Protein AF-0000000084579142 (afdb_homodimer)

Solvent-accessible surface area (backbone atoms only — not comparable to full-atom values): 25169 Å² total; per-residue (Å²): 128,58,73,59,59,35,29,62,72,46,64,69,45,50,33,43,34,26,38,42,83,54,46,38,22,38,50,63,64,39,47,33,52,51,47,51,62,76,40,64,94,58,92,70,66,41,65,60,52,45,50,50,53,51,49,47,51,51,52,50,36,46,52,18,15,73,68,58,39,57,91,35,52,44,64,62,49,49,45,53,46,51,51,54,46,32,68,31,89,87,39,32,83,52,42,82,76,45,50,74,66,52,49,50,50,57,47,51,47,71,30,58,21,46,39,40,90,44,34,41,65,8,46,59,56,31,48,78,80,34,47,38,31,39,46,34,66,38,19,46,42,48,48,40,41,25,26,64,65,30,52,50,86,40,59,33,60,46,28,15,61,80,59,41,26,20,60,61,28,64,64,46,57,52,48,52,33,58,48,56,69,46,62,38,69,30,27,28,38,35,30,29,39,65,69,55,35,53,42,38,39,76,65,46,25,39,24,33,39,34,70,35,96,87,36,51,70,74,55,50,82,66,67,37,28,41,92,73,73,39,84,24,55,29,72,38,87,38,40,46,54,48,31,70,48,100,126,59,72,60,58,36,29,62,72,45,64,69,45,50,32,43,34,25,37,41,85,54,47,39,22,38,48,63,65,40,48,33,53,51,47,51,62,76,41,64,94,58,93,70,67,40,64,59,53,45,50,51,54,51,49,47,53,51,53,49,36,46,52,18,14,74,67,58,39,56,91,36,52,44,64,62,48,48,44,52,44,50,51,53,46,32,68,31,90,88,37,32,82,52,42,82,76,44,50,72,67,52,49,50,50,57,46,52,47,70,30,56,21,46,40,41,91,43,34,41,65,9,47,58,58,30,49,78,79,34,46,36,30,40,45,34,65,38,18,44,42,49,48,40,42,24,26,63,64,31,52,50,85,40,59,34,60,46,28,17,61,80,60,40,26,19,61,61,28,63,64,48,56,52,46,52,33,58,49,55,70,46,63,36,69,29,27,28,39,37,29,30,39,66,69,55,36,52,43,39,39,76,65,46,26,40,24,32,39,34,72,36,97,88,37,50,68,77,56,49,83,65,68,36,28,41,94,75,73,39,83,24,57,27,73,37,87,37,40,44,55,48,31,70,49,99

InterPro domains:
  IPR006328 L-2-Haloacid dehalogenase [TIGR01428] (14-215)
  IPR006439 HAD hydrolase, subfamily IA [PR00413] (13-24)
  IPR006439 HAD hydrolase, subfamily IA [PR00413] (154-170)
  IPR006439 HAD hydrolase, subfamily IA [PR00413] (172-192)
  IPR006439 HAD hydrolase, subfamily IA [PR00413] (199-212)
  IPR006439 HAD hydrolase, subfamily IA [TIGR01493] (16-202)
  IPR006439 HAD hydrolase, subfamily IA [TIGR01509] (104-210)
  IPR023198 Phosphoglycolate phosphatase-like, domain 2 [G3DSA:1.10.150.240] (41-106)
  IPR023214 HAD superfamily [G3DSA:3.40.50.1000] (107-246)
  IPR036412 HAD-like superfamily [SSF56784] (13-246)
  IPR051540 S-2-haloalkanoic acid dehalogenase [PTHR43316] (12-245)

Structure (mmCIF, N/CA/C/O backbone):
data_AF-0000000084579142-model_v1
#
loop_
_entity.id
_entity.type
_entity.pdbx_description
1 polymer 'Haloacid dehalogenase, type II'
#
loop_
_atom_site.group_PDB
_atom_site.id
_atom_site.type_symbol
_atom_site.label_atom_id
_atom_site.label_alt_id
_atom_site.label_comp_id
_atom_site.label_asym_id
_atom_site.label_entity_id
_atom_site.label_seq_id
_atom_site.pdbx_PDB_ins_code
_atom_site.Cartn_x
_atom_site.Cartn_y
_atom_site.Cartn_z
_atom_site.occupancy
_atom_site.B_iso_or_equiv
_atom_site.auth_seq_id
_atom_site.auth_comp_id
_atom_site.auth_asym_id
_atom_site.auth_atom_id
_atom_site.pdbx_PDB_model_num
ATOM 1 N N . MET A 1 1 ? -27.094 5.785 19.359 1 48.31 1 MET A N 1
ATOM 2 C CA . MET A 1 1 ? -27.453 4.691 18.453 1 48.31 1 MET A CA 1
ATOM 3 C C . MET A 1 1 ? -26.906 3.365 18.969 1 48.31 1 MET A C 1
ATOM 5 O O . MET A 1 1 ? -25.781 3.311 19.5 1 48.31 1 MET A O 1
ATOM 9 N N . SER A 1 2 ? -27.734 2.391 18.953 1 61.28 2 SER A N 1
ATOM 10 C CA . SER A 1 2 ? -27.344 1.146 19.609 1 61.28 2 SER A CA 1
ATOM 11 C C . SER A 1 2 ? -26.203 0.457 18.875 1 61.28 2 SER A C 1
ATOM 13 O O . SER A 1 2 ? -26.078 0.605 17.656 1 61.28 2 SER A O 1
ATOM 15 N N . THR A 1 3 ? -25.125 0.224 19.5 1 73.81 3 THR A N 1
ATOM 16 C CA . THR A 1 3 ? -24.062 -0.664 19.062 1 73.81 3 THR A CA 1
ATOM 17 C C . THR A 1 3 ? -24.594 -1.729 18.109 1 73.81 3 THR A C 1
ATOM 19 O O . THR A 1 3 ? -23.922 -2.105 17.156 1 73.81 3 THR A O 1
ATOM 22 N N . SER A 1 4 ? -25.859 -1.879 18.188 1 76.69 4 SER A N 1
ATOM 23 C CA . SER A 1 4 ? -26.469 -2.932 17.391 1 76.69 4 SER A CA 1
ATOM 24 C C . SER A 1 4 ? -26.734 -2.449 15.961 1 76.69 4 SER A C 1
ATOM 26 O O . SER A 1 4 ? -26.484 -3.172 15 1 76.69 4 SER A O 1
ATOM 28 N N . ALA A 1 5 ? -27.25 -1.263 15.742 1 79.94 5 ALA A N 1
ATOM 29 C CA . ALA A 1 5 ? -27.578 -0.727 14.422 1 79.94 5 ALA A CA 1
ATOM 30 C C . ALA A 1 5 ? -26.297 -0.503 13.602 1 79.94 5 ALA A C 1
ATOM 32 O O . ALA A 1 5 ? -26.266 -0.79 12.406 1 79.94 5 ALA A O 1
ATOM 33 N N . ALA A 1 6 ? -25.344 0.004 14.227 1 82.75 6 ALA A N 1
ATOM 34 C CA . ALA A 1 6 ? -24.062 0.206 13.562 1 82.75 6 ALA A CA 1
ATOM 35 C C . ALA A 1 6 ? -23.469 -1.123 13.102 1 82.75 6 ALA A C 1
ATOM 37 O O . ALA A 1 6 ? -22.953 -1.233 11.984 1 82.75 6 ALA A O 1
ATOM 38 N N . SER A 1 7 ? -23.547 -2.09 13.977 1 87.19 7 SER A N 1
ATOM 39 C CA . SER A 1 7 ? -23.031 -3.416 13.641 1 87.19 7 SER A CA 1
ATOM 40 C C . SER A 1 7 ? -23.766 -3.996 12.43 1 87.19 7 SER A C 1
ATOM 42 O O . SER A 1 7 ? -23.141 -4.594 11.555 1 87.19 7 SER A O 1
ATOM 44 N N . GLU A 1 8 ? -25 -3.807 12.344 1 88.81 8 GLU A N 1
ATOM 45 C CA . GLU A 1 8 ? -25.797 -4.305 11.227 1 88.81 8 GLU A CA 1
ATOM 46 C C . GLU A 1 8 ? -25.438 -3.592 9.922 1 88.81 8 GLU A C 1
ATOM 48 O O . GLU A 1 8 ? -25.344 -4.223 8.867 1 88.81 8 GLU A O 1
ATOM 53 N N . ALA A 1 9 ? -25.25 -2.299 10.047 1 90.25 9 ALA A N 1
ATOM 54 C CA . ALA A 1 9 ? -24.938 -1.488 8.875 1 90.25 9 ALA A CA 1
ATOM 55 C C . ALA A 1 9 ? -23.578 -1.889 8.281 1 90.25 9 ALA A C 1
ATOM 57 O O . ALA A 1 9 ? -23.375 -1.775 7.066 1 90.25 9 ALA A O 1
ATOM 58 N N . LEU A 1 10 ? -22.703 -2.396 9.133 1 95.5 10 LEU A N 1
ATOM 59 C CA . LEU A 1 10 ? -21.328 -2.666 8.703 1 95.5 10 LEU A CA 1
ATOM 60 C C . LEU A 1 10 ? -21.094 -4.164 8.531 1 95.5 10 LEU A C 1
ATOM 62 O O . LEU A 1 10 ? -19.969 -4.598 8.281 1 95.5 10 LEU A O 1
ATOM 66 N N . HIS A 1 11 ? -22.094 -4.945 8.625 1 93.25 11 HIS A N 1
ATOM 67 C CA . HIS A 1 11 ? -22 -6.402 8.688 1 93.25 11 HIS A CA 1
ATOM 68 C C . HIS A 1 11 ? -21.312 -6.969 7.457 1 93.25 11 HIS A C 1
ATOM 70 O O . HIS A 1 11 ? -20.547 -7.926 7.555 1 93.25 11 HIS A O 1
ATOM 76 N N . ASP A 1 12 ? -21.5 -6.348 6.336 1 96.25 12 ASP A N 1
ATOM 77 C CA . ASP A 1 12 ? -21 -6.926 5.09 1 96.25 12 ASP A CA 1
ATOM 78 C C . ASP A 1 12 ? -19.734 -6.219 4.617 1 96.25 12 ASP A C 1
ATOM 80 O O . ASP A 1 12 ? -19.203 -6.539 3.557 1 96.25 12 ASP A O 1
ATOM 84 N N . VAL A 1 13 ? -19.312 -5.238 5.383 1 98.5 13 VAL A N 1
ATOM 85 C CA . VAL A 1 13 ? -18.141 -4.473 4.988 1 98.5 13 VAL A CA 1
ATOM 86 C C . VAL A 1 13 ? -16.906 -5.367 5.031 1 98.5 13 VAL A C 1
ATOM 88 O O . VAL A 1 13 ? -16.672 -6.074 6.016 1 98.5 13 VAL A O 1
ATOM 91 N N . GLN A 1 14 ? -16.109 -5.301 3.963 1 98.69 14 GLN A N 1
ATOM 92 C CA . GLN A 1 14 ? -14.906 -6.117 3.846 1 98.69 14 GLN A CA 1
ATOM 93 C C . GLN A 1 14 ? -13.641 -5.266 3.967 1 98.69 14 GLN A C 1
ATOM 95 O O . GLN A 1 14 ? -12.602 -5.754 4.41 1 98.69 14 GLN A O 1
ATOM 100 N N . ALA A 1 15 ? -13.75 -4 3.572 1 98.88 15 ALA A N 1
ATOM 101 C CA . ALA A 1 15 ? -12.602 -3.098 3.621 1 98.88 15 ALA A CA 1
ATOM 102 C C . ALA A 1 15 ? -12.953 -1.798 4.336 1 98.88 15 ALA A C 1
ATOM 104 O O . ALA A 1 15 ? -13.953 -1.154 4.008 1 98.88 15 ALA A O 1
ATOM 105 N N . PHE A 1 16 ? -12.227 -1.493 5.324 1 98.94 16 PHE A N 1
ATOM 106 C CA . PHE A 1 16 ? -12.281 -0.184 5.965 1 98.94 16 PHE A CA 1
ATOM 107 C C . PHE A 1 16 ? -11.195 0.733 5.426 1 98.94 16 PHE A C 1
ATOM 109 O O . PHE A 1 16 ? -10.008 0.421 5.527 1 98.94 16 PHE A O 1
ATOM 116 N N . ILE A 1 17 ? -11.57 1.804 4.816 1 98.94 17 ILE A N 1
ATOM 117 C CA . ILE A 1 17 ? -10.703 2.777 4.156 1 98.94 17 ILE A CA 1
ATOM 118 C C . ILE A 1 17 ? -10.594 4.035 5.016 1 98.94 17 ILE A C 1
ATOM 120 O O . ILE A 1 17 ? -11.609 4.656 5.352 1 98.94 17 ILE A O 1
ATOM 124 N N . PHE A 1 18 ? -9.391 4.453 5.344 1 98.94 18 PHE A N 1
ATOM 125 C CA . PHE A 1 18 ? -9.18 5.453 6.387 1 98.94 18 PHE A CA 1
ATOM 126 C C . PHE A 1 18 ? -8.547 6.711 5.809 1 98.94 18 PHE A C 1
ATOM 128 O O . PHE A 1 18 ? -7.547 6.633 5.09 1 98.94 18 PHE A O 1
ATOM 135 N N . ASP A 1 19 ? -9.125 7.777 6.207 1 98.88 19 ASP A N 1
ATOM 136 C CA . ASP A 1 19 ? -8.367 9.023 6.164 1 98.88 19 ASP A CA 1
ATOM 137 C C . ASP A 1 19 ? -7.203 9 7.148 1 98.88 19 ASP A C 1
ATOM 139 O O . ASP A 1 19 ? -7.281 8.352 8.195 1 98.88 19 ASP A O 1
ATOM 143 N N . VAL A 1 20 ? -6.102 9.742 6.816 1 98.75 20 VAL A N 1
ATOM 144 C CA . VAL A 1 20 ? -4.922 9.648 7.668 1 98.75 20 VAL A CA 1
ATOM 145 C C . VAL A 1 20 ? -4.773 10.922 8.5 1 98.75 20 VAL A C 1
ATOM 147 O O . VAL A 1 20 ? -4.871 10.883 9.727 1 98.75 20 VAL A O 1
ATOM 150 N N . PHE A 1 21 ? -4.695 12.078 7.895 1 97.25 21 PHE A N 1
ATOM 151 C CA . PHE A 1 21 ? -4.367 13.305 8.609 1 97.25 21 PHE A CA 1
ATOM 152 C C . PHE A 1 21 ? -5.578 13.82 9.375 1 97.25 21 PHE A C 1
ATOM 154 O O . PHE A 1 21 ? -6.637 14.07 8.781 1 97.25 21 PHE A O 1
ATOM 161 N N . GLY A 1 22 ? -5.383 13.961 10.57 1 97.75 22 GLY A N 1
ATOM 162 C CA . GLY A 1 22 ? -6.445 14.414 11.453 1 97.75 22 GLY A CA 1
ATOM 163 C C . GLY A 1 22 ? -7.301 13.281 11.992 1 97.75 22 GLY A C 1
ATOM 164 O O . GLY A 1 22 ? -7.855 13.383 13.086 1 97.75 22 GLY A O 1
ATOM 165 N N . THR A 1 23 ? -7.383 12.188 11.242 1 98.75 23 THR A N 1
ATOM 166 C CA . THR A 1 23 ? -8.195 11.039 11.617 1 98.75 23 THR A CA 1
ATOM 167 C C . THR A 1 23 ? -7.355 10.016 12.383 1 98.75 23 THR A C 1
ATOM 169 O O . THR A 1 23 ? -7.73 9.586 13.477 1 98.75 23 THR A O 1
ATOM 172 N N . THR A 1 24 ? -6.195 9.625 11.859 1 98.81 24 THR A N 1
ATOM 173 C CA . THR A 1 24 ? -5.352 8.602 12.461 1 98.81 24 THR A CA 1
ATOM 174 C C . THR A 1 24 ? -4.223 9.227 13.273 1 98.81 24 THR A C 1
ATOM 176 O O . THR A 1 24 ? -3.725 8.625 14.227 1 98.81 24 THR A O 1
ATOM 179 N N . VAL A 1 25 ? -3.855 10.484 12.906 1 98.75 25 VAL A N 1
ATOM 180 C CA . VAL A 1 25 ? -2.684 11.07 13.547 1 98.75 25 VAL A CA 1
ATOM 181 C C . VAL A 1 25 ? -3.031 12.453 14.094 1 98.75 25 VAL A C 1
ATOM 183 O O . VAL A 1 25 ? -3.912 13.133 13.562 1 98.75 25 VAL A O 1
ATOM 186 N N . ASP A 1 26 ? -2.336 12.859 15.148 1 98.56 26 ASP A N 1
ATOM 187 C CA . ASP A 1 26 ? -2.428 14.188 15.75 1 98.56 26 ASP A CA 1
ATOM 188 C C . ASP A 1 26 ? -1.457 15.164 15.086 1 98.56 26 ASP A C 1
ATOM 190 O O . ASP A 1 26 ? -0.422 15.508 15.656 1 98.56 26 ASP A O 1
ATOM 194 N N . TRP A 1 27 ? -1.888 15.633 13.891 1 97.81 27 TRP A N 1
ATOM 195 C CA . TRP A 1 27 ? -1.038 16.547 13.125 1 97.81 27 TRP A CA 1
ATOM 196 C C . TRP A 1 27 ? -0.779 17.828 13.898 1 97.81 27 TRP A C 1
ATOM 198 O O . TRP A 1 27 ? 0.347 18.328 13.922 1 97.81 27 TRP A O 1
ATOM 208 N N . TYR A 1 28 ? -1.774 18.359 14.594 1 98.25 28 TYR A N 1
ATOM 209 C CA . TYR A 1 28 ? -1.732 19.641 15.281 1 98.25 28 TYR A CA 1
ATOM 210 C C . TYR A 1 28 ? -0.723 19.625 16.422 1 98.25 28 TYR A C 1
ATOM 212 O O . TYR A 1 28 ? 0.133 20.5 16.516 1 98.25 28 TYR A O 1
ATOM 220 N N . GLY A 1 29 ? -0.879 18.625 17.312 1 98.12 29 GLY A N 1
ATOM 221 C CA . GLY A 1 29 ? 0.07 18.5 18.406 1 98.12 29 GLY A CA 1
ATOM 222 C C . GLY A 1 29 ? 1.51 18.406 17.938 1 98.12 29 GLY A C 1
ATOM 223 O O . GLY A 1 29 ? 2.398 19.047 18.5 1 98.12 29 GLY A O 1
ATOM 224 N N . ASN A 1 30 ? 1.742 17.594 16.938 1 97.88 30 ASN A N 1
ATOM 225 C CA . ASN A 1 30 ? 3.078 17.406 16.391 1 97.88 30 ASN A CA 1
ATOM 226 C C . ASN A 1 30 ? 3.643 18.703 15.82 1 97.88 30 ASN A C 1
ATOM 228 O O . ASN A 1 30 ? 4.762 19.094 16.156 1 97.88 30 ASN A O 1
ATOM 232 N N . ILE A 1 31 ? 2.881 19.422 14.977 1 98.19 31 ILE A N 1
ATOM 233 C CA . ILE A 1 31 ? 3.371 20.594 14.273 1 98.19 31 ILE A CA 1
ATOM 234 C C . ILE A 1 31 ? 3.586 21.734 15.273 1 98.19 31 ILE A C 1
ATOM 236 O O . ILE A 1 31 ? 4.602 22.438 15.219 1 98.19 31 ILE A O 1
ATOM 240 N N . THR A 1 32 ? 2.676 21.922 16.25 1 98.06 32 THR A N 1
ATOM 241 C CA . THR A 1 32 ? 2.82 23 17.219 1 98.06 32 THR A CA 1
ATOM 242 C C . THR A 1 32 ? 4.047 22.781 18.109 1 98.06 32 THR A C 1
ATOM 244 O O . THR A 1 32 ? 4.785 23.719 18.406 1 98.06 32 THR A O 1
ATOM 247 N N . ARG A 1 33 ? 4.281 21.531 18.5 1 97.5 33 ARG A N 1
ATOM 248 C CA . ARG A 1 33 ? 5.469 21.203 19.281 1 97.5 33 ARG A CA 1
ATOM 249 C C . ARG A 1 33 ? 6.742 21.484 18.5 1 97.5 33 ARG A C 1
ATOM 251 O O . ARG A 1 33 ? 7.703 22.047 19.031 1 97.5 33 ARG A O 1
ATOM 258 N N . THR A 1 34 ? 6.758 21.078 17.219 1 97.75 34 THR A N 1
ATOM 259 C CA . THR A 1 34 ? 7.926 21.281 16.375 1 97.75 34 THR A CA 1
ATOM 260 C C . THR A 1 34 ? 8.195 22.766 16.172 1 97.75 34 THR A C 1
ATOM 262 O O . THR A 1 34 ? 9.336 23.219 16.266 1 97.75 34 THR A O 1
ATOM 265 N N . LEU A 1 35 ? 7.109 23.531 15.93 1 97.81 35 LEU A N 1
ATOM 266 C CA . LEU A 1 35 ? 7.234 24.969 15.742 1 97.81 35 LEU A CA 1
ATOM 267 C C . LEU A 1 35 ? 7.781 25.641 17 1 97.81 35 LEU A C 1
ATOM 269 O O . LEU A 1 35 ? 8.625 26.531 16.922 1 97.81 35 LEU A O 1
ATOM 273 N N . ALA A 1 36 ? 7.332 25.234 18.094 1 96.69 36 ALA A N 1
ATOM 274 C CA . ALA A 1 36 ? 7.809 25.781 19.375 1 96.69 36 ALA A CA 1
ATOM 275 C C . ALA A 1 36 ? 9.297 25.516 19.547 1 96.69 36 ALA A C 1
ATOM 277 O O . ALA A 1 36 ? 10.039 26.375 20.047 1 96.69 36 ALA A O 1
ATOM 278 N N . GLU A 1 37 ? 9.711 24.328 19.188 1 95.75 37 GLU A N 1
ATOM 279 C CA . GLU A 1 37 ? 11.117 23.969 19.281 1 95.75 37 GLU A CA 1
ATOM 280 C C . GLU A 1 37 ? 11.977 24.812 18.344 1 95.75 37 GLU A C 1
ATOM 282 O O . GLU A 1 37 ? 13.031 25.312 18.734 1 95.75 37 GLU A O 1
ATOM 287 N N . TYR A 1 38 ? 11.539 25 17.125 1 93.62 38 TYR A N 1
ATOM 288 C CA . TYR A 1 38 ? 12.305 25.703 16.109 1 93.62 38 TYR A CA 1
ATOM 289 C C . TYR A 1 38 ? 12.227 27.219 16.312 1 93.62 38 TYR A C 1
ATOM 291 O O . TYR A 1 38 ? 13.047 27.969 15.758 1 93.62 38 TYR A O 1
ATOM 299 N N . GLY A 1 39 ? 11.188 27.688 16.984 1 92.19 39 GLY A N 1
ATOM 300 C CA . GLY A 1 39 ? 11.016 29.109 17.25 1 92.19 39 GLY A CA 1
ATOM 301 C C . GLY A 1 39 ? 11.469 29.516 18.625 1 92.19 39 GLY A C 1
ATOM 302 O O . GLY A 1 39 ? 11.023 30.531 19.156 1 92.19 39 GLY A O 1
ATOM 303 N N . THR A 1 40 ? 12.328 28.688 19.203 1 89 40 THR A N 1
ATOM 304 C CA . THR A 1 40 ? 12.805 29 20.531 1 89 40 THR A CA 1
ATOM 305 C C . THR A 1 40 ? 13.375 30.422 20.578 1 89 40 THR A C 1
ATOM 307 O O . THR A 1 40 ? 14.133 30.828 19.703 1 89 40 THR A O 1
ATOM 310 N N . GLY A 1 41 ? 12.945 31.141 21.609 1 88.75 41 GLY A N 1
ATOM 311 C CA . GLY A 1 41 ? 13.406 32.5 21.766 1 88.75 41 GLY A CA 1
ATOM 312 C C . GLY A 1 41 ? 12.445 33.531 21.203 1 88.75 41 GLY A C 1
ATOM 313 O O . GLY A 1 41 ? 12.664 34.75 21.344 1 88.75 41 GLY A O 1
ATOM 314 N N . THR A 1 42 ? 11.508 32.969 20.484 1 90.38 42 THR A N 1
ATOM 315 C CA . THR A 1 42 ? 10.469 33.875 19.984 1 90.38 42 THR A CA 1
ATOM 316 C C . THR A 1 42 ? 9.164 33.656 20.734 1 90.38 42 THR A C 1
ATOM 318 O O . THR A 1 42 ? 8.984 32.625 21.406 1 90.38 42 THR A O 1
ATOM 321 N N . ASP A 1 43 ? 8.383 34.719 20.859 1 91.25 43 ASP A N 1
ATOM 322 C CA . ASP A 1 43 ? 7.043 34.625 21.438 1 91.25 43 ASP A CA 1
ATOM 323 C C . ASP A 1 43 ? 5.98 34.656 20.344 1 91.25 43 ASP A C 1
ATOM 325 O O . ASP A 1 43 ? 5.492 35.719 19.969 1 91.25 43 ASP A O 1
ATOM 329 N N . GLU A 1 44 ? 5.684 33.438 19.797 1 94.38 44 GLU A N 1
ATOM 330 C CA . GLU A 1 44 ? 4.754 33.375 18.672 1 94.38 44 GLU A CA 1
ATOM 331 C C . GLU A 1 44 ? 3.523 32.531 19.031 1 94.38 44 GLU A C 1
ATOM 333 O O . GLU A 1 44 ? 3.582 31.672 19.906 1 94.38 44 GLU A O 1
ATOM 338 N N . ASP A 1 45 ? 2.426 32.875 18.422 1 97 45 ASP A N 1
ATOM 339 C CA . ASP A 1 45 ? 1.234 32.031 18.484 1 97 45 ASP A CA 1
ATOM 340 C C . ASP A 1 45 ? 1.352 30.844 17.531 1 97 45 ASP A C 1
ATOM 342 O O . ASP A 1 45 ? 0.796 30.859 16.422 1 97 45 ASP A O 1
ATOM 346 N N . TRP A 1 46 ? 1.958 29.812 18 1 97.75 46 TRP A N 1
ATOM 347 C CA . TRP A 1 46 ? 2.244 28.656 17.156 1 97.75 46 TRP A CA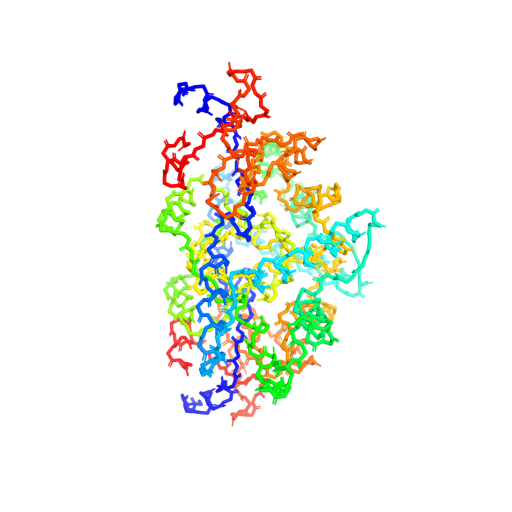 1
ATOM 348 C C . TRP A 1 46 ? 0.96 27.906 16.781 1 97.75 46 TRP A C 1
ATOM 350 O O . TRP A 1 46 ? 0.908 27.203 15.773 1 97.75 46 TRP A O 1
ATOM 360 N N . ASP A 1 47 ? -0.04 28.031 17.609 1 97.38 47 ASP A N 1
ATOM 361 C CA . ASP A 1 47 ? -1.351 27.5 17.266 1 97.38 47 ASP A CA 1
ATOM 362 C C . ASP A 1 47 ? -1.884 28.125 15.977 1 97.38 47 ASP A C 1
ATOM 364 O O . ASP A 1 47 ? -2.287 27.406 15.055 1 97.38 47 ASP A O 1
ATOM 368 N N . GLU A 1 48 ? -1.882 29.406 15.961 1 97.81 48 GLU A N 1
ATOM 369 C CA . GLU A 1 48 ? -2.381 30.109 14.781 1 97.81 48 GLU A CA 1
ATOM 370 C C . GLU A 1 48 ? -1.51 29.828 13.562 1 97.81 48 GLU A C 1
ATOM 372 O O . GLU A 1 48 ? -2.014 29.734 12.438 1 97.81 48 GLU A O 1
ATOM 377 N N . PHE A 1 49 ? -0.162 29.766 13.742 1 98.56 49 PHE A N 1
ATOM 378 C CA . PHE A 1 49 ? 0.736 29.438 12.641 1 98.56 49 PHE A CA 1
ATOM 379 C C . PHE A 1 49 ? 0.384 28.094 12.039 1 98.56 49 PHE A C 1
ATOM 381 O O . PHE A 1 49 ? 0.216 27.969 10.82 1 98.56 49 PHE A O 1
ATOM 388 N N . ALA A 1 50 ? 0.222 27.125 12.898 1 98.56 50 ALA A N 1
ATOM 389 C CA . ALA A 1 50 ? -0.08 25.766 12.461 1 98.56 50 ALA A CA 1
ATOM 390 C C . ALA A 1 50 ? -1.415 25.703 11.727 1 98.56 50 ALA A C 1
ATOM 392 O O . ALA A 1 50 ? -1.527 25.062 10.672 1 98.56 50 ALA A O 1
ATOM 393 N N . LYS A 1 51 ? -2.379 26.344 12.25 1 98 51 LYS A N 1
ATOM 394 C CA . LYS A 1 51 ? -3.709 26.344 11.656 1 98 51 LYS A CA 1
ATOM 395 C C . LYS A 1 51 ? -3.697 27.016 10.281 1 98 51 LYS A C 1
ATOM 397 O O . LYS A 1 51 ? -4.375 26.547 9.359 1 98 51 LYS A O 1
ATOM 402 N N . GLU A 1 52 ? -2.977 28.094 10.203 1 98.56 52 GLU A N 1
ATOM 403 C CA . GLU A 1 52 ? -2.857 28.766 8.914 1 98.56 52 GLU A CA 1
ATOM 404 C C . GLU A 1 52 ? -2.164 27.891 7.887 1 98.56 52 GLU A C 1
ATOM 406 O O . GLU A 1 52 ? -2.578 27.828 6.727 1 98.56 52 GLU A O 1
ATOM 411 N N . TRP A 1 53 ? -1.086 27.219 8.305 1 98.81 53 TRP A N 1
ATOM 412 C CA . TRP A 1 53 ? -0.39 26.281 7.438 1 98.81 53 TRP A CA 1
ATOM 413 C C . TRP A 1 53 ? -1.334 25.172 6.961 1 98.81 53 TRP A C 1
ATOM 415 O O . TRP A 1 53 ? -1.399 24.875 5.766 1 98.81 53 TRP A O 1
ATOM 425 N N . ARG A 1 54 ? -2.113 24.609 7.84 1 98.19 54 ARG A N 1
ATOM 426 C CA . ARG A 1 54 ? -3.092 23.562 7.543 1 98.19 54 ARG A CA 1
ATOM 427 C C . ARG A 1 54 ? -4.172 24.078 6.598 1 98.19 54 ARG A C 1
ATOM 429 O O . ARG A 1 54 ? -4.613 23.359 5.699 1 98.19 54 ARG A O 1
ATOM 436 N N . LYS A 1 55 ? -4.609 25.297 6.859 1 97.81 55 LYS A N 1
ATOM 437 C CA . LYS A 1 55 ? -5.613 25.906 5.992 1 97.81 55 LYS A CA 1
ATOM 438 C C . LYS A 1 55 ? -5.109 26 4.551 1 97.81 55 LYS A C 1
ATOM 440 O O . LYS A 1 55 ? -5.875 25.781 3.607 1 97.81 55 LYS A O 1
ATOM 445 N N . GLY A 1 56 ? -3.846 26.375 4.383 1 98.5 56 GLY A N 1
ATOM 446 C CA . GLY A 1 56 ? -3.252 26.406 3.057 1 98.5 56 GLY A CA 1
ATOM 447 C C . GLY A 1 56 ? -3.279 25.047 2.361 1 98.5 56 GLY A C 1
ATOM 448 O O . GLY A 1 56 ? -3.572 24.969 1.168 1 98.5 56 GLY A O 1
ATOM 449 N N . TYR A 1 57 ? -2.967 24.062 3.129 1 97.88 57 TYR A N 1
ATOM 450 C CA . TYR A 1 57 ? -3.016 22.703 2.621 1 97.88 57 TYR A CA 1
ATOM 451 C C . TYR A 1 57 ? -4.406 22.359 2.096 1 97.88 57 TYR A C 1
ATOM 453 O O . TYR A 1 57 ? -4.547 21.844 0.983 1 97.88 57 TYR A O 1
ATOM 461 N N . PHE A 1 58 ? -5.473 22.625 2.848 1 97.81 58 PHE A N 1
ATOM 462 C CA . PHE A 1 58 ? -6.84 22.312 2.457 1 97.81 58 PHE A CA 1
ATOM 463 C C . PHE A 1 58 ? -7.25 23.125 1.23 1 97.81 58 PHE A C 1
ATOM 465 O O . PHE A 1 58 ? -7.945 22.609 0.351 1 97.81 58 PHE A O 1
ATOM 472 N N . LYS A 1 59 ? -6.859 24.344 1.235 1 98.38 59 LYS A N 1
ATOM 473 C CA . LYS A 1 59 ? -7.164 25.156 0.068 1 98.38 59 LYS A CA 1
ATOM 474 C C . LYS A 1 59 ? -6.578 24.547 -1.202 1 98.38 59 LYS A C 1
ATOM 476 O O . LYS A 1 59 ? -7.254 24.469 -2.229 1 98.38 59 LYS A O 1
ATOM 481 N N . HIS A 1 60 ? -5.363 24.156 -1.092 1 98.56 60 HIS A N 1
ATOM 482 C CA . HIS A 1 60 ? -4.711 23.547 -2.246 1 98.56 60 HIS A CA 1
ATOM 483 C C . HIS A 1 60 ? -5.418 22.266 -2.664 1 98.56 60 HIS A C 1
ATOM 485 O O . HIS A 1 60 ? -5.77 22.094 -3.834 1 98.56 60 HIS A O 1
ATOM 491 N N . SER A 1 61 ? -5.617 21.328 -1.7 1 98.25 61 SER A N 1
ATOM 492 C CA . SER A 1 61 ? -6.219 20.031 -2.018 1 98.25 61 SER A CA 1
ATOM 493 C C . SER A 1 61 ? -7.613 20.203 -2.611 1 98.25 61 SER A C 1
ATOM 495 O O . SER A 1 61 ? -7.984 19.5 -3.549 1 98.25 61 SER A O 1
ATOM 497 N N . ARG A 1 62 ? -8.367 21.172 -2.113 1 98.12 62 ARG A N 1
ATOM 498 C CA . ARG A 1 62 ? -9.695 21.438 -2.65 1 98.12 62 ARG A CA 1
ATOM 499 C C . ARG A 1 62 ? -9.617 21.953 -4.086 1 98.12 62 ARG A C 1
ATOM 501 O O . ARG A 1 62 ? -10.422 21.562 -4.934 1 98.12 62 ARG A O 1
ATOM 508 N N . SER A 1 63 ? -8.703 22.797 -4.305 1 98.62 63 SER A N 1
ATOM 509 C CA . SER A 1 63 ? -8.516 23.328 -5.652 1 98.62 63 SER A CA 1
ATOM 510 C C . SER A 1 63 ? -8.156 22.203 -6.629 1 98.62 63 SER A C 1
ATOM 512 O O . SER A 1 63 ? -8.695 22.141 -7.738 1 98.62 63 SER A O 1
ATOM 514 N N . VAL A 1 64 ? -7.277 21.359 -6.234 1 98.75 64 VAL A N 1
ATOM 515 C CA . VAL A 1 64 ? -6.859 20.234 -7.066 1 98.75 64 VAL A CA 1
ATOM 516 C C . VAL A 1 64 ? -8.039 19.297 -7.289 1 98.75 64 VAL A C 1
ATOM 518 O O . VAL A 1 64 ? -8.258 18.812 -8.406 1 98.75 64 VAL A O 1
ATOM 521 N N . ALA A 1 65 ? -8.781 19.031 -6.293 1 98.75 65 ALA A N 1
ATOM 522 C CA . ALA A 1 65 ? -9.961 18.172 -6.395 1 98.75 65 ALA A CA 1
ATOM 523 C C . ALA A 1 65 ? -10.961 18.719 -7.406 1 98.75 65 ALA A C 1
ATOM 525 O O . ALA A 1 65 ? -11.477 17.984 -8.25 1 98.75 65 ALA A O 1
ATOM 526 N N . GLU A 1 66 ? -11.219 19.984 -7.254 1 98.5 66 GLU A N 1
ATOM 527 C CA . GLU A 1 66 ? -12.18 20.641 -8.133 1 98.5 66 GLU A CA 1
ATOM 528 C C . GLU A 1 66 ? -11.703 20.609 -9.578 1 98.5 66 GLU A C 1
ATOM 530 O O . GLU A 1 66 ? -12.5 20.375 -10.492 1 98.5 66 GLU A O 1
ATOM 535 N N . ALA A 1 67 ? -10.43 20.812 -9.805 1 98.38 67 ALA A N 1
ATOM 536 C CA . ALA A 1 67 ? -9.867 20.844 -11.156 1 98.38 67 ALA A CA 1
ATOM 537 C C . ALA A 1 67 ? -9.719 19.438 -11.727 1 98.38 67 ALA A C 1
ATOM 539 O O . ALA A 1 67 ? -9.625 19.266 -12.945 1 98.38 67 ALA A O 1
ATOM 540 N N . GLY A 1 68 ? -9.609 18.516 -10.875 1 98 68 GLY A N 1
ATOM 541 C CA . GLY A 1 68 ? -9.43 17.141 -11.289 1 98 68 GLY A CA 1
ATOM 542 C C . GLY A 1 68 ? -7.984 16.781 -11.602 1 98 68 GLY A C 1
ATOM 543 O O . GLY A 1 68 ? -7.691 15.68 -12.055 1 98 68 GLY A O 1
ATOM 544 N N . GLN A 1 69 ? -7.125 17.766 -11.359 1 97.81 69 GLN A N 1
ATOM 545 C CA . GLN A 1 69 ? -5.695 17.594 -11.594 1 97.81 69 GLN A CA 1
ATOM 546 C C . GLN A 1 69 ? -4.887 18.656 -10.844 1 97.81 69 GLN A C 1
ATOM 548 O O . GLN A 1 69 ? -5.422 19.703 -10.46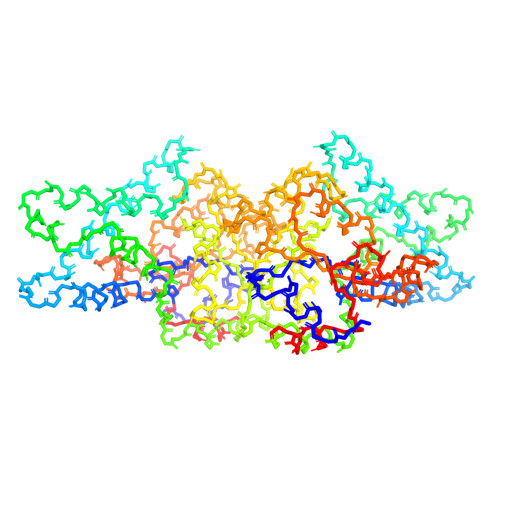9 1 97.81 69 GLN A O 1
ATOM 553 N N . GLY A 1 70 ? -3.625 18.344 -10.625 1 97.75 70 GLY A N 1
ATOM 554 C CA . GLY A 1 70 ? -2.75 19.297 -9.977 1 97.75 70 GLY A CA 1
ATOM 555 C C . GLY A 1 70 ? -1.6 18.656 -9.227 1 97.75 70 GLY A C 1
ATOM 556 O O . GLY A 1 70 ? -1.355 17.453 -9.375 1 97.75 70 GLY A O 1
ATOM 557 N N . ASN A 1 71 ? -0.895 19.484 -8.477 1 97.88 71 ASN A N 1
ATOM 558 C CA . ASN A 1 71 ? 0.223 18.969 -7.684 1 97.88 71 ASN A CA 1
ATOM 559 C C . ASN A 1 71 ? -0.257 18.109 -6.523 1 97.88 71 ASN A C 1
ATOM 561 O O . ASN A 1 71 ? -0.985 18.578 -5.648 1 97.88 71 ASN A O 1
ATOM 565 N N . THR A 1 72 ? 0.196 16.875 -6.516 1 97.88 72 THR A N 1
ATOM 566 C CA . THR A 1 72 ? -0.229 15.953 -5.465 1 97.88 72 THR A CA 1
ATOM 567 C C . THR A 1 72 ? 0.918 15.664 -4.5 1 97.88 72 THR A C 1
ATOM 569 O O . THR A 1 72 ? 0.775 14.859 -3.578 1 97.88 72 THR A O 1
ATOM 572 N N . ASN A 1 73 ? 2.094 16.266 -4.711 1 98.38 73 ASN A N 1
ATOM 573 C CA . ASN A 1 73 ? 3.176 16.156 -3.738 1 98.38 73 ASN A CA 1
ATOM 574 C C . ASN A 1 73 ? 3.021 17.188 -2.617 1 98.38 73 ASN A C 1
ATOM 576 O O . ASN A 1 73 ? 3.389 18.344 -2.777 1 98.38 73 ASN A O 1
ATOM 580 N N . MET A 1 74 ? 2.613 16.75 -1.518 1 98.38 74 MET A N 1
ATOM 581 C CA . MET A 1 74 ? 2.215 17.656 -0.442 1 98.38 74 MET A CA 1
ATOM 582 C C . MET A 1 74 ? 3.438 18.234 0.265 1 98.38 74 MET A C 1
ATOM 584 O O . MET A 1 74 ? 3.34 19.25 0.948 1 98.38 74 MET A O 1
ATOM 588 N N . ASP A 1 75 ? 4.594 17.578 0.115 1 98.62 75 ASP A N 1
ATOM 589 C CA . ASP A 1 75 ? 5.809 18.203 0.629 1 98.62 75 ASP A CA 1
ATOM 590 C C . ASP A 1 75 ? 6.098 19.516 -0.091 1 98.62 75 ASP A C 1
ATOM 592 O O . ASP A 1 75 ? 6.422 20.531 0.546 1 98.62 75 ASP A O 1
ATOM 596 N N . VAL A 1 76 ? 5.973 19.453 -1.409 1 98.56 76 VAL A N 1
ATOM 597 C CA . VAL A 1 76 ? 6.172 20.641 -2.221 1 98.56 76 VAL A CA 1
ATOM 598 C C . VAL A 1 76 ? 5.137 21.703 -1.846 1 98.56 76 VAL A C 1
ATOM 600 O O . VAL A 1 76 ? 5.469 22.875 -1.684 1 98.56 76 VAL A O 1
ATOM 603 N N . VAL A 1 77 ? 3.943 21.297 -1.651 1 98.69 77 VAL A N 1
ATOM 604 C CA . VAL A 1 77 ? 2.84 22.203 -1.338 1 98.69 77 VAL A CA 1
ATOM 605 C C . VAL A 1 77 ? 3.062 22.828 0.032 1 98.69 77 VAL A C 1
ATOM 607 O O . VAL A 1 77 ? 2.953 24.047 0.184 1 98.69 77 VAL A O 1
ATOM 610 N N . HIS A 1 78 ? 3.385 22.031 1.023 1 98.81 78 HIS A N 1
ATOM 611 C CA . HIS A 1 78 ? 3.641 22.531 2.367 1 98.81 78 HIS A CA 1
ATOM 612 C C . HIS A 1 78 ? 4.785 23.547 2.367 1 98.81 78 HIS A C 1
ATOM 614 O O . HIS A 1 78 ? 4.734 24.547 3.084 1 98.81 78 HIS A O 1
ATOM 620 N N . ARG A 1 79 ? 5.797 23.25 1.573 1 98.88 79 ARG A N 1
ATOM 621 C CA . ARG A 1 79 ? 6.926 24.172 1.484 1 98.88 79 ARG A CA 1
ATOM 622 C C . ARG A 1 79 ? 6.496 25.516 0.884 1 98.88 79 ARG A C 1
ATOM 624 O O . ARG A 1 79 ? 6.883 26.578 1.377 1 98.88 79 ARG A O 1
ATOM 631 N N . GLN A 1 80 ? 5.734 25.453 -0.173 1 98.81 80 GLN A N 1
ATOM 632 C CA . GLN A 1 80 ? 5.238 26.656 -0.821 1 98.81 80 GLN A CA 1
ATOM 633 C C . GLN A 1 80 ? 4.387 27.484 0.138 1 98.81 80 GLN A C 1
ATOM 635 O O . GLN A 1 80 ? 4.523 28.703 0.201 1 98.81 80 GLN A O 1
ATOM 640 N N . ILE A 1 81 ? 3.545 26.828 0.871 1 98.88 81 ILE A N 1
ATOM 641 C CA . ILE A 1 81 ? 2.68 27.5 1.831 1 98.88 81 ILE A CA 1
ATOM 642 C C . ILE A 1 81 ? 3.527 28.141 2.93 1 98.88 81 ILE A C 1
ATOM 644 O O . ILE A 1 81 ? 3.316 29.297 3.291 1 98.88 81 ILE A O 1
ATOM 648 N N . LEU A 1 82 ? 4.512 27.359 3.428 1 98.88 82 LEU A N 1
ATOM 649 C CA . LEU A 1 82 ? 5.402 27.875 4.465 1 98.88 82 LEU A CA 1
ATOM 650 C C . LEU A 1 82 ? 6.125 29.141 3.988 1 98.88 82 LEU A C 1
ATOM 652 O O . LEU A 1 82 ? 6.164 30.141 4.703 1 98.88 82 LEU A O 1
ATOM 656 N N . ASN A 1 83 ? 6.656 29.078 2.781 1 98.81 83 ASN A N 1
ATOM 657 C CA . ASN A 1 83 ? 7.359 30.234 2.223 1 98.81 83 ASN A CA 1
ATOM 658 C C . ASN A 1 83 ? 6.438 31.438 2.094 1 98.81 83 ASN A C 1
ATOM 660 O O . ASN A 1 83 ? 6.832 32.562 2.422 1 98.81 83 ASN A O 1
ATOM 664 N N . ALA A 1 84 ? 5.258 31.219 1.594 1 98.81 84 ALA A N 1
ATOM 665 C CA . ALA A 1 84 ? 4.289 32.312 1.453 1 98.81 84 ALA A CA 1
ATOM 666 C C . ALA A 1 84 ? 3.961 32.938 2.809 1 98.81 84 ALA A C 1
ATOM 668 O O . ALA A 1 84 ? 3.822 34.156 2.924 1 98.81 84 ALA A O 1
ATOM 669 N N . MET A 1 85 ? 3.801 32.094 3.812 1 98.69 85 MET A N 1
ATOM 670 C CA . MET A 1 85 ? 3.529 32.594 5.16 1 98.69 85 MET A CA 1
ATOM 671 C C . MET A 1 85 ? 4.695 33.438 5.68 1 98.69 85 MET A C 1
ATOM 673 O O . MET A 1 85 ? 4.488 34.5 6.238 1 98.69 85 MET A O 1
ATOM 677 N N . LEU A 1 86 ? 5.902 33 5.426 1 98.06 86 LEU A N 1
ATOM 678 C CA . LEU A 1 86 ? 7.09 33.688 5.914 1 98.06 86 LEU A CA 1
ATOM 679 C C . LEU A 1 86 ? 7.328 34.969 5.133 1 98.06 86 LEU A C 1
ATOM 681 O O . LEU A 1 86 ? 8.102 35.844 5.562 1 98.06 86 LEU A O 1
ATOM 685 N N . ASP A 1 87 ? 6.68 35.094 3.973 1 98.06 87 ASP A N 1
ATOM 686 C CA . ASP A 1 87 ? 6.75 36.312 3.184 1 98.06 87 ASP A CA 1
ATOM 687 C C . ASP A 1 87 ? 5.664 37.281 3.607 1 98.06 87 ASP A C 1
ATOM 689 O O . ASP A 1 87 ? 5.711 38.469 3.238 1 98.06 87 ASP A O 1
ATOM 693 N N . SER A 1 88 ? 4.699 36.844 4.332 1 98 88 SER A N 1
ATOM 694 C CA . SER A 1 88 ? 3.584 37.688 4.746 1 98 88 SER A CA 1
ATOM 695 C C . SER A 1 88 ? 3.998 38.625 5.867 1 98 88 SER A C 1
ATOM 697 O O . SER A 1 88 ? 4.922 38.344 6.625 1 98 88 SER A O 1
ATOM 699 N N . PRO A 1 89 ? 3.26 39.75 6.055 1 97.31 89 PRO A N 1
ATOM 700 C CA . PRO A 1 89 ? 3.58 40.688 7.129 1 97.31 89 PRO A CA 1
ATOM 701 C C . PRO A 1 89 ? 3.494 40.062 8.516 1 97.31 89 PRO A C 1
ATOM 703 O O . PRO A 1 89 ? 4.246 40.438 9.422 1 97.31 89 PRO A O 1
ATOM 706 N N . ARG A 1 90 ? 2.701 39.094 8.664 1 96.44 90 ARG A N 1
ATOM 707 C CA . ARG A 1 90 ? 2.434 38.5 9.961 1 96.44 90 ARG A CA 1
ATOM 708 C C . ARG A 1 90 ? 3.625 37.656 10.445 1 96.44 90 ARG A C 1
ATOM 710 O O . ARG A 1 90 ? 3.963 37.688 11.625 1 96.44 90 ARG A O 1
ATOM 717 N N . TRP A 1 91 ? 4.258 36.938 9.516 1 97.38 91 TRP A N 1
ATOM 718 C CA . TRP A 1 91 ? 5.23 35.938 9.938 1 97.38 91 TRP A CA 1
ATOM 719 C C . TRP A 1 91 ? 6.621 36.25 9.406 1 97.38 91 TRP A C 1
ATOM 721 O O . TRP A 1 91 ? 7.578 35.531 9.664 1 97.38 91 TRP A O 1
ATOM 731 N N . LYS A 1 92 ? 6.82 37.312 8.664 1 96.38 92 LYS A N 1
ATOM 732 C CA . LYS A 1 92 ? 8.039 37.656 7.938 1 96.38 92 LYS A CA 1
ATOM 733 C C . LYS A 1 92 ? 9.242 37.719 8.883 1 96.38 92 LYS A C 1
ATOM 735 O O . LYS A 1 92 ? 10.367 37.438 8.484 1 96.38 92 LYS A O 1
ATOM 740 N N . HIS A 1 93 ? 9.109 38.125 10.102 1 94.69 93 HIS A N 1
ATOM 741 C CA . HIS A 1 93 ? 10.211 38.25 11.047 1 94.69 93 HIS A CA 1
ATOM 742 C C . HIS A 1 93 ? 10.836 36.906 11.359 1 94.69 93 HIS A C 1
ATOM 744 O O . HIS A 1 93 ? 11.984 36.844 11.812 1 94.69 93 HIS A O 1
ATOM 750 N N . LEU A 1 94 ? 10.117 35.812 11.156 1 96.12 94 LEU A N 1
ATOM 751 C CA . LEU A 1 94 ? 10.641 34.469 11.391 1 96.12 94 LEU A CA 1
ATOM 752 C C . LEU A 1 94 ? 11.531 34.031 10.242 1 96.12 94 LEU A C 1
ATOM 754 O O . LEU A 1 94 ? 12.297 33.062 10.383 1 96.12 94 LEU A O 1
ATOM 758 N N . ALA A 1 95 ? 11.383 34.688 9.078 1 96 95 ALA A N 1
ATOM 759 C 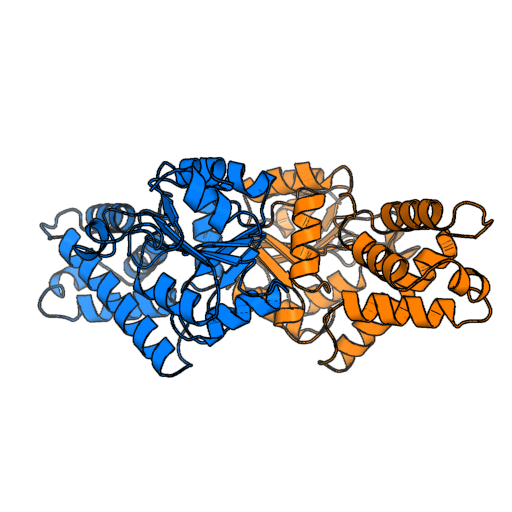CA . ALA A 1 95 ? 12.094 34.25 7.875 1 96 95 ALA A CA 1
ATOM 760 C C . ALA A 1 95 ? 13.602 34.281 8.094 1 96 95 ALA A C 1
ATOM 762 O O . ALA A 1 95 ? 14.328 33.438 7.559 1 96 95 ALA A O 1
ATOM 763 N N . ALA A 1 96 ? 14.016 35.219 8.852 1 93.44 96 ALA A N 1
ATOM 764 C CA . ALA A 1 96 ? 15.453 35.375 9.094 1 93.44 96 ALA A CA 1
ATOM 765 C C . ALA A 1 96 ? 15.977 34.25 9.977 1 93.44 96 ALA A C 1
ATOM 767 O O . ALA A 1 96 ? 17.156 33.906 9.93 1 93.44 96 ALA A O 1
ATOM 768 N N . LEU A 1 97 ? 15.086 33.625 10.734 1 94.12 97 LEU A N 1
ATOM 769 C CA . LEU A 1 97 ? 15.469 32.594 11.68 1 94.12 97 LEU A CA 1
ATOM 770 C C . LEU A 1 97 ? 15.461 31.219 11.008 1 94.12 97 LEU A C 1
ATOM 772 O O . LEU A 1 97 ? 16.047 30.266 11.516 1 94.12 97 LEU A O 1
ATOM 776 N N . TRP A 1 98 ? 14.789 31.109 9.961 1 96.69 98 TRP A N 1
ATOM 777 C CA . TRP A 1 98 ? 14.586 29.797 9.336 1 96.69 98 TRP A CA 1
ATOM 778 C C . TRP A 1 98 ? 15.219 29.75 7.949 1 96.69 98 TRP A C 1
ATOM 780 O O . TRP A 1 98 ? 14.578 30.109 6.957 1 96.69 98 TRP A O 1
ATOM 790 N N . ASP A 1 99 ? 16.438 29.219 7.914 1 96.38 99 ASP A N 1
ATOM 791 C CA . ASP A 1 99 ? 17.094 29.047 6.625 1 96.38 99 ASP A CA 1
ATOM 792 C C . ASP A 1 99 ? 16.5 27.875 5.848 1 96.38 99 ASP A C 1
ATOM 794 O O . ASP A 1 99 ? 15.477 27.312 6.246 1 96.38 99 ASP A O 1
ATOM 798 N N . ASP A 1 100 ? 17.062 27.594 4.723 1 97.81 100 ASP A N 1
ATOM 799 C CA . ASP A 1 100 ? 16.5 26.594 3.82 1 97.81 100 ASP A CA 1
ATOM 800 C C . ASP A 1 100 ? 16.438 25.219 4.488 1 97.81 100 ASP A C 1
ATOM 802 O O . ASP A 1 100 ? 15.453 24.484 4.328 1 97.81 100 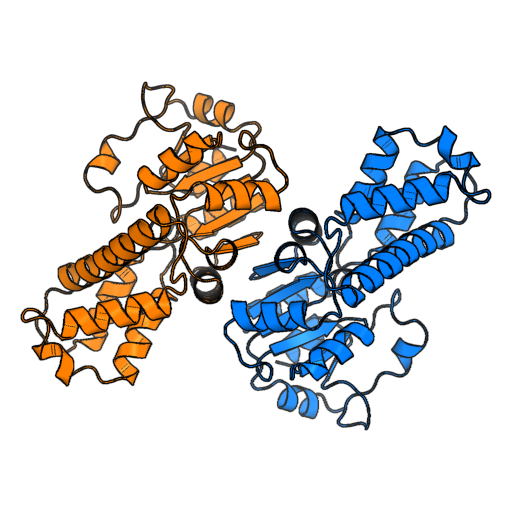ASP A O 1
ATOM 806 N N . ASN A 1 101 ? 17.422 24.859 5.211 1 97.62 101 ASN A N 1
ATOM 807 C CA . ASN A 1 101 ? 17.484 23.578 5.887 1 97.62 101 ASN A CA 1
ATOM 808 C C . ASN A 1 101 ? 16.406 23.469 6.961 1 97.62 101 ASN A C 1
ATOM 810 O O . ASN A 1 101 ? 15.75 22.422 7.086 1 97.62 101 ASN A O 1
ATOM 814 N N . LYS A 1 102 ? 16.281 24.453 7.7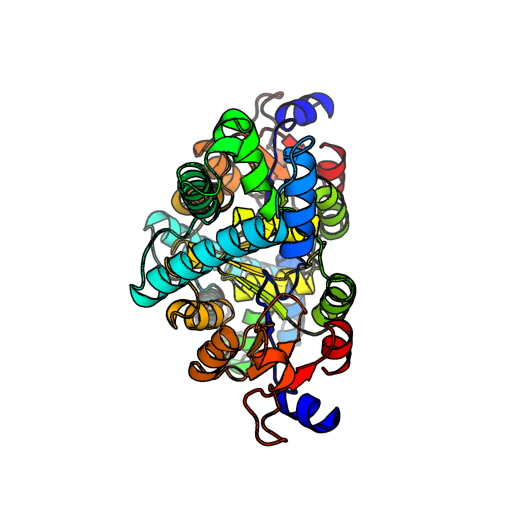54 1 97.12 102 LYS A N 1
ATOM 815 C CA . LYS A 1 102 ? 15.25 24.453 8.789 1 97.12 102 LYS A CA 1
ATOM 816 C C . LYS A 1 102 ? 13.852 24.375 8.188 1 97.12 102 LYS A C 1
ATOM 818 O O . LYS A 1 102 ? 12.992 23.656 8.695 1 97.12 102 LYS A O 1
ATOM 823 N N . ARG A 1 103 ? 13.625 25.125 7.098 1 98.38 103 ARG A N 1
ATOM 824 C CA . ARG A 1 103 ? 12.336 25.062 6.418 1 98.38 103 ARG A CA 1
ATOM 825 C C . ARG A 1 103 ? 12.047 23.656 5.91 1 98.38 103 ARG A C 1
ATOM 827 O O . ARG A 1 103 ? 10.922 23.172 6.012 1 98.38 103 ARG A O 1
ATOM 834 N N . HIS A 1 104 ? 13.078 23.031 5.398 1 98.25 104 HIS A N 1
ATOM 835 C CA . HIS A 1 104 ? 12.953 21.656 4.934 1 98.25 104 HIS A CA 1
ATOM 836 C C . HIS A 1 104 ? 12.555 20.719 6.078 1 98.25 104 HIS A C 1
ATOM 838 O O . HIS A 1 104 ? 11.648 19.906 5.926 1 98.25 104 HIS A O 1
ATOM 844 N N . GLU A 1 105 ? 13.172 20.875 7.188 1 97.75 105 GLU A N 1
ATOM 845 C CA . GLU A 1 105 ? 12.891 20.031 8.344 1 97.75 105 GLU A CA 1
ATOM 846 C C . GLU A 1 105 ? 11.492 20.297 8.898 1 97.75 105 GLU A C 1
ATOM 848 O O . GLU A 1 105 ? 10.828 19.375 9.391 1 97.75 105 GLU A O 1
ATOM 853 N N . LEU A 1 106 ? 11.094 21.562 8.836 1 98.31 106 LEU A N 1
ATOM 854 C CA . LEU A 1 106 ? 9.742 21.891 9.258 1 98.31 106 LEU A CA 1
ATOM 855 C C . LEU A 1 106 ? 8.703 21.203 8.383 1 98.31 106 LEU A C 1
ATOM 857 O O . LEU A 1 106 ? 7.703 20.688 8.891 1 98.31 106 LEU A O 1
ATOM 861 N N . VAL A 1 107 ? 8.969 21.172 7.113 1 98.75 107 VAL A N 1
ATOM 862 C CA . VAL A 1 107 ? 8.062 20.469 6.207 1 98.75 107 VAL A CA 1
ATOM 863 C C . VAL A 1 107 ? 8.055 18.984 6.535 1 98.75 107 VAL A C 1
ATOM 865 O O . VAL A 1 107 ? 6.992 18.359 6.598 1 98.75 107 VAL A O 1
ATOM 868 N N . LEU A 1 108 ? 9.188 18.406 6.855 1 98.12 108 LEU A N 1
ATOM 869 C CA . LEU A 1 108 ? 9.289 16.969 7.137 1 98.12 108 LEU A CA 1
ATOM 870 C C . LEU A 1 108 ? 8.648 16.641 8.477 1 98.12 108 LEU A C 1
ATOM 872 O O . LEU A 1 108 ? 8.375 15.469 8.758 1 98.12 108 LEU A O 1
ATOM 876 N N . ALA A 1 109 ? 8.414 17.656 9.305 1 98.44 109 ALA A N 1
ATOM 877 C CA . ALA A 1 109 ? 7.719 17.422 10.57 1 98.44 109 ALA A CA 1
ATOM 878 C C . ALA A 1 109 ? 6.336 16.812 10.336 1 98.44 109 ALA A C 1
ATOM 880 O O . ALA A 1 109 ? 5.84 16.047 11.156 1 98.44 109 ALA A O 1
ATOM 881 N N . TRP A 1 110 ? 5.77 17.109 9.188 1 98.44 110 TRP A N 1
ATOM 882 C CA . TRP A 1 110 ? 4.453 16.578 8.867 1 98.44 110 TRP A CA 1
ATOM 883 C C . TRP A 1 110 ? 4.512 15.055 8.688 1 98.44 110 TRP A C 1
ATOM 885 O O . TRP A 1 110 ? 3.492 14.375 8.797 1 98.44 110 TRP A O 1
ATOM 895 N N . HIS A 1 111 ? 5.648 14.477 8.422 1 98.38 111 HIS A N 1
ATOM 896 C CA . HIS A 1 111 ? 5.844 13.047 8.219 1 98.38 111 HIS A CA 1
ATOM 897 C C . HIS A 1 111 ? 5.906 12.305 9.555 1 98.38 111 HIS A C 1
ATOM 899 O O . HIS A 1 111 ? 5.879 11.07 9.586 1 98.38 111 HIS A O 1
ATOM 905 N N . ARG A 1 112 ? 5.965 12.992 10.664 1 97.56 112 ARG A N 1
ATOM 906 C CA . ARG A 1 112 ? 6.281 12.391 11.953 1 97.56 112 ARG A CA 1
ATOM 907 C C . ARG A 1 112 ? 5.184 12.664 12.977 1 97.56 112 ARG A C 1
ATOM 909 O O . ARG A 1 112 ? 5.469 12.938 14.141 1 97.56 112 ARG A O 1
ATOM 916 N N . SER A 1 113 ? 4.004 12.711 12.484 1 97.75 113 SER A N 1
ATOM 917 C CA . SER A 1 113 ? 2.867 12.883 13.383 1 97.75 113 SER A CA 1
ATOM 918 C C . SER A 1 113 ? 2.584 11.602 14.164 1 97.75 113 SER A C 1
ATOM 920 O O . SER A 1 113 ? 2.537 10.516 13.594 1 97.75 113 SER A O 1
ATOM 922 N N . ASP A 1 114 ? 2.428 11.789 15.5 1 98.19 114 ASP A N 1
ATOM 923 C CA . ASP A 1 114 ? 2.064 10.648 16.328 1 98.19 114 ASP A CA 1
ATOM 924 C C . ASP A 1 114 ? 0.621 10.219 16.078 1 98.19 114 ASP A C 1
ATOM 926 O O . ASP A 1 114 ? -0.248 11.055 15.836 1 98.19 114 ASP A O 1
ATOM 930 N N . GLY A 1 115 ? 0.396 8.906 16.125 1 98.69 115 GLY A N 1
ATOM 931 C CA . GLY A 1 115 ? -0.978 8.438 16.094 1 98.69 115 GLY A CA 1
ATOM 932 C C . GLY A 1 115 ? -1.772 8.82 17.328 1 98.69 115 GLY A C 1
ATOM 933 O O . GLY A 1 115 ? -1.214 8.938 18.422 1 98.69 115 GLY A O 1
ATOM 934 N N . TRP A 1 116 ? -3.057 9.062 17.109 1 98.75 116 TRP A N 1
ATOM 935 C CA . TRP A 1 116 ? -3.902 9.164 18.297 1 98.75 116 TRP A CA 1
ATOM 936 C C . TRP A 1 116 ? -3.771 7.922 19.172 1 98.75 116 TRP A C 1
ATOM 938 O O . TRP A 1 116 ? -3.469 6.836 18.672 1 98.75 116 TRP A O 1
ATOM 948 N N . PRO A 1 117 ? -4.031 8 20.484 1 98.19 117 PRO A N 1
ATOM 949 C CA . PRO A 1 117 ? -3.752 6.898 21.406 1 98.19 117 PRO A CA 1
ATOM 950 C C . PRO A 1 117 ? -4.52 5.625 21.062 1 98.19 117 PRO A C 1
ATOM 952 O O . PRO A 1 117 ? -4.059 4.523 21.359 1 98.19 117 PRO A O 1
ATOM 955 N N . ASP A 1 118 ? -5.609 5.73 20.391 1 98.56 118 ASP A N 1
ATOM 956 C CA . ASP A 1 118 ? -6.5 4.602 20.156 1 98.56 118 ASP A CA 1
ATOM 957 C C . ASP A 1 118 ? -6.184 3.926 18.812 1 98.56 118 ASP A C 1
ATOM 959 O O . ASP A 1 118 ? -6.691 2.84 18.531 1 98.56 118 ASP A O 1
ATOM 963 N N . VAL A 1 119 ? -5.305 4.434 17.984 1 98.75 119 VAL A N 1
ATOM 964 C CA . VAL A 1 119 ? -5.262 4.133 16.562 1 98.75 119 VAL A CA 1
ATOM 965 C C . VAL A 1 119 ? -4.488 2.834 16.344 1 98.75 119 VAL A C 1
ATOM 967 O O . VAL A 1 119 ? -4.996 1.904 15.703 1 98.75 119 VAL A O 1
ATOM 970 N N . THR A 1 120 ? -3.293 2.762 16.953 1 98.62 120 THR A N 1
ATOM 971 C CA . THR A 1 120 ? -2.441 1.606 16.688 1 98.62 120 THR A CA 1
ATOM 972 C C . THR A 1 120 ? -3.117 0.32 17.156 1 98.62 120 THR A C 1
ATOM 974 O O . THR A 1 120 ? -3.299 -0.612 16.359 1 98.62 120 THR A O 1
ATOM 977 N N . ARG A 1 121 ? -3.631 0.322 18.375 1 98.5 121 ARG A N 1
ATOM 978 C CA . ARG A 1 121 ? -4.281 -0.867 18.922 1 98.5 121 ARG A CA 1
ATOM 979 C C . ARG A 1 121 ? -5.559 -1.191 18.156 1 98.5 121 ARG A C 1
ATOM 981 O O . ARG A 1 121 ? -5.844 -2.359 17.875 1 98.5 121 ARG A O 1
ATOM 988 N N . GLY A 1 122 ? -6.312 -0.173 17.812 1 98.81 122 GLY A N 1
ATOM 989 C CA . GLY A 1 122 ? -7.547 -0.372 17.062 1 98.81 122 GLY A CA 1
ATOM 990 C C . GLY A 1 122 ? -7.316 -0.939 15.672 1 98.81 122 GLY A C 1
ATOM 991 O O . GLY A 1 122 ? -8.039 -1.837 15.234 1 98.81 122 GLY A O 1
ATOM 992 N N . LEU A 1 123 ? -6.32 -0.457 14.977 1 98.88 123 LEU A N 1
ATOM 993 C CA . LEU A 1 123 ? -6.027 -0.918 13.625 1 98.88 123 LEU A CA 1
ATOM 994 C C . LEU A 1 123 ? -5.539 -2.363 13.633 1 98.88 123 LEU A C 1
ATOM 996 O O . LEU A 1 123 ? -5.938 -3.164 12.789 1 98.88 123 LEU A O 1
ATOM 1000 N N . TYR A 1 124 ? -4.652 -2.729 14.562 1 98.5 124 TYR A N 1
ATOM 1001 C CA . TYR A 1 124 ? -4.184 -4.105 14.648 1 98.5 124 TYR A CA 1
ATOM 1002 C C . TYR A 1 124 ? -5.336 -5.062 14.93 1 98.5 124 TYR A C 1
ATOM 1004 O O . TYR A 1 124 ? -5.395 -6.156 14.367 1 98.5 124 TYR A O 1
ATOM 1012 N N . ALA A 1 125 ? -6.254 -4.617 15.805 1 98.62 125 ALA A N 1
ATOM 1013 C CA . ALA A 1 125 ? -7.418 -5.449 16.109 1 98.62 125 ALA A CA 1
ATOM 1014 C C . ALA A 1 125 ? -8.312 -5.605 14.883 1 98.62 125 ALA A C 1
ATOM 1016 O O . ALA A 1 125 ? -8.766 -6.711 14.578 1 98.62 125 ALA A O 1
ATOM 1017 N N . LEU A 1 126 ? -8.539 -4.547 14.18 1 98.44 126 LEU A N 1
ATOM 1018 C CA . LEU A 1 126 ? -9.406 -4.562 13.008 1 98.44 126 LEU A CA 1
ATOM 1019 C C . LEU A 1 126 ? -8.789 -5.379 11.883 1 98.44 126 LEU A C 1
ATOM 1021 O O . LEU A 1 126 ? -9.492 -6.086 11.156 1 98.44 126 LEU A O 1
ATOM 1025 N N . LYS A 1 127 ? -7.5 -5.262 11.727 1 98.38 127 LYS A N 1
ATOM 1026 C CA . LYS A 1 127 ? -6.75 -5.895 10.648 1 98.38 127 LYS A CA 1
ATOM 1027 C C . LYS A 1 127 ? -6.871 -7.414 10.711 1 98.38 127 LYS A C 1
ATOM 1029 O O . LYS A 1 127 ? -6.758 -8.094 9.688 1 98.38 127 LYS A O 1
ATOM 1034 N N . LYS A 1 128 ? -7.098 -8.008 11.891 1 96.81 128 LYS A N 1
ATOM 1035 C CA . LYS A 1 128 ? -7.242 -9.453 12.055 1 96.81 128 LYS A CA 1
ATOM 1036 C C . LYS A 1 128 ? -8.477 -9.969 11.32 1 96.81 128 LYS A C 1
ATOM 1038 O O . LYS A 1 128 ? -8.539 -11.148 10.953 1 96.81 128 LYS A O 1
ATOM 1043 N N . LYS A 1 129 ? -9.422 -9.055 11.023 1 95.56 129 LYS A N 1
ATOM 1044 C CA . LYS A 1 129 ? -10.711 -9.508 10.508 1 95.56 129 LYS A CA 1
ATOM 1045 C C . LYS A 1 129 ? -11.023 -8.883 9.156 1 95.56 129 LYS A C 1
ATOM 1047 O O . LYS A 1 129 ? -11.773 -9.445 8.359 1 95.56 129 LYS A O 1
ATOM 1052 N N . LYS A 1 130 ? -10.539 -7.676 8.969 1 98.5 130 LYS A N 1
ATOM 1053 C CA . LYS A 1 130 ? -10.93 -6.867 7.812 1 98.5 130 LYS A CA 1
ATOM 1054 C C . LYS A 1 130 ? -9.703 -6.273 7.121 1 98.5 130 LYS A C 1
ATOM 1056 O O . LYS A 1 130 ? -8.617 -6.23 7.699 1 98.5 130 LYS A O 1
ATOM 1061 N N . MET A 1 131 ? -9.891 -5.91 5.852 1 98.62 131 MET A N 1
ATOM 1062 C CA . MET A 1 131 ? -8.852 -5.117 5.199 1 98.62 131 MET A CA 1
ATOM 1063 C C . MET A 1 131 ? -8.844 -3.686 5.73 1 98.62 131 MET A C 1
ATOM 1065 O O . MET A 1 131 ? -9.906 -3.072 5.883 1 98.62 131 MET A O 1
ATOM 1069 N N . ILE A 1 132 ? -7.707 -3.154 6.074 1 98.88 132 ILE A N 1
ATOM 1070 C CA . ILE A 1 132 ? -7.566 -1.763 6.492 1 98.88 132 ILE A CA 1
ATOM 1071 C C . ILE A 1 132 ? -6.684 -1.013 5.496 1 98.88 132 ILE A C 1
ATOM 1073 O O . ILE A 1 132 ? -5.512 -1.347 5.324 1 98.88 132 ILE A O 1
ATOM 1077 N N . ILE A 1 133 ? -7.234 -0.006 4.871 1 98.94 133 ILE A N 1
ATOM 1078 C CA . ILE A 1 133 ? -6.621 0.691 3.748 1 98.94 133 ILE A CA 1
ATOM 1079 C C . ILE A 1 133 ? -6.504 2.18 4.066 1 98.94 133 ILE A C 1
ATOM 1081 O O . ILE A 1 133 ? -7.449 2.791 4.57 1 98.94 133 ILE A O 1
ATOM 1085 N N . ALA A 1 134 ? -5.352 2.748 3.844 1 98.94 134 ALA A N 1
ATOM 1086 C CA . ALA A 1 134 ? -5.242 4.203 3.896 1 98.94 134 ALA A CA 1
ATOM 1087 C C . ALA A 1 134 ? -5.656 4.832 2.568 1 98.94 134 ALA A C 1
ATOM 1089 O O . ALA A 1 134 ? -5.27 4.352 1.501 1 98.94 134 ALA A O 1
ATOM 1090 N N . LEU A 1 135 ? -6.469 5.762 2.58 1 98.94 135 LEU A N 1
ATOM 1091 C CA . LEU A 1 135 ? -6.773 6.652 1.466 1 98.94 135 LEU A CA 1
ATOM 1092 C C . LEU A 1 135 ? -6.621 8.109 1.877 1 98.94 135 LEU A C 1
ATOM 1094 O O . LEU A 1 135 ? -7.445 8.641 2.629 1 98.94 135 LEU A O 1
ATOM 1098 N N . SER A 1 136 ? -5.578 8.773 1.401 1 98.62 136 SER A N 1
ATOM 1099 C CA . SER A 1 136 ? -5.195 10.062 1.953 1 98.62 136 SER A CA 1
ATOM 1100 C C . SER A 1 136 ? -4.691 11 0.861 1 98.62 136 SER A C 1
ATOM 1102 O O . SER A 1 136 ? -4.164 10.555 -0.158 1 98.62 136 SER A O 1
ATOM 1104 N N . ASN A 1 137 ? -4.816 12.281 1.065 1 98.25 137 ASN A N 1
ATOM 1105 C CA . ASN A 1 137 ? -4.289 13.297 0.167 1 98.25 137 ASN A CA 1
ATOM 1106 C C . ASN A 1 137 ? -2.785 13.484 0.349 1 98.25 137 ASN A C 1
ATOM 1108 O O . ASN A 1 137 ? -2.197 14.414 -0.212 1 98.25 137 ASN A O 1
ATOM 1112 N N . GLY A 1 138 ? -2.113 12.617 1.06 1 98.38 138 GLY A N 1
ATOM 1113 C CA . GLY A 1 138 ? -0.66 12.617 1.123 1 98.38 138 GLY A CA 1
ATOM 1114 C C . GLY A 1 138 ? -0.011 11.867 -0.022 1 98.38 138 GLY A C 1
ATOM 1115 O O . GLY A 1 138 ? -0.538 10.852 -0.479 1 98.38 138 GLY A O 1
ATOM 1116 N N . ASN A 1 139 ? 1.136 12.438 -0.487 1 98.44 139 ASN A N 1
ATOM 1117 C CA . ASN A 1 139 ? 1.905 11.641 -1.439 1 98.44 139 ASN A CA 1
ATOM 1118 C C . ASN A 1 139 ? 2.41 10.344 -0.811 1 98.44 139 ASN A C 1
ATOM 1120 O O . ASN A 1 139 ? 2.414 10.203 0.414 1 98.44 139 ASN A O 1
ATOM 1124 N N . MET A 1 140 ? 2.795 9.438 -1.604 1 98.5 140 MET A N 1
ATOM 1125 C CA . MET A 1 140 ? 3.057 8.062 -1.176 1 98.5 140 MET A CA 1
ATOM 1126 C C . MET A 1 140 ? 4.145 8.023 -0.108 1 98.5 140 MET A C 1
ATOM 1128 O O . MET A 1 140 ? 3.941 7.469 0.973 1 98.5 140 MET A O 1
ATOM 1132 N N . ARG A 1 141 ? 5.281 8.656 -0.396 1 98.69 141 ARG A N 1
ATOM 1133 C CA . ARG A 1 141 ? 6.387 8.648 0.554 1 98.69 141 ARG A CA 1
ATOM 1134 C C . ARG A 1 141 ? 5.965 9.25 1.891 1 98.69 141 ARG A C 1
ATOM 1136 O O . ARG A 1 141 ? 6.316 8.727 2.951 1 98.69 141 ARG A O 1
ATOM 1143 N N . PHE A 1 142 ? 5.191 10.312 1.815 1 98.69 142 PHE A N 1
ATOM 1144 C CA . PHE A 1 142 ? 4.645 10.969 2.994 1 98.69 142 PHE A CA 1
ATOM 1145 C C . PHE A 1 142 ? 3.832 9.992 3.834 1 98.69 142 PHE A C 1
ATOM 1147 O O . PHE A 1 142 ? 4.051 9.875 5.043 1 98.69 142 PHE A O 1
ATOM 1154 N N . LEU A 1 143 ? 2.996 9.219 3.252 1 98.81 143 LEU A N 1
ATOM 1155 C CA . LEU A 1 143 ? 2.1 8.305 3.949 1 98.81 143 LEU A CA 1
ATOM 1156 C C . LEU A 1 143 ? 2.865 7.102 4.496 1 98.81 143 LEU A C 1
ATOM 1158 O O . LEU A 1 143 ? 2.545 6.594 5.574 1 98.81 143 LEU A O 1
ATOM 1162 N N . VAL A 1 144 ? 3.846 6.645 3.77 1 98.75 144 VAL A N 1
ATOM 1163 C CA . VAL A 1 144 ? 4.684 5.543 4.238 1 98.75 144 VAL A CA 1
ATOM 1164 C C . VAL A 1 144 ? 5.449 5.973 5.488 1 98.75 144 VAL A C 1
ATOM 1166 O O . VAL A 1 144 ? 5.512 5.23 6.469 1 98.75 144 VAL A O 1
ATOM 1169 N N . ASP A 1 145 ? 5.98 7.199 5.5 1 98.56 145 ASP A N 1
ATOM 1170 C CA . ASP A 1 145 ? 6.715 7.723 6.648 1 98.56 145 ASP A CA 1
ATOM 1171 C C . ASP A 1 145 ? 5.816 7.82 7.879 1 98.56 145 ASP A C 1
ATOM 1173 O O . ASP A 1 145 ? 6.215 7.43 8.977 1 98.56 145 ASP A O 1
ATOM 1177 N N . ILE A 1 146 ? 4.637 8.336 7.625 1 98.5 146 ILE A N 1
ATOM 1178 C CA . ILE A 1 146 ? 3.707 8.508 8.734 1 98.5 146 ILE A CA 1
ATOM 1179 C C . ILE A 1 146 ? 3.322 7.141 9.297 1 98.5 146 ILE A C 1
ATOM 1181 O O . ILE A 1 146 ? 3.223 6.965 10.516 1 98.5 146 ILE A O 1
ATOM 1185 N N . ALA A 1 147 ? 3.059 6.188 8.445 1 98.62 147 ALA A N 1
ATOM 1186 C CA . ALA A 1 147 ? 2.654 4.855 8.891 1 98.62 147 ALA A CA 1
ATOM 1187 C C . ALA A 1 147 ? 3.74 4.203 9.742 1 98.62 147 ALA A C 1
ATOM 1189 O O . ALA A 1 147 ? 3.449 3.586 10.766 1 98.62 147 ALA A O 1
ATOM 1190 N N . LYS A 1 148 ? 4.965 4.363 9.344 1 98.25 148 LYS A N 1
ATOM 1191 C CA . LYS A 1 148 ? 6.078 3.803 10.109 1 98.25 148 LYS A CA 1
ATOM 1192 C C . LYS A 1 148 ? 6.242 4.52 11.445 1 98.25 148 LYS A C 1
ATOM 1194 O O . LYS A 1 148 ? 6.418 3.873 12.484 1 98.25 148 LYS A O 1
ATOM 1199 N N . HIS A 1 149 ? 6.129 5.797 11.406 1 98 149 HIS A N 1
ATOM 1200 C CA . HIS A 1 149 ? 6.332 6.586 12.609 1 98 149 HIS A CA 1
ATOM 1201 C C . HIS A 1 149 ? 5.238 6.312 13.641 1 98 149 HIS A C 1
ATOM 1203 O O . HIS A 1 149 ? 5.527 6.145 14.828 1 98 149 HIS A O 1
ATOM 1209 N N . ALA A 1 150 ? 4.016 6.199 13.164 1 98.44 150 ALA A N 1
ATOM 1210 C CA . ALA A 1 150 ? 2.865 6.109 14.062 1 98.44 150 ALA A CA 1
ATOM 1211 C C . ALA A 1 150 ? 2.422 4.66 14.242 1 98.44 150 ALA A C 1
ATOM 1213 O O . ALA A 1 150 ? 1.429 4.391 14.922 1 98.44 150 ALA A O 1
ATOM 1214 N N . ASP A 1 151 ? 3.146 3.697 13.602 1 97.88 151 ASP A N 1
ATOM 1215 C CA . ASP A 1 151 ? 2.838 2.273 13.688 1 97.88 151 ASP A CA 1
ATOM 1216 C C . ASP A 1 151 ? 1.424 1.988 13.188 1 97.88 151 ASP A C 1
ATOM 1218 O O . ASP A 1 151 ? 0.61 1.407 13.906 1 97.88 151 ASP A O 1
ATOM 1222 N N . LEU A 1 152 ? 1.169 2.436 11.977 1 98.69 152 LEU A N 1
ATOM 1223 C CA . LEU A 1 152 ? -0.103 2.182 11.305 1 98.69 152 LEU A CA 1
ATOM 1224 C C . LEU A 1 152 ? 0.009 0.994 10.359 1 98.69 152 LEU A C 1
ATOM 1226 O O . LEU A 1 152 ? 0.635 1.096 9.297 1 98.69 152 LEU A O 1
ATOM 1230 N N . PRO A 1 153 ? -0.598 -0.129 10.656 1 98.12 153 PRO A N 1
ATOM 1231 C CA . PRO A 1 153 ? -0.356 -1.372 9.922 1 98.12 153 PRO A CA 1
ATOM 1232 C C . PRO A 1 153 ? -1.286 -1.538 8.727 1 98.12 153 PRO A C 1
ATOM 1234 O O . PRO A 1 153 ? -1.97 -2.557 8.602 1 98.12 153 PRO A O 1
ATOM 1237 N N . TRP A 1 154 ? -1.208 -0.671 7.812 1 98.75 154 TRP A N 1
ATOM 1238 C CA . TRP A 1 154 ? -2.084 -0.701 6.648 1 98.75 154 TRP A CA 1
ATOM 1239 C C . TRP A 1 154 ? -1.848 -1.962 5.824 1 98.75 154 TRP A C 1
ATOM 1241 O O . TRP A 1 154 ? -0.712 -2.424 5.695 1 98.75 154 TRP A O 1
ATOM 1251 N N . ASP A 1 155 ? -2.918 -2.441 5.219 1 98.69 155 ASP A N 1
ATOM 1252 C CA . ASP A 1 155 ? -2.779 -3.502 4.227 1 98.69 155 ASP A CA 1
ATOM 1253 C C . ASP A 1 155 ? -2.355 -2.938 2.873 1 98.69 155 ASP A C 1
ATOM 1255 O O . ASP A 1 155 ? -1.708 -3.625 2.082 1 98.69 155 ASP A O 1
ATOM 1259 N N . ALA A 1 156 ? -2.75 -1.702 2.594 1 98.44 156 ALA A N 1
ATOM 1260 C CA . ALA A 1 156 ? -2.322 -0.943 1.422 1 98.44 156 ALA A CA 1
ATOM 1261 C C . ALA A 1 156 ? -2.416 0.559 1.677 1 98.44 156 ALA A C 1
ATOM 1263 O O . ALA A 1 156 ? -3.217 1.006 2.502 1 98.44 156 ALA A O 1
ATOM 1264 N N . VAL A 1 157 ? -1.587 1.262 0.996 1 98.81 157 VAL A N 1
ATOM 1265 C CA . VAL A 1 157 ? -1.584 2.721 1.051 1 98.81 157 VAL A CA 1
ATOM 1266 C C . VAL A 1 157 ? -1.998 3.289 -0.304 1 98.81 157 VAL A C 1
ATOM 1268 O O . VAL A 1 157 ? -1.284 3.129 -1.297 1 98.81 157 VAL A O 1
ATOM 1271 N N . LEU A 1 158 ? -3.145 3.922 -0.316 1 98.69 158 LEU A N 1
ATOM 1272 C CA . LEU A 1 158 ? -3.631 4.57 -1.528 1 98.69 158 LEU A CA 1
ATOM 1273 C C . LEU A 1 158 ? -3.486 6.086 -1.428 1 98.69 158 LEU A C 1
ATOM 1275 O O . LEU A 1 158 ? -4.297 6.75 -0.781 1 98.69 158 LEU A O 1
ATOM 1279 N N . SER A 1 159 ? -2.449 6.582 -2.107 1 98.12 159 SER A N 1
ATOM 1280 C CA . SER A 1 159 ? -2.062 7.988 -2.133 1 98.12 159 SER A CA 1
ATOM 1281 C C . SER A 1 159 ? -2.705 8.719 -3.309 1 98.12 159 SER A C 1
ATOM 1283 O O . SER A 1 159 ? -3 8.109 -4.34 1 98.12 159 SER A O 1
ATOM 1285 N N . VAL A 1 160 ? -2.848 9.961 -3.215 1 95.38 160 VAL A N 1
ATOM 1286 C CA . VAL A 1 160 ? -3.379 10.781 -4.297 1 95.38 160 VAL A CA 1
ATOM 1287 C C . VAL A 1 160 ? -2.414 10.766 -5.48 1 95.38 160 VAL A C 1
ATOM 1289 O O . VAL A 1 160 ? -2.809 11.039 -6.613 1 95.38 160 VAL A O 1
ATOM 1292 N N . ASP A 1 161 ? -1.17 10.398 -5.254 1 95.12 161 ASP A N 1
ATOM 1293 C CA . ASP A 1 161 ? -0.221 10.203 -6.344 1 95.12 161 ASP A CA 1
ATOM 1294 C C . ASP A 1 161 ? -0.784 9.25 -7.398 1 95.12 161 ASP A C 1
ATOM 1296 O O . ASP A 1 161 ? -0.484 9.383 -8.586 1 95.12 161 ASP A O 1
ATOM 1300 N N . LEU A 1 162 ? -1.583 8.375 -6.934 1 96.56 162 LEU A N 1
ATOM 1301 C CA . LEU A 1 162 ? -2.074 7.332 -7.824 1 96.56 162 LEU A CA 1
ATOM 1302 C C . LEU A 1 162 ? -3.197 7.852 -8.711 1 96.56 162 LEU A C 1
ATOM 1304 O O . LEU A 1 162 ? -3.533 7.234 -9.727 1 96.56 162 LEU A O 1
ATOM 1308 N N . PHE A 1 163 ? -3.734 8.961 -8.266 1 97.31 163 PHE A N 1
ATOM 1309 C CA . PHE A 1 163 ? -4.98 9.359 -8.914 1 97.31 163 PHE A CA 1
ATOM 1310 C C . PHE A 1 163 ? -4.812 10.688 -9.641 1 97.31 163 PHE A C 1
ATOM 1312 O O . PHE A 1 163 ? -5.652 11.062 -10.461 1 97.31 163 PHE A O 1
ATOM 1319 N N . GLY A 1 164 ? -3.777 11.477 -9.344 1 97.38 164 GLY A N 1
ATOM 1320 C CA . GLY A 1 164 ? -3.494 12.742 -10 1 97.38 164 GLY A CA 1
ATOM 1321 C C . GLY A 1 164 ? -4.414 13.859 -9.555 1 97.38 164 GLY A C 1
ATOM 1322 O O . GLY A 1 164 ? -4.523 14.891 -10.234 1 97.38 164 GLY A O 1
ATOM 1323 N N . THR A 1 165 ? -5.16 13.641 -8.555 1 98.69 165 THR A N 1
ATOM 1324 C CA . THR A 1 165 ? -6.055 14.609 -7.926 1 98.69 165 THR A CA 1
ATOM 1325 C C . THR A 1 165 ? -6.211 14.32 -6.438 1 98.69 165 THR A C 1
ATOM 1327 O O . THR A 1 165 ? -5.457 13.523 -5.875 1 98.69 165 THR A O 1
ATOM 1330 N N . CYS A 1 166 ? -7.121 15.078 -5.766 1 98.81 166 CYS A N 1
ATOM 1331 C CA . CYS A 1 166 ? -7.277 14.953 -4.32 1 98.81 166 CYS A CA 1
ATOM 1332 C C . CYS A 1 166 ? -8.719 14.625 -3.955 1 98.81 166 CYS A C 1
ATOM 1334 O O . CYS A 1 166 ? -9.625 14.812 -4.766 1 98.81 166 CYS A O 1
ATOM 1336 N N . LYS A 1 167 ? -8.867 14.062 -2.748 1 98.62 167 LYS A N 1
ATOM 1337 C CA . LYS A 1 167 ? -10.18 14.109 -2.113 1 98.62 167 LYS A CA 1
ATOM 1338 C C . LYS A 1 167 ? -10.664 15.555 -1.963 1 98.62 167 LYS A C 1
ATOM 1340 O O . LYS A 1 167 ? -9.859 16.469 -1.763 1 98.62 167 LYS A O 1
ATOM 1345 N N . PRO A 1 168 ? -11.922 15.734 -2.312 1 98.69 168 PRO A N 1
ATOM 1346 C CA . PRO A 1 168 ? -13.023 14.773 -2.424 1 98.69 168 PRO A CA 1
ATOM 1347 C C . PRO A 1 168 ? -13.406 14.484 -3.873 1 98.69 168 PRO A C 1
ATOM 1349 O O . PRO A 1 168 ? -14.57 14.188 -4.156 1 98.69 168 PRO A O 1
ATOM 1352 N N . ASN A 1 169 ? -12.523 14.727 -4.844 1 98.88 169 ASN A N 1
ATOM 1353 C CA . ASN A 1 169 ? -12.836 14.305 -6.203 1 98.88 169 ASN A CA 1
ATOM 1354 C C . ASN A 1 169 ? -13.273 12.844 -6.254 1 98.88 169 ASN A C 1
ATOM 1356 O O . ASN A 1 169 ? -12.625 11.977 -5.668 1 98.88 169 ASN A O 1
ATOM 1360 N N . PRO A 1 170 ? -14.359 12.516 -6.953 1 98.75 170 PRO A N 1
ATOM 1361 C CA . PRO A 1 170 ? -14.867 11.148 -7 1 98.75 170 PRO A CA 1
ATOM 1362 C C . PRO A 1 170 ? -13.836 10.156 -7.543 1 98.75 170 PRO A C 1
ATOM 1364 O O . PRO A 1 170 ? -13.852 8.977 -7.168 1 98.75 170 PRO A O 1
ATOM 1367 N N . LYS A 1 171 ? -12.938 10.617 -8.305 1 98.62 171 LYS A N 1
ATOM 1368 C CA . LYS A 1 171 ? -11.914 9.773 -8.922 1 98.62 171 LYS A CA 1
ATOM 1369 C C . LYS A 1 171 ? -11.109 9.023 -7.855 1 98.62 171 LYS A C 1
ATOM 1371 O O . LYS A 1 171 ? -10.703 7.883 -8.07 1 98.62 171 LYS A O 1
ATOM 1376 N N . VAL A 1 172 ? -10.914 9.656 -6.785 1 98.88 172 VAL A N 1
ATOM 1377 C CA . VAL A 1 172 ? -10.078 9.094 -5.727 1 98.88 172 VAL A CA 1
ATOM 1378 C C . VAL A 1 172 ? -10.805 7.918 -5.07 1 98.88 172 VAL A C 1
ATOM 1380 O O . VAL A 1 172 ? -10.234 6.832 -4.93 1 98.88 172 VAL A O 1
ATOM 1383 N N . TYR A 1 173 ? -12.039 8.086 -4.762 1 98.88 173 TYR A N 1
ATOM 1384 C CA . TYR A 1 173 ? -12.828 7.043 -4.125 1 98.88 173 TYR A CA 1
ATOM 1385 C C . TYR A 1 173 ? -13.094 5.895 -5.09 1 98.88 173 TYR A C 1
ATOM 1387 O O . TYR A 1 173 ? -12.977 4.723 -4.723 1 98.88 173 TYR A O 1
ATOM 1395 N N . GLN A 1 174 ? -13.422 6.223 -6.297 1 98.81 174 GLN A N 1
ATOM 1396 C CA . GLN A 1 174 ? -13.664 5.215 -7.324 1 98.81 174 GLN A CA 1
ATOM 1397 C C . GLN A 1 174 ? -12.398 4.41 -7.613 1 98.81 174 GLN A C 1
ATOM 1399 O O . GLN A 1 174 ? -12.469 3.205 -7.863 1 98.81 174 GLN A O 1
ATOM 1404 N N . GLY A 1 175 ? -11.289 5.125 -7.633 1 98.5 175 GLY A N 1
ATOM 1405 C CA . GLY A 1 175 ? -10.016 4.438 -7.797 1 98.5 175 GLY A CA 1
ATOM 1406 C C . GLY A 1 175 ? -9.734 3.424 -6.703 1 98.5 175 GLY A C 1
ATOM 1407 O O . GLY A 1 175 ? -9.266 2.318 -6.98 1 98.5 175 GLY A O 1
ATOM 1408 N N . ALA A 1 176 ? -10 3.801 -5.457 1 98.75 176 ALA A N 1
ATOM 1409 C CA . ALA A 1 176 ? -9.82 2.877 -4.34 1 98.75 176 ALA A CA 1
ATOM 1410 C C . ALA A 1 176 ? -10.688 1.632 -4.516 1 98.75 176 ALA A C 1
ATOM 1412 O O . ALA A 1 176 ? -10.211 0.508 -4.328 1 98.75 176 ALA A O 1
ATOM 1413 N N . LEU A 1 177 ? -11.938 1.857 -4.906 1 98.75 177 LEU A N 1
ATOM 1414 C CA . LEU A 1 177 ? -12.859 0.749 -5.129 1 98.75 177 LEU A CA 1
ATOM 1415 C C . LEU A 1 177 ? -12.352 -0.16 -6.246 1 98.75 177 LEU A C 1
ATOM 1417 O O . LEU A 1 177 ? -12.422 -1.386 -6.133 1 98.75 177 LEU A O 1
ATOM 1421 N N . HIS A 1 178 ? -11.836 0.451 -7.246 1 98.44 178 HIS A N 1
ATOM 1422 C CA . HIS A 1 178 ? -11.305 -0.293 -8.383 1 98.44 178 HIS A CA 1
ATOM 1423 C C . HIS A 1 178 ? -10.141 -1.179 -7.961 1 98.44 178 HIS A C 1
ATOM 1425 O O . HIS A 1 178 ? -10.133 -2.381 -8.234 1 98.44 178 HIS A O 1
ATOM 1431 N N . TYR A 1 179 ? -9.172 -0.681 -7.23 1 98.12 179 TYR A N 1
ATOM 1432 C CA . TYR A 1 179 ? -7.98 -1.421 -6.836 1 98.12 179 TYR A CA 1
ATOM 1433 C C . TYR A 1 179 ? -8.328 -2.527 -5.844 1 98.12 179 TYR A C 1
ATOM 1435 O O . TYR A 1 179 ? -7.699 -3.59 -5.848 1 98.12 179 TYR A O 1
ATOM 1443 N N . LEU A 1 180 ? -9.336 -2.281 -5.035 1 98.5 180 LEU A N 1
ATOM 1444 C CA . LEU A 1 180 ? -9.703 -3.26 -4.02 1 98.5 180 LEU A CA 1
ATOM 1445 C C . LEU A 1 180 ? -10.648 -4.309 -4.598 1 98.5 180 LEU A C 1
ATOM 1447 O O . LEU A 1 180 ? -10.898 -5.34 -3.969 1 98.5 180 LEU A O 1
ATOM 1451 N N . GLU A 1 181 ? -11.18 -3.98 -5.805 1 98.31 181 GLU A N 1
ATOM 1452 C CA . GLU A 1 181 ? -12.117 -4.871 -6.488 1 98.31 181 GLU A CA 1
ATOM 1453 C C . GLU A 1 181 ? -13.289 -5.234 -5.586 1 98.31 181 GLU A C 1
ATOM 1455 O O . GLU A 1 181 ? -13.633 -6.41 -5.441 1 98.31 181 GLU A O 1
ATOM 1460 N N . LEU A 1 182 ? -13.883 -4.234 -5.023 1 98.69 182 LEU A N 1
ATOM 1461 C CA . LEU A 1 182 ? -15.055 -4.375 -4.164 1 98.69 182 LEU A CA 1
ATOM 1462 C C . LEU A 1 182 ? -16.141 -3.395 -4.57 1 98.69 182 LEU A C 1
ATOM 1464 O O . LEU A 1 182 ? -15.859 -2.252 -4.938 1 98.69 182 LEU A O 1
ATOM 1468 N N . PRO A 1 183 ? -17.391 -3.82 -4.547 1 98.69 183 PRO A N 1
ATOM 1469 C CA . PRO A 1 183 ? -18.469 -2.828 -4.684 1 98.69 183 PRO A CA 1
ATOM 1470 C C . PRO A 1 183 ? -18.5 -1.84 -3.521 1 98.69 183 PRO A C 1
ATOM 1472 O O . PRO A 1 183 ? -18.047 -2.156 -2.422 1 98.69 183 PRO A O 1
ATOM 1475 N N . PRO A 1 184 ? -18.984 -0.66 -3.727 1 98.75 184 PRO A N 1
ATOM 1476 C CA . PRO A 1 184 ? -18.891 0.395 -2.715 1 98.75 184 PRO A CA 1
ATOM 1477 C C . PRO A 1 184 ? -19.562 0.015 -1.399 1 98.75 184 PRO A C 1
ATOM 1479 O O . PRO A 1 184 ? -19.094 0.403 -0.326 1 98.75 184 PRO A O 1
ATOM 1482 N N . GLU A 1 185 ? -20.625 -0.809 -1.431 1 98.44 185 GLU A N 1
ATOM 1483 C CA . GLU A 1 185 ? -21.375 -1.135 -0.217 1 98.44 185 GLU A CA 1
ATOM 1484 C C . GLU A 1 185 ? -20.578 -2.076 0.682 1 98.44 185 GLU A C 1
ATOM 1486 O O . GLU A 1 185 ? -20.922 -2.279 1.845 1 98.44 185 GLU A O 1
ATOM 1491 N N . LYS A 1 186 ? -19.453 -2.643 0.169 1 98.81 186 LYS A N 1
ATOM 1492 C CA . LYS A 1 186 ? -18.594 -3.512 0.961 1 98.81 186 LYS A CA 1
ATOM 1493 C C . LYS A 1 186 ? -17.375 -2.752 1.482 1 98.81 186 LYS A C 1
ATOM 1495 O O . LYS A 1 186 ? -16.453 -3.352 2.037 1 98.81 186 LYS A O 1
ATOM 1500 N N . CYS A 1 187 ? -17.391 -1.452 1.293 1 98.88 187 CYS A N 1
ATOM 1501 C CA . CYS A 1 187 ? -16.297 -0.588 1.757 1 98.88 187 CYS A CA 1
ATOM 1502 C C . CYS A 1 187 ? -16.844 0.508 2.67 1 98.88 187 CYS A C 1
ATOM 1504 O O . CYS A 1 187 ? -17.906 1.064 2.422 1 98.88 187 CYS A O 1
ATOM 1506 N N . ALA A 1 188 ? -16.094 0.816 3.705 1 98.94 188 ALA A N 1
ATOM 1507 C CA . ALA A 1 188 ? -16.453 1.897 4.617 1 98.94 188 ALA A CA 1
ATOM 1508 C C . ALA A 1 188 ? -15.352 2.941 4.699 1 98.94 188 ALA A C 1
ATOM 1510 O O . ALA A 1 188 ? -14.195 2.607 4.973 1 98.94 188 ALA A O 1
ATOM 1511 N N . MET A 1 189 ? -15.719 4.145 4.422 1 98.94 189 MET A N 1
ATOM 1512 C CA . MET A 1 189 ? -14.812 5.266 4.656 1 98.94 189 MET A CA 1
ATOM 1513 C C . MET A 1 189 ? -14.852 5.703 6.117 1 98.94 189 MET A C 1
ATOM 1515 O O . MET A 1 189 ? -15.93 5.93 6.672 1 98.94 189 MET A O 1
ATOM 1519 N N . VAL A 1 190 ? -13.711 5.777 6.766 1 98.94 190 VAL A N 1
ATOM 1520 C CA . VAL A 1 190 ? -13.562 6.203 8.148 1 98.94 190 VAL A CA 1
ATOM 1521 C C . VAL A 1 190 ? -12.797 7.523 8.211 1 98.94 190 VAL A C 1
ATOM 1523 O O . VAL A 1 190 ? -11.656 7.609 7.758 1 98.94 190 VAL A O 1
ATOM 1526 N N . ALA A 1 191 ? -13.391 8.547 8.758 1 98.88 191 ALA A N 1
ATOM 1527 C CA . ALA A 1 191 ? -12.742 9.852 8.758 1 98.88 191 ALA A CA 1
ATOM 1528 C C . ALA A 1 191 ? -13.258 10.719 9.898 1 98.88 191 ALA A C 1
ATOM 1530 O O . ALA A 1 191 ? -14.352 10.484 10.422 1 98.88 191 ALA A O 1
ATOM 1531 N N . ALA A 1 192 ? -12.492 11.695 10.227 1 98.62 192 ALA A N 1
ATOM 1532 C CA . ALA A 1 192 ? -12.898 12.734 11.172 1 98.62 192 ALA A CA 1
ATOM 1533 C C . ALA A 1 192 ? -13.398 13.977 10.43 1 98.62 192 ALA A C 1
ATOM 1535 O O . ALA A 1 192 ? -13.531 15.047 11.023 1 98.62 192 ALA A O 1
ATOM 1536 N N . HIS A 1 193 ? -13.602 13.859 9.148 1 98.38 193 HIS A N 1
ATOM 1537 C CA . HIS A 1 193 ? -14.023 14.945 8.281 1 98.38 193 HIS A CA 1
ATOM 1538 C C . HIS A 1 193 ? -15.328 14.609 7.562 1 98.38 193 HIS A C 1
ATOM 1540 O O . HIS A 1 193 ? -15.359 13.727 6.707 1 98.38 193 HIS A O 1
ATOM 1546 N N . MET A 1 194 ? -16.328 15.383 7.781 1 98.38 194 MET A N 1
ATOM 1547 C CA . MET A 1 194 ? -17.625 15.102 7.18 1 98.38 194 MET A CA 1
ATOM 1548 C C . MET A 1 194 ? -17.578 15.266 5.664 1 98.38 194 MET A C 1
ATOM 1550 O O . MET A 1 194 ? -18.25 14.539 4.934 1 98.38 194 MET A O 1
ATOM 1554 N N . TRP A 1 195 ? -16.797 16.219 5.164 1 98.19 195 TRP A N 1
ATOM 1555 C CA . TRP A 1 195 ? -16.703 16.406 3.721 1 98.19 195 TRP A CA 1
ATOM 1556 C C . TRP A 1 195 ? -16.188 15.141 3.039 1 98.19 195 TRP A C 1
ATOM 1558 O O . TRP A 1 195 ? -16.578 14.828 1.913 1 98.19 195 TRP A O 1
ATOM 1568 N N . ASP A 1 196 ? -15.281 14.414 3.686 1 98.75 196 ASP A N 1
ATOM 1569 C CA . ASP A 1 196 ? -14.734 13.164 3.176 1 98.75 196 ASP A CA 1
ATOM 1570 C C . ASP A 1 196 ? -15.797 12.07 3.148 1 98.75 196 ASP A C 1
ATOM 1572 O O . ASP A 1 196 ? -15.953 11.375 2.141 1 98.75 196 ASP A O 1
ATOM 1576 N N . LEU A 1 197 ? -16.516 11.984 4.199 1 98.88 197 LEU A N 1
ATOM 1577 C CA . LEU A 1 197 ? -17.547 10.961 4.34 1 98.88 197 LEU A CA 1
ATOM 1578 C C . LEU A 1 197 ? -18.703 11.219 3.379 1 98.88 197 LEU A C 1
ATOM 1580 O O . LEU A 1 197 ? -19.25 10.281 2.791 1 98.88 197 LEU A O 1
ATOM 1584 N N . GLU A 1 198 ? -19.062 12.469 3.215 1 98.62 198 GLU A N 1
ATOM 1585 C CA . GLU A 1 198 ? -20.109 12.828 2.271 1 98.62 198 GLU A CA 1
ATOM 1586 C C . GLU A 1 198 ? -19.719 12.453 0.843 1 98.62 198 GLU A C 1
ATOM 1588 O O . GLU A 1 198 ? -20.547 11.914 0.092 1 98.62 198 GLU A O 1
ATOM 1593 N N . ALA A 1 199 ? -18.5 12.734 0.478 1 98.88 199 ALA A N 1
ATOM 1594 C CA . ALA A 1 199 ? -18.031 12.391 -0.858 1 98.88 199 ALA A CA 1
ATOM 1595 C C . ALA A 1 199 ? -18.016 10.883 -1.067 1 98.88 199 ALA A C 1
ATOM 1597 O O . ALA A 1 199 ? -18.406 10.391 -2.127 1 98.88 199 ALA A O 1
ATOM 1598 N N . ALA A 1 200 ? -17.562 10.141 -0.064 1 98.88 200 ALA A N 1
ATOM 1599 C CA . ALA A 1 200 ? -17.531 8.68 -0.141 1 98.88 200 ALA A CA 1
ATOM 1600 C C . ALA A 1 200 ? -18.953 8.117 -0.267 1 98.88 200 ALA A C 1
ATOM 1602 O O . ALA A 1 200 ? -19.188 7.195 -1.052 1 98.88 200 ALA A O 1
ATOM 1603 N N . ALA A 1 201 ? -19.844 8.695 0.477 1 98.81 201 ALA A N 1
ATOM 1604 C CA . ALA A 1 201 ? -21.234 8.25 0.44 1 98.81 201 ALA A CA 1
ATOM 1605 C C . ALA A 1 201 ? -21.828 8.422 -0.957 1 98.81 201 ALA A C 1
ATOM 1607 O O . ALA A 1 201 ? -22.609 7.582 -1.41 1 98.81 201 ALA A O 1
ATOM 1608 N N . LYS A 1 202 ? -21.469 9.461 -1.594 1 98.75 202 LYS A N 1
ATOM 1609 C CA . LYS A 1 202 ? -21.969 9.719 -2.943 1 98.75 202 LYS A CA 1
ATOM 1610 C C . LYS A 1 202 ? -21.516 8.641 -3.914 1 98.75 202 LYS A C 1
ATOM 1612 O O . LYS A 1 202 ? -22.094 8.477 -4.992 1 98.75 202 LYS A O 1
ATOM 1617 N N . GLN A 1 203 ? -20.406 7.93 -3.529 1 98.81 203 GLN A N 1
ATOM 1618 C CA . GLN A 1 203 ? -19.922 6.832 -4.367 1 98.81 203 GLN A CA 1
ATOM 1619 C C . GLN A 1 203 ? -20.531 5.5 -3.928 1 98.81 203 GLN A C 1
ATOM 1621 O O . GLN A 1 203 ? -20.172 4.449 -4.461 1 98.81 203 GLN A O 1
ATOM 1626 N N . GLY A 1 204 ? -21.344 5.496 -2.902 1 98.62 204 GLY A N 1
ATOM 1627 C CA . GLY A 1 204 ? -22.047 4.297 -2.471 1 98.62 204 GLY A CA 1
ATOM 1628 C C . GLY A 1 204 ? -21.359 3.602 -1.304 1 98.62 204 GLY A C 1
ATOM 1629 O O . GLY A 1 204 ? -21.797 2.533 -0.874 1 98.62 204 GLY A O 1
ATOM 1630 N N . MET A 1 205 ? -20.344 4.152 -0.69 1 98.88 205 MET A N 1
ATOM 1631 C CA . MET A 1 205 ? -19.625 3.545 0.426 1 98.88 205 MET A CA 1
ATOM 1632 C C . MET A 1 205 ? -20.375 3.75 1.735 1 98.88 205 MET A C 1
ATOM 1634 O O . MET A 1 205 ? -21.156 4.707 1.871 1 98.88 205 MET A O 1
ATOM 1638 N N . LYS A 1 206 ? -20.172 2.869 2.646 1 98.75 206 LYS A N 1
ATOM 1639 C CA . LYS A 1 206 ? -20.562 3.137 4.027 1 98.75 206 LYS A CA 1
ATOM 1640 C C . LYS A 1 206 ? -19.672 4.199 4.656 1 98.75 206 LYS A C 1
ATOM 1642 O O . LYS A 1 206 ? -18.562 4.445 4.18 1 98.75 206 LYS A O 1
ATOM 1647 N N . THR A 1 207 ? -20.203 4.848 5.664 1 98.81 207 THR A N 1
ATOM 1648 C CA . THR A 1 207 ? -19.453 5.957 6.254 1 98.81 207 THR A CA 1
ATOM 1649 C C . THR A 1 207 ? -19.406 5.82 7.773 1 98.81 207 THR A C 1
ATOM 1651 O O . THR A 1 207 ? -20.406 5.504 8.414 1 98.81 207 THR A O 1
ATOM 1654 N N . ILE A 1 208 ? -18.203 6.031 8.312 1 98.88 208 ILE A N 1
ATOM 1655 C CA . ILE A 1 208 ? -17.969 5.98 9.75 1 98.88 208 ILE A CA 1
ATOM 1656 C C . ILE A 1 208 ? -17.266 7.254 10.203 1 98.88 208 ILE A C 1
ATOM 1658 O O . ILE A 1 208 ? -16.156 7.547 9.75 1 98.88 208 ILE A O 1
ATOM 1662 N N . TYR A 1 209 ? -17.891 7.965 11.086 1 98.75 209 TYR A N 1
ATOM 1663 C CA . TYR A 1 209 ? -17.297 9.18 11.633 1 98.75 209 TYR A CA 1
ATOM 1664 C C . TYR A 1 209 ? -16.594 8.898 12.945 1 98.75 209 TYR A C 1
ATOM 1666 O O . TYR A 1 209 ? -17.109 8.188 13.805 1 98.75 209 TYR A O 1
ATOM 1674 N N . VAL A 1 210 ? -15.398 9.367 13.086 1 98.5 210 VAL A N 1
ATOM 1675 C CA . VAL A 1 210 ? -14.641 9.344 14.336 1 98.5 210 VAL A CA 1
ATOM 1676 C C . VAL A 1 210 ? -14.258 10.766 14.734 1 98.5 210 VAL A C 1
ATOM 1678 O O . VAL A 1 210 ? -13.383 11.375 14.125 1 98.5 210 VAL A O 1
ATOM 1681 N N . PRO A 1 211 ? -14.883 11.305 15.75 1 98 211 PRO A N 1
ATOM 1682 C CA . PRO A 1 211 ? -14.57 12.68 16.141 1 98 211 PRO A CA 1
ATOM 1683 C C . PRO A 1 211 ? -13.141 12.836 16.656 1 98 211 PRO A C 1
ATOM 1685 O O . PRO A 1 211 ? -12.664 11.992 17.422 1 98 211 PRO A O 1
ATOM 1688 N N . ARG A 1 212 ? -12.477 13.82 16.156 1 98.19 212 ARG A N 1
ATOM 1689 C CA . ARG A 1 212 ? -11.164 14.234 16.656 1 98.19 212 ARG A CA 1
ATOM 1690 C C . ARG A 1 212 ? -11.18 15.711 17.062 1 98.19 212 ARG A C 1
ATOM 1692 O O . ARG A 1 212 ? -11.867 16.516 16.438 1 98.19 212 ARG A O 1
ATOM 1699 N N . PRO A 1 213 ? -10.43 16.125 18.031 1 95.31 213 PRO A N 1
ATOM 1700 C CA . PRO A 1 213 ? -10.5 17.484 18.562 1 95.31 213 PRO A CA 1
ATOM 1701 C C . PRO A 1 213 ? -9.992 18.531 17.578 1 95.31 213 PRO A C 1
ATOM 1703 O O . PRO A 1 213 ? -10.336 19.703 17.688 1 95.31 213 PRO A O 1
ATOM 1706 N N . THR A 1 214 ? -9.289 18.125 16.609 1 94.12 214 THR A N 1
ATOM 1707 C CA . THR A 1 214 ? -8.602 19.094 15.758 1 94.12 214 THR A CA 1
ATOM 1708 C C . THR A 1 214 ? -9.375 19.328 14.461 1 94.12 214 THR A C 1
ATOM 1710 O O . THR A 1 214 ? -9.008 20.172 13.648 1 94.12 214 THR A O 1
ATOM 1713 N N . ASP A 1 215 ? -10.398 18.594 14.25 1 93.88 215 ASP A N 1
ATOM 1714 C CA . ASP A 1 215 ? -11.016 18.656 12.93 1 93.88 215 ASP A CA 1
ATOM 1715 C C . ASP A 1 215 ? -12.531 18.812 13.039 1 93.88 215 ASP A C 1
ATOM 1717 O O . ASP A 1 215 ? -13.125 18.438 14.055 1 93.88 215 ASP A O 1
ATOM 1721 N N . ASP A 1 216 ? -13.203 19.422 12.047 1 95.94 216 ASP A N 1
ATOM 1722 C CA . ASP A 1 216 ? -14.633 19.594 11.812 1 95.94 216 ASP A CA 1
ATOM 1723 C C . ASP A 1 216 ? -15.242 20.594 12.789 1 95.94 216 ASP A C 1
ATOM 1725 O O . ASP A 1 216 ? -16.469 20.781 12.805 1 95.94 216 ASP A O 1
ATOM 1729 N N . GLY A 1 217 ? -14.469 21.234 13.672 1 92.94 217 GLY A N 1
ATOM 1730 C CA . GLY A 1 217 ? -14.961 22.297 14.531 1 92.94 217 GLY A CA 1
ATOM 1731 C C . GLY A 1 217 ? -16.328 22 15.125 1 92.94 217 GLY A C 1
ATOM 1732 O O . GLY A 1 217 ? -16.531 20.938 15.719 1 92.94 217 GLY A O 1
ATOM 1733 N N . ASP A 1 218 ? -17.234 22.812 14.766 1 91.44 218 ASP A N 1
ATOM 1734 C CA . ASP A 1 218 ? -18.578 22.734 15.352 1 91.44 218 ASP A CA 1
ATOM 1735 C C . ASP A 1 218 ? -19.359 21.562 14.766 1 91.44 218 ASP A C 1
ATOM 1737 O O . ASP A 1 218 ? -20.281 21.047 15.398 1 91.44 218 ASP A O 1
ATOM 1741 N N . ILE A 1 219 ? -19.031 21.188 13.625 1 93 219 ILE A N 1
ATOM 1742 C CA . ILE A 1 219 ? -19.719 20.094 12.953 1 93 219 ILE A CA 1
ATOM 1743 C C . ILE A 1 219 ? -19.562 18.812 13.766 1 93 219 ILE A C 1
ATOM 1745 O O . ILE A 1 219 ? -20.484 17.984 13.812 1 93 219 ILE A O 1
ATOM 1749 N N . ARG A 1 220 ? -18.453 18.656 14.422 1 93.81 220 ARG A N 1
ATOM 1750 C CA . ARG A 1 220 ? -18.062 17.438 15.133 1 93.81 220 ARG A CA 1
ATOM 1751 C C . ARG A 1 220 ? -19.156 17 16.109 1 93.81 220 ARG A C 1
ATOM 1753 O O . ARG A 1 220 ? -19.5 15.82 16.188 1 93.81 220 ARG A O 1
ATOM 1760 N N . ASP A 1 221 ? -19.766 18 16.766 1 91.75 221 ASP A N 1
ATOM 1761 C CA . ASP A 1 221 ? -20.703 17.688 17.844 1 91.75 221 ASP A CA 1
ATOM 1762 C C . ASP A 1 221 ? -22.125 17.531 17.297 1 91.75 221 ASP A C 1
ATOM 1764 O O . ASP A 1 221 ? -23.031 17.156 18.031 1 91.75 221 ASP A O 1
ATOM 1768 N N . ARG A 1 222 ? -22.266 17.656 15.977 1 95.62 222 ARG A N 1
ATOM 1769 C CA . ARG A 1 222 ? -23.594 17.609 15.383 1 95.62 222 ARG A CA 1
ATOM 1770 C C . ARG A 1 222 ? -23.766 16.359 14.523 1 95.62 222 ARG A C 1
ATOM 1772 O O . ARG A 1 222 ? -24.859 16.094 14.016 1 95.62 222 ARG A O 1
ATOM 1779 N N . VAL A 1 223 ? -22.719 15.617 14.422 1 96.88 223 VAL A N 1
ATOM 1780 C CA . VAL A 1 223 ? -22.797 14.43 13.586 1 96.88 223 VAL A CA 1
ATOM 1781 C C . VAL A 1 223 ? -23.641 13.359 14.273 1 96.88 223 VAL A C 1
ATOM 1783 O O . VAL A 1 223 ? -23.5 13.133 15.477 1 96.88 223 VAL A O 1
ATOM 1786 N N . LYS A 1 224 ? -24.547 12.758 13.516 1 96.31 224 LYS A N 1
ATOM 1787 C CA . LYS A 1 224 ? -25.391 11.672 14 1 96.31 224 LYS A CA 1
ATOM 1788 C C . LYS A 1 224 ? -25.453 10.531 13 1 96.31 224 LYS A C 1
ATOM 1790 O O . LYS A 1 224 ? -25.156 10.719 11.812 1 96.31 224 LYS A O 1
ATOM 1795 N N . THR A 1 225 ? -25.766 9.422 13.469 1 96.75 225 THR A N 1
ATOM 1796 C CA . THR A 1 225 ? -25.953 8.266 12.594 1 96.75 225 THR A CA 1
ATOM 1797 C C . THR A 1 225 ? -27.25 8.391 11.797 1 96.75 225 THR A C 1
ATOM 1799 O O . THR A 1 225 ? -28.172 9.102 12.211 1 96.75 225 THR A O 1
ATOM 1802 N N . LYS A 1 226 ? -27.281 7.719 10.719 1 94.94 226 LYS A N 1
ATOM 1803 C CA . LYS A 1 226 ? -28.5 7.668 9.922 1 94.94 226 LYS A CA 1
ATOM 1804 C C . LYS A 1 226 ? -29.672 7.113 10.742 1 94.94 226 LYS A C 1
ATOM 1806 O O . LYS A 1 226 ? -30.797 7.594 10.625 1 94.94 226 LYS A O 1
ATOM 1811 N N . ALA A 1 227 ? -29.438 6.129 11.523 1 91.56 227 ALA A N 1
ATOM 1812 C CA . ALA A 1 227 ? -30.484 5.555 12.383 1 91.56 227 ALA A CA 1
ATOM 1813 C C . ALA A 1 227 ? -31.062 6.613 13.312 1 91.56 227 ALA A C 1
ATOM 1815 O O . ALA A 1 227 ? -32.219 6.539 13.695 1 91.56 227 ALA A O 1
ATOM 1816 N N . ALA A 1 228 ? -30.281 7.551 13.617 1 94.25 228 ALA A N 1
ATOM 1817 C CA . ALA A 1 228 ? -30.703 8.625 14.516 1 94.25 228 ALA A CA 1
ATOM 1818 C C . ALA A 1 228 ? -31.094 9.875 13.734 1 94.25 228 ALA A C 1
ATOM 1820 O O . ALA A 1 228 ? -31.156 10.969 14.289 1 94.25 228 ALA A O 1
ATOM 1821 N N . GLY A 1 229 ? -31.203 9.711 12.375 1 93.94 229 GLY A N 1
ATOM 1822 C CA . GLY A 1 229 ? -31.641 10.82 11.547 1 93.94 229 GLY A CA 1
ATOM 1823 C C . GLY A 1 229 ? -30.5 11.664 11.016 1 93.94 229 GLY A C 1
ATOM 1824 O O . GLY A 1 229 ? -30.703 12.812 10.609 1 93.94 229 GLY A O 1
ATOM 1825 N N . GLY A 1 230 ? -29.266 11.117 11.094 1 95 230 GLY A N 1
ATOM 1826 C CA . GLY A 1 230 ? -28.125 11.898 10.672 1 95 230 GLY A CA 1
ATOM 1827 C C . GLY A 1 230 ? -27.516 11.414 9.367 1 95 230 GLY A C 1
ATOM 1828 O O . GLY A 1 230 ? -28.234 11.008 8.453 1 95 230 GLY A O 1
ATOM 1829 N N . GLN A 1 231 ? -26.188 11.57 9.242 1 93.38 231 GLN A N 1
ATOM 1830 C CA . GLN A 1 231 ? -25.562 11.555 7.926 1 93.38 231 GLN A CA 1
ATOM 1831 C C . GLN A 1 231 ? -24.719 10.297 7.738 1 93.38 231 GLN A C 1
ATOM 1833 O O . GLN A 1 231 ? -24.453 9.883 6.605 1 93.38 231 GLN A O 1
ATOM 1838 N N . VAL A 1 232 ? -24.266 9.68 8.867 1 98.25 232 VAL A N 1
ATOM 1839 C CA . VAL A 1 232 ? -23.266 8.641 8.711 1 98.25 232 VAL A CA 1
ATOM 1840 C C . VAL A 1 232 ? -23.844 7.293 9.148 1 98.25 232 VAL A C 1
ATOM 1842 O O . VAL A 1 232 ? -24.812 7.246 9.898 1 98.25 232 VAL A O 1
ATOM 1845 N N . ASP A 1 233 ? -23.281 6.211 8.656 1 98.12 233 ASP A N 1
ATOM 1846 C CA . ASP A 1 233 ? -23.766 4.871 8.992 1 98.12 233 ASP A CA 1
ATOM 1847 C C . ASP A 1 233 ? -23.391 4.5 10.422 1 98.12 233 ASP A C 1
ATOM 1849 O O . ASP A 1 233 ? -24.141 3.793 11.102 1 98.12 233 ASP A O 1
ATOM 1853 N N . ALA A 1 234 ? -22.219 4.977 10.867 1 98.19 234 ALA A N 1
ATOM 1854 C CA . ALA A 1 234 ? -21.781 4.707 12.234 1 98.19 234 ALA A CA 1
ATOM 1855 C C . ALA A 1 234 ? -20.984 5.879 12.789 1 98.19 234 ALA A C 1
ATOM 1857 O O . ALA A 1 234 ? -20.375 6.641 12.031 1 98.19 234 ALA A O 1
ATOM 1858 N N . LEU A 1 235 ? -21.047 6.023 14.023 1 97.75 235 LEU A N 1
ATOM 1859 C CA . LEU A 1 235 ? -20.297 6.977 14.828 1 97.75 235 LEU A CA 1
ATOM 1860 C C . LEU A 1 235 ? -19.562 6.262 15.961 1 97.75 235 LEU A C 1
ATOM 1862 O O . LEU A 1 235 ? -20.188 5.582 16.781 1 97.75 235 LEU A O 1
ATOM 1866 N N . VAL A 1 236 ? -18.219 6.375 15.945 1 97.56 236 VAL A N 1
ATOM 1867 C CA . VAL A 1 236 ? -17.453 5.695 16.984 1 97.56 236 VAL A CA 1
ATOM 1868 C C . VAL A 1 236 ? -16.5 6.68 17.656 1 97.56 236 VAL A C 1
ATOM 1870 O O . VAL A 1 236 ? -16 7.609 17.016 1 97.56 236 VAL A O 1
ATOM 1873 N N . ASP A 1 237 ? -16.094 6.375 18.922 1 96.5 237 ASP A N 1
ATOM 1874 C CA . ASP A 1 237 ? -15.273 7.305 19.688 1 96.5 237 ASP A CA 1
ATOM 1875 C C . ASP A 1 237 ? -13.789 6.957 19.547 1 96.5 237 ASP A C 1
ATOM 1877 O O . ASP A 1 237 ? -12.93 7.734 19.969 1 96.5 237 ASP A O 1
ATOM 1881 N N . SER A 1 238 ? -13.547 5.75 19.031 1 98.25 238 SER A N 1
ATOM 1882 C CA . SER A 1 238 ? -12.164 5.301 18.891 1 98.25 238 SER A CA 1
ATOM 1883 C C . SER A 1 238 ? -12.039 4.184 17.859 1 98.25 238 SER A C 1
ATOM 1885 O O . SER A 1 238 ? -13.039 3.57 17.484 1 98.25 238 SER A O 1
ATOM 1887 N N . PHE A 1 239 ? -10.828 3.949 17.391 1 98.69 239 PHE A N 1
ATOM 1888 C CA . PHE A 1 239 ? -10.578 2.83 16.5 1 98.69 239 PHE A CA 1
ATOM 1889 C C . PHE A 1 239 ? -10.75 1.501 17.219 1 98.69 239 PHE A C 1
ATOM 1891 O O . PHE A 1 239 ? -11.148 0.504 16.609 1 98.69 239 PHE A O 1
ATOM 1898 N N . GLU A 1 240 ? -10.5 1.462 18.547 1 98.44 240 GLU A N 1
ATOM 1899 C CA . GLU A 1 240 ? -10.75 0.261 19.328 1 98.44 240 GLU A CA 1
ATOM 1900 C C . GLU A 1 240 ? -12.234 -0.078 19.359 1 98.44 240 GLU A C 1
ATOM 1902 O O . GLU A 1 240 ? -12.617 -1.242 19.219 1 98.44 240 GLU A O 1
ATOM 1907 N N . ALA A 1 241 ? -12.992 0.978 19.547 1 98 241 ALA A N 1
ATOM 1908 C CA . ALA A 1 241 ? -14.438 0.778 19.516 1 98 241 ALA A CA 1
ATOM 1909 C C . ALA A 1 241 ? -14.898 0.282 18.156 1 98 241 ALA A C 1
ATOM 1911 O O . ALA A 1 241 ? -15.789 -0.563 18.047 1 98 241 ALA A O 1
ATOM 1912 N N . LEU A 1 242 ? -14.32 0.822 17.094 1 98.12 242 LEU A N 1
ATOM 1913 C CA . LEU A 1 242 ? -14.641 0.372 15.742 1 98.12 242 LEU A CA 1
ATOM 1914 C C . LEU A 1 242 ? -14.344 -1.115 15.578 1 98.12 242 LEU A C 1
ATOM 1916 O O . LEU A 1 242 ? -15.156 -1.858 15.023 1 98.12 242 LEU A O 1
ATOM 1920 N N . ALA A 1 243 ? -13.172 -1.565 16.031 1 97.88 243 ALA A N 1
ATOM 1921 C CA . ALA A 1 243 ? -12.766 -2.965 15.922 1 97.88 243 ALA A CA 1
ATOM 1922 C C . ALA A 1 243 ? -13.742 -3.877 16.656 1 97.88 243 ALA A C 1
ATOM 1924 O O . ALA A 1 243 ? -13.992 -5.008 16.234 1 97.88 243 ALA A O 1
ATOM 1925 N N . GLN A 1 244 ? -14.297 -3.396 17.734 1 95.75 244 GLN A N 1
ATOM 1926 C CA . GLN A 1 244 ? -15.242 -4.176 18.531 1 95.75 244 GLN A CA 1
ATOM 1927 C C . GLN A 1 244 ? -16.594 -4.27 17.844 1 95.75 244 GLN A C 1
ATOM 1929 O O . GLN A 1 244 ? -17.344 -5.227 18.062 1 95.75 244 GLN A O 1
ATOM 1934 N N . LEU A 1 245 ? -16.828 -3.246 17.078 1 94.31 245 LEU A N 1
ATOM 1935 C CA . LEU A 1 245 ? -18.125 -3.152 16.406 1 94.31 245 LEU A CA 1
ATOM 1936 C C . LEU A 1 245 ? -18.25 -4.203 15.305 1 94.31 245 LEU A C 1
ATOM 1938 O O . LEU A 1 245 ? -19.359 -4.641 14.977 1 94.31 245 LEU A O 1
ATOM 1942 N N . VAL A 1 246 ? -17.203 -4.645 14.742 1 93.5 246 VAL A N 1
ATOM 1943 C CA . VAL A 1 246 ? -17.281 -5.473 13.539 1 93.5 246 VAL A CA 1
ATOM 1944 C C . VAL A 1 246 ? -16.656 -6.836 13.812 1 93.5 246 VAL A C 1
ATOM 1946 O O . VAL A 1 246 ? -15.773 -6.961 14.672 1 93.5 246 VAL A O 1
ATOM 1949 N N . MET B 1 1 ? 30.938 -14.75 -0.032 1 49 1 MET B N 1
ATOM 1950 C CA . MET B 1 1 ? 31.188 -13.32 0.16 1 49 1 MET B CA 1
ATOM 1951 C C . MET B 1 1 ? 31 -12.93 1.621 1 49 1 MET B C 1
ATOM 1953 O O . MET B 1 1 ? 30.109 -13.438 2.295 1 49 1 MET B O 1
ATOM 1957 N N . SER B 1 2 ? 31.938 -12.188 2.098 1 60.66 2 SER B N 1
ATOM 1958 C CA . SER B 1 2 ? 31.906 -11.906 3.529 1 60.66 2 SER B CA 1
ATOM 1959 C C . SER B 1 2 ? 30.688 -11.047 3.898 1 60.66 2 SER B C 1
ATOM 1961 O O . SER B 1 2 ? 30.219 -10.25 3.084 1 60.66 2 SER B O 1
ATOM 1963 N N . THR B 1 3 ? 29.859 -11.469 4.762 1 74.25 3 THR B N 1
ATOM 1964 C CA . THR B 1 3 ? 28.828 -10.688 5.438 1 74.25 3 THR B CA 1
ATOM 1965 C C . THR B 1 3 ? 29.219 -9.219 5.492 1 74.25 3 THR B C 1
ATOM 1967 O O . THR B 1 3 ? 28.359 -8.336 5.375 1 74.25 3 THR B O 1
ATOM 1970 N N . SER B 1 4 ? 30.469 -9.039 5.316 1 76.19 4 SER B N 1
ATOM 1971 C CA . SER B 1 4 ? 30.953 -7.664 5.434 1 76.19 4 SER B CA 1
ATOM 1972 C C . SER B 1 4 ? 30.766 -6.898 4.133 1 76.19 4 SER B C 1
ATOM 1974 O O . SER B 1 4 ? 30.359 -5.734 4.141 1 76.19 4 SER B O 1
ATOM 1976 N N . ALA B 1 5 ? 31.047 -7.461 2.98 1 79.75 5 ALA B N 1
ATOM 1977 C CA . ALA B 1 5 ? 30.938 -6.797 1.687 1 79.75 5 ALA B CA 1
ATOM 1978 C C . ALA B 1 5 ? 29.469 -6.492 1.359 1 79.75 5 ALA B C 1
ATOM 1980 O O . ALA B 1 5 ? 29.156 -5.422 0.843 1 79.75 5 ALA B O 1
ATOM 1981 N N . ALA B 1 6 ? 28.656 -7.406 1.623 1 82.62 6 ALA B N 1
ATOM 1982 C CA . ALA B 1 6 ? 27.234 -7.203 1.411 1 82.62 6 ALA B CA 1
ATOM 1983 C C . ALA B 1 6 ? 26.703 -6.066 2.277 1 82.62 6 ALA B C 1
ATOM 1985 O O . ALA B 1 6 ? 25.922 -5.227 1.81 1 82.62 6 ALA B O 1
ATOM 1986 N N . SER B 1 7 ? 27.141 -6.055 3.502 1 87 7 SER B N 1
ATOM 1987 C CA . SER B 1 7 ? 26.734 -4.992 4.414 1 87 7 SER B CA 1
ATOM 1988 C C . SER B 1 7 ? 27.172 -3.625 3.902 1 87 7 SER B C 1
ATOM 1990 O O . SER B 1 7 ? 26.406 -2.658 3.977 1 87 7 SER B O 1
ATOM 1992 N N . GLU B 1 8 ? 28.297 -3.533 3.375 1 88.62 8 GLU B N 1
ATOM 1993 C CA . GLU B 1 8 ? 28.812 -2.277 2.842 1 88.62 8 GLU B CA 1
ATOM 1994 C C . GLU B 1 8 ? 28.031 -1.832 1.612 1 88.62 8 GLU B C 1
ATOM 1996 O O . GLU B 1 8 ? 27.734 -0.646 1.455 1 88.62 8 GLU B O 1
ATOM 2001 N N . ALA B 1 9 ? 27.719 -2.807 0.785 1 90.12 9 ALA B N 1
ATOM 2002 C CA . ALA B 1 9 ? 27 -2.514 -0.45 1 90.12 9 ALA B CA 1
ATOM 2003 C C . ALA B 1 9 ? 25.609 -1.974 -0.154 1 90.12 9 ALA B C 1
ATOM 2005 O O . ALA B 1 9 ? 25.062 -1.181 -0.927 1 90.12 9 ALA B O 1
ATOM 2006 N N . LEU B 1 10 ? 25.062 -2.377 0.985 1 95.5 10 LEU B N 1
ATOM 2007 C CA . LEU B 1 10 ? 23.672 -2.045 1.291 1 95.5 10 LEU B CA 1
ATOM 2008 C C . LEU B 1 10 ? 23.594 -0.961 2.361 1 95.5 10 LEU B C 1
ATOM 2010 O O . LEU B 1 10 ? 22.5 -0.625 2.834 1 95.5 10 LEU B O 1
ATOM 2014 N N . HIS B 1 11 ? 24.641 -0.396 2.734 1 93.31 11 HIS B N 1
ATOM 2015 C CA . HIS B 1 11 ? 24.766 0.504 3.875 1 93.31 11 HIS B CA 1
ATOM 2016 C C . HIS B 1 11 ? 23.844 1.707 3.729 1 93.31 11 HIS B C 1
ATOM 2018 O O . HIS B 1 11 ? 23.25 2.166 4.711 1 93.31 11 HIS B O 1
ATOM 2024 N N . ASP B 1 12 ? 23.641 2.154 2.527 1 96.25 12 ASP B N 1
ATOM 2025 C CA . ASP B 1 12 ? 22.906 3.398 2.326 1 96.25 12 ASP B CA 1
ATOM 2026 C C . ASP B 1 12 ? 21.484 3.121 1.865 1 96.25 12 ASP B C 1
ATOM 2028 O O . ASP B 1 12 ? 20.719 4.051 1.603 1 96.25 12 ASP B O 1
ATOM 2032 N N . VAL B 1 13 ? 21.156 1.852 1.735 1 98.5 13 VAL B N 1
ATOM 2033 C CA . VAL B 1 13 ? 19.828 1.495 1.25 1 98.5 13 VAL B CA 1
ATOM 2034 C C . VAL B 1 13 ? 18.781 1.893 2.283 1 98.5 13 VAL B C 1
ATOM 2036 O O . VAL B 1 13 ? 18.922 1.598 3.471 1 98.5 13 VAL B O 1
ATOM 2039 N N . GLN B 1 14 ? 17.719 2.535 1.799 1 98.69 14 GLN B N 1
ATOM 2040 C CA . GLN B 1 14 ? 16.641 3.008 2.668 1 98.69 14 GLN B CA 1
ATOM 2041 C C . GLN B 1 14 ? 15.367 2.199 2.461 1 98.69 14 GLN B C 1
ATOM 2043 O O . GLN B 1 14 ? 14.555 2.057 3.381 1 98.69 14 GLN B O 1
ATOM 2048 N N . ALA B 1 15 ? 15.195 1.673 1.247 1 98.88 15 ALA B N 1
ATOM 2049 C CA . ALA B 1 15 ? 14 0.899 0.925 1 98.88 15 ALA B CA 1
ATOM 2050 C C . ALA B 1 15 ? 14.367 -0.443 0.299 1 98.88 15 ALA B C 1
ATOM 2052 O O . ALA B 1 15 ? 15.148 -0.498 -0.653 1 98.88 15 ALA B O 1
ATOM 2053 N N . PHE B 1 16 ? 13.898 -1.465 0.889 1 98.94 16 PHE B N 1
ATOM 2054 C CA . PHE B 1 16 ? 13.969 -2.795 0.295 1 98.94 16 PHE B CA 1
ATOM 2055 C C . PHE B 1 16 ? 12.664 -3.137 -0.415 1 98.94 16 PHE B C 1
ATOM 2057 O O . PHE B 1 16 ? 11.602 -3.15 0.205 1 98.94 16 PHE B O 1
ATOM 2064 N N . ILE B 1 17 ? 12.719 -3.342 -1.695 1 98.94 17 ILE B N 1
ATOM 2065 C CA . ILE B 1 17 ? 11.586 -3.605 -2.58 1 98.94 17 ILE B CA 1
ATOM 2066 C C . ILE B 1 17 ? 11.562 -5.086 -2.955 1 98.94 17 ILE B C 1
ATOM 2068 O O . ILE B 1 17 ? 12.539 -5.613 -3.494 1 98.94 17 ILE B O 1
ATOM 2072 N N . PHE B 1 18 ? 10.453 -5.754 -2.73 1 98.94 18 PHE B N 1
ATOM 2073 C CA . PHE B 1 18 ? 10.414 -7.211 -2.777 1 98.94 18 PHE B CA 1
ATOM 2074 C C . PHE B 1 18 ? 9.484 -7.688 -3.891 1 98.94 18 PHE B C 1
ATOM 2076 O O . PHE B 1 18 ? 8.344 -7.238 -3.994 1 98.94 18 PHE B O 1
ATOM 2083 N N . ASP B 1 19 ? 10.016 -8.617 -4.602 1 98.88 19 ASP B N 1
ATOM 2084 C CA . ASP B 1 19 ? 9.125 -9.5 -5.348 1 98.88 19 ASP B CA 1
ATOM 2085 C C . ASP B 1 19 ? 8.289 -10.359 -4.406 1 98.88 19 ASP B C 1
ATOM 2087 O O . ASP B 1 19 ? 8.734 -10.711 -3.314 1 98.88 19 ASP B O 1
ATOM 2091 N N . VAL B 1 20 ? 7.055 -10.734 -4.863 1 98.75 20 VAL B N 1
ATOM 2092 C CA . VAL B 1 20 ? 6.176 -11.453 -3.945 1 98.75 20 VAL B CA 1
ATOM 2093 C C . VAL B 1 20 ? 6.094 -12.922 -4.352 1 98.75 20 VAL B C 1
ATOM 2095 O O . VAL B 1 20 ? 6.512 -13.805 -3.598 1 98.75 20 VAL B O 1
ATOM 2098 N N . PHE B 1 21 ? 5.699 -13.234 -5.559 1 97.06 21 PHE B N 1
ATOM 2099 C CA . PHE B 1 21 ? 5.43 -14.617 -5.957 1 97.06 21 PHE B CA 1
ATOM 2100 C C . PHE B 1 21 ? 6.73 -15.375 -6.188 1 97.06 21 PHE B C 1
ATOM 2102 O O . PHE B 1 21 ? 7.555 -14.969 -7.008 1 97.06 21 PHE B O 1
ATOM 2109 N N . GLY B 1 22 ? 6.84 -16.375 -5.484 1 97.69 22 GLY B N 1
ATOM 2110 C CA . GLY B 1 22 ? 8.031 -17.203 -5.57 1 97.69 22 GLY B CA 1
ATOM 2111 C C . GLY B 1 22 ? 9.141 -16.766 -4.637 1 97.69 22 GLY B C 1
ATOM 2112 O O . GLY B 1 22 ? 9.953 -17.578 -4.191 1 97.69 22 GLY B O 1
ATOM 2113 N N . THR B 1 23 ? 9.164 -15.469 -4.316 1 98.75 23 THR B N 1
ATOM 2114 C CA . THR B 1 23 ? 10.188 -14.898 -3.453 1 98.75 23 THR B CA 1
ATOM 2115 C C . THR B 1 23 ? 9.727 -14.898 -1.997 1 98.75 23 THR B C 1
ATOM 2117 O O . THR B 1 23 ? 10.438 -15.383 -1.116 1 98.75 23 THR B O 1
ATOM 2120 N N . THR B 1 24 ? 8.539 -14.391 -1.713 1 98.81 24 THR B N 1
ATOM 2121 C CA . THR B 1 24 ? 8.023 -14.266 -0.352 1 98.81 24 THR B CA 1
ATOM 2122 C C . THR B 1 24 ? 7.098 -15.43 -0.011 1 98.81 24 THR B C 1
ATOM 2124 O O . THR B 1 24 ? 6.965 -15.805 1.156 1 98.81 24 THR B O 1
ATOM 2127 N N . VAL B 1 25 ? 6.492 -16.031 -1.065 1 98.75 25 VAL B N 1
ATOM 2128 C CA . VAL B 1 25 ? 5.477 -17.031 -0.783 1 98.75 25 VAL B CA 1
ATOM 2129 C C . VAL B 1 25 ? 5.781 -18.312 -1.564 1 98.75 25 VAL B C 1
ATOM 2131 O O . VAL B 1 25 ? 6.383 -18.266 -2.639 1 98.75 25 VAL B O 1
ATOM 2134 N N . ASP B 1 26 ? 5.359 -19.453 -1.031 1 98.56 26 ASP B N 1
ATOM 2135 C CA . ASP B 1 26 ? 5.438 -20.766 -1.674 1 98.56 26 ASP B CA 1
ATOM 2136 C C . ASP B 1 26 ? 4.207 -21.031 -2.533 1 98.56 26 ASP B C 1
ATOM 2138 O O . ASP B 1 26 ? 3.328 -21.797 -2.145 1 98.56 26 ASP B O 1
ATOM 2142 N N . TRP B 1 27 ? 4.227 -20.406 -3.736 1 97.88 27 TRP B N 1
ATOM 2143 C CA . TRP B 1 27 ? 3.09 -20.547 -4.645 1 97.88 27 TRP B CA 1
ATOM 2144 C C . TRP B 1 27 ? 2.891 -22 -5.051 1 97.88 27 TRP B C 1
ATOM 2146 O O . TRP B 1 27 ? 1.759 -22.5 -5.098 1 97.88 27 TRP B O 1
ATOM 2156 N N . TYR B 1 28 ? 3.961 -22.75 -5.285 1 98.25 28 TYR B N 1
ATOM 2157 C CA . TYR B 1 28 ? 3.941 -24.109 -5.809 1 98.25 28 TYR B CA 1
ATOM 2158 C C . TYR B 1 28 ? 3.295 -25.062 -4.812 1 98.25 28 TYR B C 1
ATOM 2160 O O . TYR B 1 28 ? 2.389 -25.828 -5.168 1 98.25 28 TYR B O 1
ATOM 2168 N N . GLY B 1 29 ? 3.824 -25.047 -3.559 1 98.12 29 GLY B N 1
ATOM 2169 C CA . GLY B 1 29 ? 3.23 -25.906 -2.539 1 98.12 29 GLY B CA 1
ATOM 2170 C C . GLY B 1 29 ? 1.744 -25.656 -2.352 1 98.12 29 GLY B C 1
ATOM 2171 O O . GLY B 1 29 ? 0.966 -26.609 -2.236 1 98.12 29 GLY B O 1
ATOM 2172 N N . ASN B 1 30 ? 1.353 -24.422 -2.311 1 97.94 30 ASN B N 1
ATOM 2173 C CA . ASN B 1 30 ? -0.047 -24.047 -2.143 1 97.94 30 ASN B CA 1
ATOM 2174 C C . ASN B 1 30 ? -0.906 -24.547 -3.299 1 97.94 30 ASN B C 1
ATOM 2176 O O . ASN B 1 30 ? -1.933 -25.203 -3.076 1 97.94 30 ASN B O 1
ATOM 2180 N N . ILE B 1 31 ? -0.508 -24.297 -4.555 1 98.19 31 ILE B N 1
ATOM 2181 C CA . ILE B 1 31 ? -1.32 -24.625 -5.723 1 98.19 31 ILE B CA 1
ATOM 2182 C C . ILE B 1 31 ? -1.398 -26.141 -5.895 1 98.19 31 ILE B C 1
ATOM 2184 O O . ILE B 1 31 ? -2.471 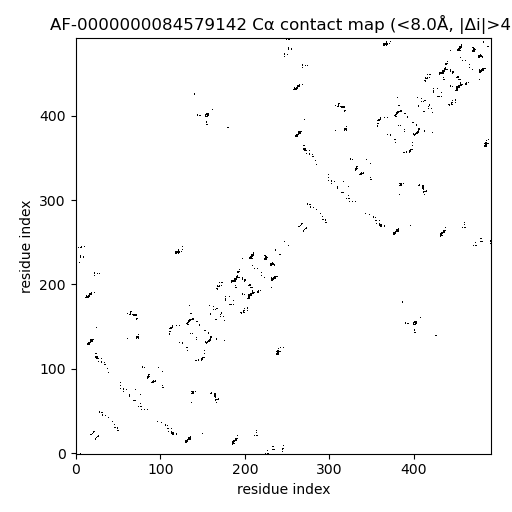-26.688 -6.172 1 98.19 31 ILE B O 1
ATOM 2188 N N . THR B 1 32 ? -0.28 -26.875 -5.688 1 98.06 32 THR B N 1
ATOM 2189 C CA . THR B 1 32 ? -0.294 -28.328 -5.855 1 98.06 32 THR B CA 1
ATOM 2190 C C . THR B 1 32 ? -1.191 -28.984 -4.809 1 98.06 32 THR B C 1
ATOM 2192 O O . THR B 1 32 ? -1.937 -29.906 -5.117 1 98.06 32 THR B O 1
ATOM 2195 N N . ARG B 1 33 ? -1.15 -28.484 -3.576 1 97.5 33 ARG B N 1
ATOM 2196 C CA . ARG B 1 33 ? -2.025 -29 -2.531 1 97.5 33 ARG B CA 1
ATOM 2197 C C . ARG B 1 33 ? -3.49 -28.75 -2.871 1 97.5 33 ARG B C 1
ATOM 2199 O O . ARG B 1 33 ? -4.332 -29.641 -2.691 1 97.5 33 ARG B O 1
ATOM 2206 N N . THR B 1 34 ? -3.801 -27.531 -3.338 1 97.69 34 THR B N 1
ATOM 2207 C CA . THR B 1 34 ? -5.172 -27.188 -3.691 1 97.69 34 THR B CA 1
ATOM 2208 C C . THR B 1 34 ? -5.672 -28.047 -4.84 1 97.69 34 THR B C 1
ATOM 2210 O O . THR B 1 34 ? -6.797 -28.547 -4.801 1 97.69 34 THR B O 1
ATOM 2213 N N . LEU B 1 35 ? -4.805 -28.234 -5.852 1 97.75 35 LEU B N 1
ATOM 2214 C CA . LEU B 1 35 ? -5.164 -29.062 -7 1 97.75 35 LEU B CA 1
ATOM 2215 C C . LEU B 1 35 ? -5.426 -30.516 -6.57 1 97.75 35 LEU B C 1
ATOM 2217 O O . LEU B 1 35 ? -6.367 -31.141 -7.051 1 97.75 35 LEU B O 1
ATOM 2221 N N . ALA B 1 36 ? -4.637 -31 -5.715 1 96.62 36 ALA B N 1
ATOM 2222 C CA . ALA B 1 36 ? -4.816 -32.344 -5.211 1 96.62 36 ALA B CA 1
ATOM 2223 C C . ALA B 1 36 ? -6.152 -32.5 -4.492 1 96.62 36 ALA B C 1
ATOM 2225 O O . ALA B 1 36 ? -6.828 -33.531 -4.625 1 96.62 36 ALA B O 1
ATOM 2226 N N . GLU B 1 37 ? -6.5 -31.5 -3.732 1 95.62 37 GLU B N 1
ATOM 2227 C CA . GLU B 1 37 ? -7.773 -31.5 -3.018 1 95.62 37 GLU B CA 1
ATOM 2228 C C . GLU B 1 37 ? -8.953 -31.469 -3.988 1 95.62 37 GLU B C 1
ATOM 2230 O O . GLU B 1 37 ? -9.914 -32.219 -3.824 1 95.62 37 GLU B O 1
ATOM 2235 N N . TYR B 1 38 ? -8.891 -30.641 -5 1 93.44 38 TYR B N 1
ATOM 2236 C CA . TYR B 1 38 ? -9.992 -30.453 -5.938 1 93.44 38 TYR B CA 1
ATOM 2237 C C . TYR B 1 38 ? -10.062 -31.578 -6.945 1 93.44 38 TYR B C 1
ATOM 2239 O O . TYR B 1 38 ? -11.086 -31.781 -7.605 1 93.44 38 TYR B O 1
ATOM 2247 N N . GLY B 1 39 ? -8.945 -32.25 -7.172 1 92 39 GLY B N 1
ATOM 2248 C CA . GLY B 1 39 ? -8.883 -33.375 -8.109 1 92 39 GLY B CA 1
ATOM 2249 C C . GLY B 1 39 ? -8.992 -34.719 -7.441 1 92 39 GLY B C 1
ATOM 2250 O O . GLY B 1 39 ? -8.539 -35.719 -7.988 1 92 39 GLY B O 1
ATOM 2251 N N . THR B 1 40 ? -9.547 -34.719 -6.242 1 88.69 40 THR B N 1
ATOM 2252 C CA . THR B 1 40 ? -9.672 -35.969 -5.527 1 88.69 40 THR B CA 1
ATOM 2253 C C . THR B 1 40 ? -10.375 -37 -6.391 1 88.69 40 THR B C 1
ATOM 2255 O O . THR B 1 40 ? -11.391 -36.719 -7.016 1 88.69 40 THR B O 1
ATOM 2258 N N . GLY B 1 41 ? -9.773 -38.188 -6.406 1 88.44 41 GLY B N 1
ATOM 2259 C CA . GLY B 1 41 ? -10.344 -39.281 -7.195 1 88.44 41 GLY B CA 1
ATOM 2260 C C . GLY B 1 41 ? -9.711 -39.406 -8.57 1 88.44 41 GLY B C 1
ATOM 2261 O O . GLY B 1 41 ? -10.031 -40.344 -9.32 1 88.44 41 GLY B O 1
ATOM 2262 N N . THR B 1 42 ? -8.953 -38.406 -8.859 1 90 42 THR B N 1
ATOM 2263 C CA . THR B 1 42 ? -8.211 -38.469 -10.117 1 90 42 THR B CA 1
ATOM 2264 C C . THR B 1 42 ? -6.73 -38.75 -9.852 1 90 42 THR B C 1
ATOM 2266 O O . THR B 1 42 ? -6.25 -38.531 -8.734 1 90 42 THR B O 1
ATOM 2269 N N . ASP B 1 43 ? -6.09 -39.406 -10.773 1 91.06 43 ASP B N 1
ATOM 2270 C CA . ASP B 1 43 ? -4.645 -39.625 -10.734 1 91.06 43 ASP B CA 1
ATOM 2271 C C . ASP B 1 43 ? -3.934 -38.688 -11.719 1 91.06 43 ASP B C 1
ATOM 2273 O O . ASP B 1 43 ? -3.715 -39.062 -12.875 1 91.06 43 ASP B O 1
ATOM 2277 N N . GLU B 1 44 ? -3.639 -37.469 -11.242 1 94.25 44 GLU B N 1
ATOM 2278 C CA . GLU B 1 44 ? -3.055 -36.469 -12.125 1 94.25 44 GLU B CA 1
ATOM 2279 C C . GLU B 1 44 ? -1.678 -36.031 -11.633 1 94.25 44 GLU B C 1
ATOM 2281 O O . GLU B 1 44 ? -1.386 -36.094 -10.438 1 94.25 44 GLU B O 1
ATOM 2286 N N . ASP B 1 45 ? -0.847 -35.656 -12.539 1 96.94 45 ASP B N 1
ATOM 2287 C CA . ASP B 1 45 ? 0.413 -35 -12.211 1 96.94 45 ASP B CA 1
ATOM 2288 C C . ASP B 1 45 ? 0.192 -33.5 -11.883 1 96.94 45 ASP B C 1
ATOM 2290 O O . ASP B 1 45 ? 0.421 -32.656 -12.734 1 96.94 45 ASP B O 1
ATOM 2294 N N . TRP B 1 46 ? -0.128 -33.25 -10.664 1 97.69 46 TRP B N 1
ATOM 2295 C CA . TRP B 1 46 ? -0.484 -31.906 -10.25 1 97.69 46 TRP B CA 1
ATOM 2296 C C . TRP B 1 46 ? 0.735 -30.984 -10.281 1 97.69 46 TRP B C 1
ATOM 2298 O O . TRP B 1 46 ? 0.599 -29.766 -10.383 1 97.69 46 TRP B O 1
ATOM 2308 N N . ASP B 1 47 ? 1.895 -31.562 -10.148 1 97.38 47 ASP B N 1
ATOM 2309 C CA . ASP B 1 47 ? 3.119 -30.781 -10.312 1 97.38 47 ASP B CA 1
ATOM 2310 C C . ASP B 1 47 ? 3.197 -30.172 -11.711 1 97.38 47 ASP B C 1
ATOM 2312 O O . ASP B 1 47 ? 3.42 -28.969 -11.859 1 97.38 47 ASP B O 1
ATOM 2316 N N . GLU B 1 48 ? 3.027 -31 -12.688 1 97.81 48 GLU B N 1
ATOM 2317 C CA . GLU B 1 48 ? 3.094 -30.531 -14.062 1 97.81 48 GLU B CA 1
ATOM 2318 C C . GLU B 1 48 ? 1.963 -29.547 -14.367 1 97.81 48 GLU B C 1
ATOM 2320 O O . GLU B 1 48 ? 2.146 -28.594 -15.125 1 97.81 48 GLU B O 1
ATOM 2325 N N . PHE B 1 49 ? 0.738 -29.812 -13.836 1 98.56 49 PHE B N 1
ATOM 2326 C CA . PHE B 1 49 ? -0.379 -28.891 -14.023 1 98.56 49 PHE B CA 1
ATOM 2327 C C . PHE B 1 49 ? -0.038 -27.516 -13.484 1 98.56 49 PHE B C 1
ATOM 2329 O O . PHE B 1 49 ? -0.196 -26.516 -14.188 1 98.56 49 PHE B O 1
ATOM 2336 N N . ALA B 1 50 ? 0.463 -27.484 -12.281 1 98.56 50 ALA B N 1
ATOM 2337 C CA . ALA B 1 50 ? 0.801 -26.234 -11.625 1 98.56 50 ALA B CA 1
ATOM 2338 C C . ALA B 1 50 ? 1.882 -25.484 -12.398 1 98.56 50 ALA B C 1
ATOM 2340 O O . ALA B 1 50 ? 1.783 -24.266 -12.594 1 98.56 50 ALA B O 1
ATOM 2341 N N . LYS B 1 51 ? 2.873 -26.172 -12.805 1 98 51 LYS B N 1
ATOM 2342 C CA . LYS B 1 51 ? 3.98 -25.562 -13.531 1 98 51 LYS B CA 1
ATOM 2343 C C . LYS B 1 51 ? 3.508 -24.984 -14.867 1 98 51 LYS B C 1
ATOM 2345 O O . LYS B 1 51 ? 3.957 -23.906 -15.281 1 98 51 LYS B O 1
ATOM 2350 N N . GLU B 1 52 ? 2.658 -25.719 -15.523 1 98.56 52 GLU B N 1
ATOM 2351 C CA . GLU B 1 52 ? 2.107 -25.234 -16.781 1 98.56 52 GLU B CA 1
ATOM 2352 C C . GLU B 1 52 ? 1.274 -23.969 -16.562 1 98.56 52 GLU B C 1
ATOM 2354 O O . GLU B 1 52 ? 1.36 -23.031 -17.344 1 98.56 52 GLU B O 1
ATOM 2359 N N . TRP B 1 53 ? 0.447 -23.984 -15.523 1 98.81 53 TRP B N 1
ATOM 2360 C CA . TRP B 1 53 ? -0.334 -22.812 -15.156 1 98.81 53 TRP B CA 1
ATOM 2361 C C . TRP B 1 53 ? 0.575 -21.609 -14.898 1 98.81 53 TRP B C 1
ATOM 2363 O O . TRP B 1 53 ? 0.346 -20.531 -15.43 1 98.81 53 TRP B O 1
ATOM 2373 N N . ARG B 1 54 ? 1.632 -21.781 -14.148 1 98.12 54 ARG B N 1
ATOM 2374 C CA . ARG B 1 54 ? 2.613 -20.75 -13.828 1 98.12 54 ARG B CA 1
ATOM 2375 C C . ARG B 1 54 ? 3.318 -20.266 -15.086 1 98.12 54 ARG B C 1
ATOM 2377 O O . ARG B 1 54 ? 3.584 -19.062 -15.219 1 98.12 54 ARG B O 1
ATOM 2384 N N . LYS B 1 55 ? 3.652 -21.203 -15.945 1 97.81 55 LYS B N 1
ATOM 2385 C CA . LYS B 1 55 ? 4.289 -20.828 -17.203 1 97.81 55 LYS B CA 1
ATOM 2386 C C . LYS B 1 55 ? 3.406 -19.891 -18.016 1 97.81 55 LYS B C 1
ATOM 2388 O O . LYS B 1 55 ? 3.902 -18.953 -18.641 1 97.81 55 LYS B O 1
ATOM 2393 N N . GLY B 1 56 ? 2.109 -20.172 -18.047 1 98.5 56 GLY B N 1
ATOM 2394 C CA . GLY B 1 56 ? 1.177 -19.281 -18.719 1 98.5 56 GLY B CA 1
ATOM 2395 C C . GLY B 1 56 ? 1.186 -17.875 -18.156 1 98.5 56 GLY B C 1
ATOM 2396 O O . GLY B 1 56 ? 1.146 -16.891 -18.906 1 98.5 56 GLY B O 1
ATOM 2397 N N . TYR B 1 57 ? 1.219 -17.828 -16.859 1 97.88 57 TYR B N 1
ATOM 2398 C CA . TYR B 1 57 ? 1.298 -16.547 -16.172 1 97.88 57 TYR B CA 1
ATOM 2399 C C . TYR B 1 57 ? 2.521 -15.766 -16.625 1 97.88 57 TYR B C 1
ATOM 2401 O O . TYR B 1 57 ? 2.418 -14.586 -16.953 1 97.88 57 TYR B O 1
ATOM 2409 N N . PHE B 1 58 ? 3.715 -16.359 -16.672 1 97.81 58 PHE B N 1
ATOM 2410 C CA . PHE B 1 58 ? 4.953 -15.703 -17.047 1 97.81 58 PHE B CA 1
ATOM 2411 C C . PHE B 1 58 ? 4.906 -15.266 -18.516 1 97.81 58 PHE B C 1
ATOM 2413 O O . PHE B 1 58 ? 5.391 -14.188 -18.859 1 97.81 58 PHE B O 1
ATOM 2420 N N . LYS B 1 59 ? 4.375 -16.125 -19.297 1 98.38 59 LYS B N 1
ATOM 2421 C CA . LYS B 1 59 ? 4.246 -15.758 -20.703 1 98.38 59 LYS B CA 1
ATOM 2422 C C . LYS B 1 59 ? 3.416 -14.484 -20.875 1 98.38 59 LYS B C 1
ATOM 2424 O O . LYS B 1 59 ? 3.795 -13.586 -21.625 1 98.38 59 LYS B O 1
ATOM 2429 N N . HIS B 1 60 ? 2.332 -14.461 -20.172 1 98.56 60 HIS B N 1
ATOM 2430 C CA . HIS B 1 60 ? 1.473 -13.281 -20.25 1 98.56 60 HIS B CA 1
ATOM 2431 C C . HIS B 1 60 ? 2.195 -12.039 -19.75 1 98.56 60 HIS B C 1
ATOM 2433 O O . HIS B 1 60 ? 2.232 -11.016 -20.438 1 98.56 60 HIS B O 1
ATOM 2439 N N . SER B 1 61 ? 2.768 -12.125 -18.531 1 98.31 61 SER B N 1
ATOM 2440 C CA . SER B 1 61 ? 3.418 -10.961 -17.922 1 98.31 61 SER B CA 1
ATOM 2441 C C . SER B 1 61 ? 4.562 -10.461 -18.797 1 98.31 61 SER B C 1
ATOM 2443 O O . SER B 1 61 ? 4.75 -9.25 -18.938 1 98.31 61 SER B O 1
ATOM 2445 N N . ARG B 1 62 ? 5.293 -11.359 -19.406 1 98.12 62 ARG B N 1
ATOM 2446 C CA . ARG B 1 62 ? 6.383 -10.977 -20.297 1 98.12 62 ARG B CA 1
ATOM 2447 C C . ARG B 1 62 ? 5.848 -10.25 -21.531 1 98.12 62 ARG B C 1
ATOM 2449 O O . ARG B 1 62 ? 6.438 -9.266 -21.984 1 98.12 62 ARG B O 1
ATOM 2456 N N . SER B 1 63 ? 4.812 -10.766 -22.047 1 98.62 63 SER B N 1
ATOM 2457 C CA . SER B 1 63 ? 4.199 -10.133 -23.219 1 98.62 63 SER B CA 1
ATOM 2458 C C . SER B 1 63 ? 3.73 -8.719 -22.891 1 98.62 63 SER B C 1
ATOM 2460 O O . SER B 1 63 ? 3.947 -7.789 -23.672 1 98.62 63 SER B O 1
ATOM 2462 N N . VAL B 1 64 ? 3.109 -8.57 -21.781 1 98.75 64 VAL B N 1
ATOM 2463 C CA . VAL B 1 64 ? 2.625 -7.262 -21.344 1 98.75 64 VAL B CA 1
ATOM 2464 C C . VAL B 1 64 ? 3.809 -6.328 -21.094 1 98.75 64 VAL B C 1
ATOM 2466 O O . VAL B 1 64 ? 3.77 -5.156 -21.484 1 98.75 64 VAL B O 1
ATOM 2469 N N . ALA B 1 65 ? 4.828 -6.805 -20.5 1 98.75 65 ALA B N 1
ATOM 2470 C CA . ALA B 1 65 ? 6.031 -6.016 -20.25 1 98.75 65 ALA B CA 1
ATOM 2471 C C . ALA B 1 65 ? 6.637 -5.504 -21.547 1 98.75 65 ALA B C 1
ATOM 2473 O O . ALA B 1 65 ? 6.988 -4.328 -21.656 1 98.75 65 ALA B O 1
ATOM 2474 N N . GLU B 1 66 ? 6.758 -6.406 -22.469 1 98.5 66 GLU B N 1
ATOM 2475 C CA . GLU B 1 66 ? 7.352 -6.07 -23.75 1 98.5 66 GLU B CA 1
ATOM 2476 C C . GLU B 1 66 ? 6.508 -5.039 -24.5 1 98.5 66 GLU B C 1
ATOM 2478 O O . GLU B 1 66 ? 7.043 -4.105 -25.094 1 98.5 66 GLU B O 1
ATOM 2483 N N . ALA B 1 67 ? 5.207 -5.152 -24.422 1 98.38 67 ALA B N 1
ATOM 2484 C CA . ALA B 1 67 ? 4.293 -4.254 -25.109 1 98.38 67 ALA B CA 1
ATOM 2485 C C . ALA B 1 67 ? 4.172 -2.92 -24.391 1 98.38 67 ALA B C 1
ATOM 2487 O O . ALA B 1 67 ? 3.766 -1.915 -24.969 1 98.38 67 ALA B O 1
ATOM 2488 N N . GLY B 1 68 ? 4.418 -2.959 -23.156 1 98 68 GLY B N 1
ATOM 2489 C CA . GLY B 1 68 ? 4.305 -1.763 -22.328 1 98 68 GLY B CA 1
ATOM 2490 C C . GLY B 1 68 ? 2.887 -1.49 -21.875 1 98 68 GLY B C 1
ATOM 2491 O O . GLY B 1 68 ? 2.617 -0.458 -21.25 1 98 68 GLY B O 1
ATOM 2492 N N . GLN B 1 69 ? 2.006 -2.418 -22.203 1 97.81 69 GLN B N 1
ATOM 2493 C CA . GLN B 1 69 ? 0.602 -2.316 -21.828 1 97.81 69 GLN B CA 1
ATOM 2494 C C . GLN B 1 69 ? -0.098 -3.668 -21.938 1 97.81 69 GLN B C 1
ATOM 2496 O O . GLN B 1 69 ? 0.382 -4.566 -22.625 1 97.81 69 GLN B O 1
ATOM 2501 N N . GLY B 1 70 ? -1.2 -3.781 -21.234 1 97.75 70 GLY B N 1
ATOM 2502 C CA . GLY B 1 70 ? -1.977 -5.008 -21.297 1 97.75 70 GLY B CA 1
ATOM 2503 C C . GLY B 1 70 ? -2.781 -5.285 -20.047 1 97.75 70 GLY B C 1
ATOM 2504 O O . GLY B 1 70 ? -2.896 -4.418 -19.172 1 97.75 70 GLY B O 1
ATOM 2505 N N . ASN B 1 71 ? -3.357 -6.473 -20 1 97.88 71 ASN B N 1
ATOM 2506 C CA . ASN B 1 71 ? -4.137 -6.871 -18.844 1 97.88 71 ASN B CA 1
ATOM 2507 C C . ASN B 1 71 ? -3.248 -7.105 -17.625 1 97.88 71 ASN B C 1
ATOM 2509 O O . ASN B 1 71 ? -2.373 -7.973 -17.641 1 97.88 71 ASN B O 1
ATOM 2513 N N . THR B 1 72 ? -3.512 -6.352 -16.578 1 97.94 72 THR B N 1
ATOM 2514 C CA . THR B 1 72 ? -2.699 -6.473 -15.375 1 97.94 72 THR B CA 1
ATOM 2515 C C . THR B 1 72 ? -3.49 -7.141 -14.25 1 97.94 72 THR B C 1
ATOM 2517 O O . THR B 1 72 ? -2.996 -7.273 -13.133 1 97.94 72 THR B O 1
ATOM 2520 N N . ASN B 1 73 ? -4.746 -7.52 -14.492 1 98.44 73 ASN B N 1
ATOM 2521 C CA . ASN B 1 73 ? -5.496 -8.312 -13.523 1 98.44 73 ASN B CA 1
ATOM 2522 C C . ASN B 1 73 ? -5.172 -9.797 -13.641 1 98.44 73 ASN B C 1
ATOM 2524 O O . ASN B 1 73 ? -5.723 -10.492 -14.5 1 98.44 73 ASN B O 1
ATOM 2528 N N . MET B 1 74 ? -4.43 -10.273 -12.75 1 98.31 74 MET B N 1
ATOM 2529 C CA . MET B 1 74 ? -3.873 -11.617 -12.875 1 98.31 74 MET B CA 1
ATOM 2530 C C . MET B 1 74 ? -4.918 -12.68 -12.531 1 98.31 74 MET B C 1
ATOM 2532 O O . MET B 1 74 ? -4.766 -13.844 -12.891 1 98.31 74 MET B O 1
ATOM 2536 N N . ASP B 1 75 ? -5.98 -12.281 -11.828 1 98.62 75 ASP B N 1
ATOM 2537 C CA . ASP B 1 75 ? -7.078 -13.234 -11.648 1 98.62 75 ASP B CA 1
ATOM 2538 C C . ASP B 1 75 ? -7.719 -13.594 -12.984 1 98.62 75 ASP B C 1
ATOM 2540 O O . ASP B 1 75 ? -7.984 -14.766 -13.25 1 98.62 75 ASP B O 1
ATOM 2544 N N . VAL B 1 76 ? -7.953 -12.547 -13.766 1 98.56 76 VAL B N 1
ATOM 2545 C CA . VAL B 1 76 ? -8.516 -12.758 -15.094 1 98.56 76 VAL B CA 1
ATOM 2546 C C . VAL B 1 76 ? -7.562 -13.602 -15.938 1 98.56 76 VAL B C 1
ATOM 2548 O O . VAL B 1 76 ? -7.988 -14.539 -16.609 1 98.56 76 VAL B O 1
ATOM 2551 N N . VAL B 1 77 ? -6.324 -13.344 -15.859 1 98.69 77 VAL B N 1
ATOM 2552 C CA . VAL B 1 77 ? -5.301 -14.031 -16.641 1 98.69 77 VAL B CA 1
ATOM 2553 C C . VAL B 1 77 ? -5.223 -15.492 -16.219 1 98.69 77 VAL B C 1
ATOM 2555 O O . VAL B 1 77 ? -5.234 -16.391 -17.047 1 98.69 77 VAL B O 1
ATOM 2558 N N . HIS B 1 78 ? -5.148 -15.742 -14.914 1 98.81 78 HIS B N 1
ATOM 2559 C CA . HIS B 1 78 ? -5.09 -17.109 -14.398 1 98.81 78 HIS B CA 1
ATOM 2560 C C . HIS B 1 78 ? -6.309 -17.906 -14.828 1 98.81 78 HIS B C 1
ATOM 2562 O O . HIS B 1 78 ? -6.191 -19.094 -15.148 1 98.81 78 HIS B O 1
ATOM 2568 N N . ARG B 1 79 ? -7.457 -17.25 -14.82 1 98.88 79 ARG B N 1
ATOM 2569 C CA . ARG B 1 79 ? -8.672 -17.938 -15.25 1 98.88 79 ARG B CA 1
ATOM 2570 C C . ARG B 1 79 ? -8.594 -18.312 -16.719 1 98.88 79 ARG B C 1
ATOM 2572 O O . ARG B 1 79 ? -8.961 -19.422 -17.109 1 98.88 79 ARG B O 1
ATOM 2579 N N . GLN B 1 80 ? -8.148 -17.391 -17.531 1 98.81 80 GLN B N 1
ATOM 2580 C CA . GLN B 1 80 ? -8 -17.656 -18.969 1 98.81 80 GLN B CA 1
ATOM 2581 C C . GLN B 1 80 ? -7.031 -18.797 -19.219 1 98.81 80 GLN B C 1
ATOM 2583 O O . GLN B 1 80 ? -7.301 -19.672 -20.047 1 98.81 80 GLN B O 1
ATOM 2588 N N . ILE B 1 81 ? -5.945 -18.797 -18.516 1 98.88 81 ILE B N 1
ATOM 2589 C CA . ILE B 1 81 ? -4.941 -19.859 -18.672 1 98.88 81 ILE B CA 1
ATOM 2590 C C . ILE B 1 81 ? -5.531 -21.188 -18.234 1 98.88 81 ILE B C 1
ATOM 2592 O O . ILE B 1 81 ? -5.379 -22.203 -18.938 1 98.88 81 ILE B O 1
ATOM 2596 N N . LEU B 1 82 ? -6.23 -21.188 -17.078 1 98.88 82 LEU B N 1
ATOM 2597 C CA . LEU B 1 82 ? -6.863 -22.391 -16.578 1 98.88 82 LEU B CA 1
ATOM 2598 C C . LEU B 1 82 ? -7.84 -22.969 -17.609 1 98.88 82 LEU B C 1
ATOM 2600 O O . LEU B 1 82 ? -7.809 -24.156 -17.906 1 98.88 82 LEU B O 1
ATOM 2604 N N . ASN B 1 83 ? -8.68 -22.094 -18.172 1 98.81 83 ASN B N 1
ATOM 2605 C CA . ASN B 1 83 ? -9.648 -22.531 -19.172 1 98.81 83 ASN B CA 1
ATOM 2606 C C . ASN B 1 83 ? -8.953 -23.125 -20.391 1 98.81 83 ASN B C 1
ATOM 2608 O O . ASN B 1 83 ? -9.383 -24.156 -20.906 1 98.81 83 ASN B O 1
ATOM 2612 N N . ALA B 1 84 ? -7.938 -22.453 -20.859 1 98.81 84 ALA B N 1
ATOM 2613 C CA . ALA B 1 84 ? -7.191 -22.953 -22.016 1 98.81 84 ALA B CA 1
ATOM 2614 C C . ALA B 1 84 ? -6.582 -24.328 -21.734 1 98.81 84 ALA B C 1
ATOM 2616 O O . ALA B 1 84 ? -6.57 -25.203 -22.609 1 98.81 84 ALA B O 1
ATOM 2617 N N . MET B 1 85 ? -6.047 -24.484 -20.531 1 98.69 85 MET B N 1
ATOM 2618 C CA . MET B 1 85 ? -5.48 -25.781 -20.141 1 98.69 85 MET B CA 1
ATOM 2619 C C . MET B 1 85 ? -6.555 -26.859 -20.125 1 98.69 85 MET B C 1
ATOM 2621 O O . MET B 1 85 ? -6.34 -27.953 -20.641 1 98.69 85 MET B O 1
ATOM 2625 N N . LEU B 1 86 ? -7.719 -26.547 -19.641 1 98.06 86 LEU B N 1
ATOM 2626 C CA . LEU B 1 86 ? -8.805 -27.516 -19.516 1 98.06 86 LEU B CA 1
ATOM 2627 C C . LEU B 1 86 ? -9.406 -27.812 -20.891 1 98.06 86 LEU B C 1
ATOM 2629 O O . LEU B 1 86 ? -10.133 -28.797 -21.047 1 98.06 86 LEU B O 1
ATOM 2633 N N . ASP B 1 87 ? -9.117 -26.953 -21.875 1 98.06 87 ASP B N 1
ATOM 2634 C CA . ASP B 1 87 ? -9.555 -27.188 -23.25 1 98.06 87 ASP B CA 1
ATOM 2635 C C . ASP B 1 87 ? -8.523 -28.016 -24.016 1 98.06 87 ASP B C 1
ATOM 2637 O O . ASP B 1 87 ? -8.82 -28.531 -25.094 1 98.06 87 ASP B O 1
ATOM 2641 N N . SER B 1 88 ? -7.355 -28.141 -23.484 1 98 88 SER B N 1
ATOM 2642 C CA . SER B 1 88 ? -6.281 -28.859 -24.156 1 98 88 SER B CA 1
ATOM 2643 C C . SER B 1 88 ? -6.484 -30.359 -24.062 1 98 88 SER B C 1
ATOM 2645 O O . SER B 1 88 ? -7.117 -30.859 -23.125 1 98 88 SER B O 1
ATOM 2647 N N . PRO B 1 89 ? -5.875 -31.156 -24.984 1 97.38 89 PRO B N 1
ATOM 2648 C CA . PRO B 1 89 ? -6 -32.625 -24.938 1 97.38 89 PRO B CA 1
ATOM 2649 C C . PRO B 1 89 ? -5.457 -33.219 -23.641 1 97.38 89 PRO B C 1
ATOM 2651 O O . PRO B 1 89 ? -5.973 -34.219 -23.156 1 97.38 89 PRO B O 1
ATOM 2654 N N . ARG B 1 90 ? -4.547 -32.562 -23.047 1 96.44 90 ARG B N 1
ATOM 2655 C CA . ARG B 1 90 ? -3.859 -33.094 -21.875 1 96.44 90 ARG B CA 1
ATOM 2656 C C . ARG B 1 90 ? -4.762 -33.062 -20.641 1 96.44 90 ARG B C 1
ATOM 2658 O O . ARG B 1 90 ? -4.758 -34 -19.828 1 96.44 90 ARG B O 1
ATOM 2665 N N . TRP B 1 91 ? -5.539 -31.969 -20.5 1 97.31 91 TRP B N 1
ATOM 2666 C CA . TRP B 1 91 ? -6.227 -31.75 -19.234 1 97.31 91 TRP B CA 1
ATOM 2667 C C . TRP B 1 91 ? -7.738 -31.734 -19.422 1 97.31 91 TRP B C 1
ATOM 2669 O O . TRP B 1 91 ? -8.492 -31.578 -18.469 1 97.31 91 TRP B O 1
ATOM 2679 N N . LYS B 1 92 ? -8.266 -31.906 -20.609 1 96.44 92 LYS B N 1
ATOM 2680 C CA . LYS B 1 92 ? -9.672 -31.75 -20.969 1 96.44 92 LYS B CA 1
ATOM 2681 C C . LYS B 1 92 ? -10.57 -32.656 -20.125 1 96.44 92 LYS B C 1
ATOM 2683 O O . LYS B 1 92 ? -11.711 -32.281 -19.828 1 96.44 92 LYS B O 1
ATOM 2688 N N . HIS B 1 93 ? -10.148 -33.812 -19.703 1 94.62 93 HIS B N 1
ATOM 2689 C CA . HIS B 1 93 ? -10.953 -34.75 -18.922 1 94.62 93 HIS B CA 1
ATOM 2690 C C . HIS B 1 93 ? -11.297 -34.156 -17.562 1 94.62 93 HIS B C 1
ATOM 2692 O O . HIS B 1 93 ? -12.258 -34.594 -16.906 1 94.62 93 HIS B O 1
ATOM 2698 N N . LEU B 1 94 ? -10.531 -33.188 -17.078 1 96.06 94 LEU B N 1
ATOM 2699 C CA . LEU B 1 94 ? -10.797 -32.531 -15.797 1 96.06 94 LEU B CA 1
ATOM 2700 C C . LEU B 1 94 ? -11.898 -31.5 -15.922 1 96.06 94 LEU B C 1
ATOM 2702 O O . LEU B 1 94 ? -12.477 -31.078 -14.922 1 96.06 94 LEU B O 1
ATOM 2706 N N . ALA B 1 95 ? -12.156 -31.062 -17.156 1 95.94 95 ALA B N 1
ATOM 2707 C CA . ALA B 1 95 ? -13.109 -29.969 -17.391 1 95.94 95 ALA B CA 1
ATOM 2708 C C . ALA B 1 95 ? -14.492 -30.328 -16.859 1 95.94 95 ALA B C 1
ATOM 2710 O O . ALA B 1 95 ? -15.219 -29.469 -16.359 1 95.94 95 ALA B O 1
ATOM 2711 N N . ALA B 1 96 ? -14.805 -31.562 -16.969 1 93.31 96 ALA B N 1
ATOM 2712 C CA . ALA B 1 96 ? -16.125 -32 -16.531 1 93.31 96 ALA B CA 1
ATOM 2713 C C . ALA B 1 96 ? -16.234 -31.984 -15.016 1 93.31 96 ALA B C 1
ATOM 2715 O O . ALA B 1 96 ? -17.344 -31.859 -14.477 1 93.31 96 ALA B O 1
ATOM 2716 N N . LEU B 1 97 ? -15.125 -32.031 -14.352 1 93.94 97 LEU B N 1
ATOM 2717 C CA . LEU B 1 97 ? -15.094 -32.094 -12.891 1 93.94 97 LEU B CA 1
ATOM 2718 C C . LEU B 1 97 ? -15.094 -30.703 -12.297 1 93.94 97 LEU B C 1
ATOM 2720 O O . LEU B 1 97 ? -15.391 -30.531 -11.109 1 93.94 97 LEU B O 1
ATOM 2724 N N . TRP B 1 98 ? -14.719 -29.766 -13.031 1 96.56 98 TRP B N 1
ATOM 2725 C CA . TRP B 1 98 ? -14.531 -28.422 -12.5 1 96.56 98 TRP B CA 1
ATOM 2726 C C . TRP B 1 98 ? -15.516 -27.438 -13.148 1 96.56 98 TRP B C 1
ATOM 2728 O O . TRP B 1 98 ? -15.219 -26.859 -14.195 1 96.56 98 TRP B O 1
ATOM 2738 N N . ASP B 1 99 ? -16.594 -27.188 -12.43 1 96.31 99 ASP B N 1
ATOM 2739 C CA . ASP B 1 99 ? -17.562 -26.219 -12.914 1 96.31 99 ASP B CA 1
ATOM 2740 C C . ASP B 1 99 ? -17.062 -24.797 -12.688 1 96.31 99 ASP B C 1
ATOM 2742 O O . ASP B 1 99 ? -15.914 -24.594 -12.305 1 96.31 99 ASP B O 1
ATOM 2746 N N . ASP B 1 100 ? -17.859 -23.844 -13.016 1 97.81 100 ASP B N 1
ATOM 2747 C CA . ASP B 1 100 ? -17.438 -22.438 -12.984 1 97.81 100 ASP B CA 1
ATOM 2748 C C . ASP B 1 100 ? -17.031 -22.016 -11.578 1 97.81 100 ASP B C 1
ATOM 2750 O O . ASP B 1 100 ? -16.047 -21.297 -11.406 1 97.81 100 ASP B O 1
ATOM 2754 N N . ASN B 1 101 ? -17.734 -22.453 -10.602 1 97.56 101 ASN B N 1
ATOM 2755 C CA . ASN B 1 101 ? -17.438 -22.109 -9.219 1 97.56 101 ASN B CA 1
ATOM 2756 C C . ASN B 1 101 ? -16.109 -22.688 -8.766 1 97.56 101 ASN B C 1
ATOM 2758 O O . ASN B 1 101 ? -15.32 -22.016 -8.102 1 97.56 101 ASN B O 1
ATOM 2762 N N . LYS B 1 102 ? -15.898 -23.906 -9.047 1 97.12 102 LYS B N 1
ATOM 2763 C CA . LYS B 1 102 ? -14.641 -24.562 -8.688 1 97.12 102 LYS B CA 1
ATOM 2764 C C . LYS B 1 102 ? -13.461 -23.875 -9.383 1 97.12 102 LYS B C 1
ATOM 2766 O O . LYS B 1 102 ? -12.414 -23.672 -8.773 1 97.12 102 LYS B O 1
ATOM 2771 N N . ARG B 1 103 ? -13.641 -23.547 -10.672 1 98.38 103 ARG B N 1
ATOM 2772 C CA . ARG B 1 103 ? -12.586 -22.844 -11.398 1 98.38 103 ARG B CA 1
ATOM 2773 C C . ARG B 1 103 ? -12.281 -21.5 -10.742 1 98.38 103 ARG B C 1
ATOM 2775 O O . ARG B 1 103 ? -11.109 -21.109 -10.633 1 98.38 103 ARG B O 1
ATOM 2782 N N . HIS B 1 104 ? -13.312 -20.828 -10.312 1 98.19 104 HIS B N 1
ATOM 2783 C CA . HIS B 1 104 ? -13.141 -19.562 -9.617 1 98.19 104 HIS B CA 1
ATOM 2784 C C . HIS B 1 104 ? -12.336 -19.75 -8.336 1 98.19 104 HIS B C 1
ATOM 2786 O O . HIS B 1 104 ? -11.414 -18.969 -8.062 1 98.19 104 HIS B O 1
ATOM 2792 N N . GLU B 1 105 ? -12.633 -20.734 -7.594 1 97.75 105 GLU B N 1
ATOM 2793 C CA . GLU B 1 105 ? -11.945 -21 -6.332 1 97.75 105 GLU B CA 1
ATOM 2794 C C . GLU B 1 105 ? -10.5 -21.422 -6.57 1 97.75 105 GLU B C 1
ATOM 2796 O O . GLU B 1 105 ? -9.617 -21.094 -5.77 1 97.75 105 GLU B O 1
ATOM 2801 N N . LEU B 1 106 ? -10.297 -22.156 -7.652 1 98.31 106 LEU B N 1
ATOM 2802 C CA . LEU B 1 106 ? -8.93 -22.531 -8.008 1 98.31 106 LEU B CA 1
ATOM 2803 C C . LEU B 1 106 ? -8.094 -21.281 -8.312 1 98.31 106 LEU B C 1
ATOM 2805 O O . LEU B 1 106 ? -6.934 -21.203 -7.902 1 98.31 106 LEU B O 1
ATOM 2809 N N . VAL B 1 107 ? -8.695 -20.359 -9.016 1 98.69 107 VAL B N 1
ATOM 2810 C CA . VAL B 1 107 ? -7.992 -19.125 -9.297 1 98.69 107 VAL B CA 1
ATOM 2811 C C . VAL B 1 107 ? -7.699 -18.375 -8 1 98.69 107 VAL B C 1
ATOM 2813 O O . VAL B 1 107 ? -6.59 -17.891 -7.793 1 98.69 107 VAL B O 1
ATOM 2816 N N . LEU B 1 108 ? -8.609 -18.375 -7.062 1 98.06 108 LEU B N 1
ATOM 2817 C CA . LEU B 1 108 ? -8.453 -17.656 -5.805 1 98.06 108 LEU B CA 1
ATOM 2818 C C . LEU B 1 108 ? -7.434 -18.344 -4.906 1 98.06 108 LEU B C 1
ATOM 2820 O O . LEU B 1 108 ? -6.949 -17.75 -3.939 1 98.06 108 LEU B O 1
ATOM 2824 N N . ALA B 1 109 ? -7.117 -19.609 -5.215 1 98.44 109 ALA B N 1
ATOM 2825 C CA . ALA B 1 109 ? -6.086 -20.297 -4.453 1 98.44 109 ALA B CA 1
ATOM 2826 C C . ALA B 1 109 ? -4.75 -19.562 -4.531 1 98.44 109 ALA B C 1
ATOM 2828 O O . ALA B 1 109 ? -3.953 -19.609 -3.59 1 98.44 109 ALA B O 1
ATOM 2829 N N . TRP B 1 110 ? -4.566 -18.844 -5.605 1 98.38 110 TRP B N 1
ATOM 2830 C CA . TRP B 1 110 ? -3.324 -18.078 -5.766 1 98.38 110 TRP B CA 1
ATOM 2831 C C . TRP B 1 110 ? -3.234 -16.969 -4.734 1 98.38 110 TRP B C 1
ATOM 2833 O O . TRP B 1 110 ? -2.143 -16.469 -4.438 1 98.38 110 TRP B O 1
ATOM 2843 N N . HIS B 1 111 ? -4.312 -16.516 -4.156 1 98.38 111 HIS B N 1
ATOM 2844 C CA . HIS B 1 111 ? -4.367 -15.453 -3.166 1 98.38 111 HIS B CA 1
ATOM 2845 C C . HIS B 1 111 ? -3.969 -15.961 -1.784 1 98.38 111 HIS B C 1
ATOM 2847 O O . HIS B 1 111 ? -3.773 -15.172 -0.858 1 98.38 111 HIS B O 1
ATOM 2853 N N . ARG B 1 112 ? -3.811 -17.25 -1.596 1 97.56 112 ARG B N 1
ATOM 2854 C CA . ARG B 1 112 ? -3.684 -17.844 -0.269 1 97.56 112 ARG B CA 1
ATOM 2855 C C . ARG B 1 112 ? -2.393 -18.641 -0.15 1 97.56 112 ARG B C 1
ATOM 2857 O O . ARG B 1 112 ? -2.379 -19.719 0.445 1 97.56 112 ARG B O 1
ATOM 2864 N N . SER B 1 113 ? -1.409 -18.172 -0.806 1 97.81 113 SER B N 1
ATOM 2865 C CA . SER B 1 113 ? -0.101 -18.797 -0.698 1 97.81 113 SER B CA 1
ATOM 2866 C C . SER B 1 113 ? 0.545 -18.516 0.653 1 97.81 113 SER B C 1
ATOM 2868 O O . SER B 1 113 ? 0.56 -17.359 1.106 1 97.81 113 SER B O 1
ATOM 2870 N N . ASP B 1 114 ? 1.039 -19.594 1.281 1 98.12 114 ASP B N 1
ATOM 2871 C CA . ASP B 1 114 ? 1.763 -19.422 2.537 1 98.12 114 ASP B CA 1
ATOM 2872 C C . ASP B 1 114 ? 3.121 -18.766 2.303 1 98.12 114 ASP B C 1
ATOM 2874 O O . ASP B 1 114 ? 3.773 -19.016 1.288 1 98.12 114 ASP B O 1
ATOM 2878 N N . GLY B 1 115 ? 3.516 -17.922 3.242 1 98.69 115 GLY B N 1
ATOM 2879 C CA . GLY B 1 115 ? 4.875 -17.406 3.195 1 98.69 115 GLY B CA 1
ATOM 2880 C C . GLY B 1 115 ? 5.926 -18.484 3.445 1 98.69 115 GLY B C 1
ATOM 2881 O O . GLY B 1 115 ? 5.68 -19.438 4.188 1 98.69 115 GLY B O 1
ATOM 2882 N N . TRP B 1 116 ? 7.062 -18.312 2.785 1 98.75 116 TRP B N 1
ATOM 2883 C CA . TRP B 1 116 ? 8.18 -19.156 3.199 1 98.75 116 TRP B CA 1
ATOM 2884 C C . TRP B 1 116 ? 8.461 -19 4.691 1 98.75 116 TRP B C 1
ATOM 2886 O O . TRP B 1 116 ? 8.172 -17.953 5.273 1 98.75 116 TRP B O 1
ATOM 2896 N N . PRO B 1 117 ? 9.055 -19.984 5.367 1 98.19 117 PRO B N 1
ATOM 2897 C CA . PRO B 1 117 ? 9.18 -19.984 6.828 1 98.19 117 PRO B CA 1
ATOM 2898 C C . PRO B 1 117 ? 9.977 -18.797 7.352 1 98.19 117 PRO B C 1
ATOM 2900 O O . PRO B 1 117 ? 9.773 -18.359 8.484 1 98.19 117 PRO B O 1
ATOM 2903 N N . ASP B 1 118 ? 10.82 -18.234 6.57 1 98.5 118 ASP B N 1
ATOM 2904 C CA . ASP B 1 118 ? 11.75 -17.203 7.008 1 98.5 118 ASP B CA 1
ATOM 2905 C C . ASP B 1 118 ? 11.164 -15.805 6.785 1 98.5 118 ASP B C 1
ATOM 2907 O O . ASP B 1 118 ? 11.711 -14.812 7.273 1 98.5 118 ASP B O 1
ATOM 2911 N N . VAL B 1 119 ? 10.039 -15.633 6.137 1 98.75 119 VAL B N 1
ATOM 2912 C CA . VAL B 1 119 ? 9.641 -14.383 5.5 1 98.75 119 VAL B CA 1
ATOM 2913 C C . VAL B 1 119 ? 9.008 -13.453 6.531 1 98.75 119 VAL B C 1
ATOM 2915 O O . VAL B 1 119 ? 9.445 -12.305 6.695 1 98.75 119 VAL B O 1
ATOM 2918 N N . THR B 1 120 ? 8.047 -14 7.285 1 98.62 120 THR B N 1
ATOM 2919 C CA . THR B 1 120 ? 7.309 -13.156 8.219 1 98.62 120 THR B CA 1
ATOM 2920 C C . THR B 1 120 ? 8.242 -12.57 9.273 1 98.62 120 THR B C 1
ATOM 2922 O O . THR B 1 120 ? 8.32 -11.352 9.438 1 98.62 120 THR B O 1
ATOM 2925 N N . ARG B 1 121 ? 9.07 -13.414 9.875 1 98.5 121 ARG B N 1
ATOM 2926 C CA . ARG B 1 121 ? 9.992 -12.961 10.914 1 98.5 121 ARG B CA 1
ATOM 2927 C C . ARG B 1 121 ? 11.039 -12.008 10.336 1 98.5 121 ARG B C 1
ATOM 2929 O O . ARG B 1 121 ? 11.383 -11 10.961 1 98.5 121 ARG B O 1
ATOM 2936 N N . GLY B 1 122 ? 11.539 -12.328 9.164 1 98.81 122 GLY B N 1
ATOM 2937 C CA . GLY B 1 122 ? 12.531 -11.484 8.516 1 98.81 122 GLY B CA 1
ATOM 2938 C C . GLY B 1 122 ? 12.008 -10.117 8.148 1 98.81 122 GLY B C 1
ATOM 2939 O O . GLY B 1 122 ? 12.688 -9.109 8.352 1 98.81 122 GLY B O 1
ATOM 2940 N N . LEU B 1 123 ? 10.797 -10.047 7.641 1 98.88 123 LEU B N 1
ATOM 2941 C CA . LEU B 1 123 ? 10.203 -8.781 7.234 1 98.88 123 LEU B CA 1
ATOM 2942 C C . LEU B 1 123 ? 9.922 -7.898 8.453 1 98.88 123 LEU B C 1
ATOM 2944 O O . LEU B 1 123 ? 10.172 -6.691 8.414 1 98.88 123 LEU B O 1
ATOM 2948 N N . TYR B 1 124 ? 9.383 -8.453 9.531 1 98.44 124 TYR B N 1
ATOM 2949 C CA . TYR B 1 124 ? 9.133 -7.672 10.734 1 98.44 124 TYR B CA 1
ATOM 2950 C C . TYR B 1 124 ? 10.43 -7.105 11.297 1 98.44 124 TYR B C 1
ATOM 2952 O O . TYR B 1 124 ? 10.469 -5.961 11.75 1 98.44 124 TYR B O 1
ATOM 2960 N N . ALA B 1 125 ? 11.484 -7.926 11.258 1 98.62 125 ALA B N 1
ATOM 2961 C CA . ALA B 1 125 ? 12.781 -7.457 11.734 1 98.62 125 ALA B CA 1
ATOM 2962 C C . ALA B 1 125 ? 13.312 -6.328 10.852 1 98.62 125 ALA B C 1
ATOM 2964 O O . ALA B 1 125 ? 13.812 -5.32 11.359 1 98.62 125 ALA B O 1
ATOM 2965 N N . LEU B 1 126 ? 13.211 -6.477 9.578 1 98.44 126 LEU B N 1
ATOM 2966 C CA . LEU B 1 126 ? 13.719 -5.488 8.633 1 98.44 126 LEU B CA 1
ATOM 2967 C C . LEU B 1 126 ? 12.922 -4.191 8.727 1 98.44 126 LEU B C 1
ATOM 2969 O O . LEU B 1 126 ? 13.484 -3.102 8.609 1 98.44 126 LEU B O 1
ATOM 2973 N N . LYS B 1 127 ? 11.625 -4.312 8.891 1 98.31 127 LYS B N 1
ATOM 2974 C CA . LYS B 1 127 ? 10.695 -3.188 8.906 1 98.31 127 LYS B CA 1
ATOM 2975 C C . LYS B 1 127 ? 11.023 -2.221 10.047 1 98.31 127 LYS B C 1
ATOM 2977 O O . LYS B 1 127 ? 10.727 -1.028 9.961 1 98.31 127 LYS B O 1
ATOM 2982 N N . LYS B 1 128 ? 11.648 -2.674 11.133 1 96.81 128 LYS B N 1
ATOM 2983 C CA . LYS B 1 128 ? 12.008 -1.833 12.273 1 96.81 128 LYS B CA 1
ATOM 2984 C C . LYS B 1 128 ? 13.047 -0.788 11.875 1 96.81 128 LYS B C 1
ATOM 2986 O O . LYS B 1 128 ? 13.148 0.267 12.5 1 96.81 128 LYS B O 1
ATOM 2991 N N . LYS B 1 129 ? 13.75 -1.049 10.75 1 95.56 129 LYS B N 1
ATOM 2992 C CA . LYS B 1 129 ? 14.891 -0.197 10.422 1 95.56 129 LYS B CA 1
ATOM 2993 C C . LYS B 1 129 ? 14.734 0.427 9.039 1 95.56 129 LYS B C 1
ATOM 2995 O O . LYS B 1 129 ? 15.305 1.488 8.766 1 95.56 129 LYS B O 1
ATOM 3000 N N . LYS B 1 130 ? 14.078 -0.298 8.164 1 98.5 130 LYS B N 1
ATOM 3001 C CA . LYS B 1 130 ? 14.031 0.069 6.75 1 98.5 130 LYS B CA 1
ATOM 3002 C C . LYS B 1 130 ? 12.602 0.043 6.227 1 98.5 130 LYS B C 1
ATOM 3004 O O . LYS B 1 130 ? 11.711 -0.551 6.848 1 98.5 130 LYS B O 1
ATOM 3009 N N . MET B 1 131 ? 12.383 0.763 5.133 1 98.62 131 MET B N 1
ATOM 3010 C CA . MET B 1 131 ? 11.117 0.592 4.426 1 98.62 131 MET B CA 1
ATOM 3011 C C . MET B 1 131 ? 11.078 -0.743 3.691 1 98.62 131 MET B C 1
ATOM 3013 O O . MET B 1 131 ? 12.047 -1.127 3.043 1 98.62 131 MET B O 1
ATOM 3017 N N . ILE B 1 132 ? 10.008 -1.494 3.816 1 98.88 132 ILE B N 1
ATOM 3018 C CA . ILE B 1 132 ? 9.82 -2.736 3.074 1 98.88 132 ILE B CA 1
ATOM 3019 C C . ILE B 1 132 ? 8.609 -2.604 2.154 1 98.88 132 ILE B C 1
ATOM 3021 O O . ILE B 1 132 ? 7.484 -2.4 2.619 1 98.88 132 ILE B O 1
ATOM 3025 N N . ILE B 1 133 ? 8.836 -2.742 0.875 1 98.94 133 ILE B N 1
ATOM 3026 C CA . ILE B 1 133 ? 7.848 -2.445 -0.161 1 98.94 133 ILE B CA 1
ATOM 3027 C C . ILE B 1 133 ? 7.637 -3.678 -1.037 1 98.94 133 ILE B C 1
ATOM 3029 O O . ILE B 1 133 ? 8.602 -4.332 -1.441 1 98.94 133 ILE B O 1
ATOM 3033 N N . ALA B 1 134 ? 6.41 -4.035 -1.274 1 98.94 134 ALA B N 1
ATOM 3034 C CA . ALA B 1 134 ? 6.137 -5.047 -2.293 1 98.94 134 ALA B CA 1
ATOM 3035 C C . ALA B 1 134 ? 6.082 -4.422 -3.684 1 98.94 134 ALA B C 1
ATOM 3037 O O . ALA B 1 134 ? 5.488 -3.359 -3.873 1 98.94 134 ALA B O 1
ATOM 3038 N N . LEU B 1 135 ? 6.738 -4.945 -4.594 1 98.88 135 LEU B N 1
ATOM 3039 C CA . LEU B 1 135 ? 6.609 -4.664 -6.02 1 98.88 135 LEU B CA 1
ATOM 3040 C C . LEU B 1 135 ? 6.391 -5.953 -6.809 1 98.88 135 LEU B C 1
ATOM 3042 O O . LEU B 1 135 ? 7.316 -6.754 -6.969 1 98.88 135 LEU B O 1
ATOM 3046 N N . SER B 1 136 ? 5.184 -6.16 -7.301 1 98.62 136 SER B N 1
ATOM 3047 C CA . SER B 1 136 ? 4.809 -7.473 -7.82 1 98.62 136 SER B CA 1
ATOM 3048 C C . SER B 1 136 ? 3.904 -7.344 -9.039 1 98.62 136 SER B C 1
ATOM 3050 O O . SER B 1 136 ? 3.178 -6.359 -9.18 1 98.62 136 SER B O 1
ATOM 3052 N N . ASN B 1 137 ? 3.924 -8.328 -9.898 1 98.25 137 ASN B N 1
ATOM 3053 C CA . ASN B 1 137 ? 3.045 -8.398 -11.062 1 98.25 137 ASN B CA 1
ATOM 3054 C C . ASN B 1 137 ? 1.641 -8.852 -10.68 1 98.25 137 ASN B C 1
ATOM 3056 O O . ASN B 1 137 ? 0.815 -9.141 -11.547 1 98.25 137 ASN B O 1
ATOM 3060 N N . GLY B 1 138 ? 1.291 -8.859 -9.422 1 98.31 138 GLY B N 1
ATOM 3061 C CA . GLY B 1 138 ? -0.076 -9.102 -8.984 1 98.31 138 GLY B CA 1
ATOM 3062 C C . GLY B 1 138 ? -0.917 -7.836 -8.945 1 98.31 138 GLY B C 1
ATOM 3063 O O . GLY B 1 138 ? -0.412 -6.758 -8.625 1 98.31 138 GLY B O 1
ATOM 3064 N N . ASN B 1 139 ? -2.209 -8.016 -9.336 1 98.38 139 ASN B N 1
ATOM 3065 C CA . ASN B 1 139 ? -3.104 -6.887 -9.117 1 98.38 139 ASN B CA 1
ATOM 3066 C C . ASN B 1 139 ? -3.244 -6.562 -7.629 1 98.38 139 ASN B C 1
ATOM 3068 O O . ASN B 1 139 ? -2.898 -7.379 -6.773 1 98.38 139 ASN B O 1
ATOM 3072 N N . MET B 1 140 ? -3.705 -5.426 -7.336 1 98.5 140 MET B N 1
ATOM 3073 C CA . MET B 1 140 ? -3.662 -4.875 -5.984 1 98.5 140 MET B CA 1
ATOM 3074 C C . MET B 1 140 ? -4.402 -5.777 -5.004 1 98.5 140 MET B C 1
ATOM 3076 O O . MET B 1 140 ? -3.842 -6.188 -3.986 1 98.5 140 MET B O 1
ATOM 3080 N N . ARG B 1 141 ? -5.641 -6.109 -5.328 1 98.69 141 ARG B N 1
ATOM 3081 C CA . ARG B 1 141 ? -6.438 -6.949 -4.438 1 98.69 141 ARG B CA 1
ATOM 3082 C C . ARG B 1 141 ? -5.746 -8.281 -4.18 1 98.69 141 ARG B C 1
ATOM 3084 O O . ARG B 1 141 ? -5.727 -8.766 -3.045 1 98.69 141 ARG B O 1
ATOM 3091 N N . PHE B 1 142 ? -5.168 -8.828 -5.227 1 98.62 142 PHE B N 1
ATOM 3092 C CA . PHE B 1 142 ? -4.406 -10.07 -5.141 1 98.62 142 PHE B CA 1
ATOM 3093 C C . PHE B 1 142 ? -3.275 -9.945 -4.129 1 98.62 142 PHE B C 1
ATOM 3095 O O . PHE B 1 142 ? -3.139 -10.789 -3.238 1 98.62 142 PHE B O 1
ATOM 3102 N N . LEU B 1 143 ? -2.537 -8.906 -4.137 1 98.81 143 LEU B N 1
ATOM 3103 C CA . LEU B 1 143 ? -1.374 -8.703 -3.277 1 98.81 143 LEU B CA 1
ATOM 3104 C C . LEU B 1 143 ? -1.801 -8.414 -1.842 1 98.81 143 LEU B C 1
ATOM 3106 O O . LEU B 1 143 ? -1.134 -8.836 -0.895 1 98.81 143 LEU B O 1
ATOM 3110 N N . VAL B 1 144 ? -2.873 -7.699 -1.683 1 98.75 144 VAL B N 1
ATOM 3111 C CA . VAL B 1 144 ? -3.402 -7.426 -0.351 1 98.75 144 VAL B CA 1
ATOM 3112 C C . VAL B 1 144 ? -3.842 -8.734 0.308 1 98.75 144 VAL B C 1
ATOM 3114 O O . VAL B 1 144 ? -3.539 -8.977 1.479 1 98.75 144 VAL B O 1
ATOM 3117 N N . ASP B 1 145 ? -4.5 -9.609 -0.445 1 98.56 145 ASP B N 1
ATOM 3118 C CA . ASP B 1 145 ? -4.953 -10.898 0.075 1 98.56 145 ASP B CA 1
ATOM 3119 C C . ASP B 1 145 ? -3.771 -11.766 0.506 1 98.56 145 ASP B C 1
ATOM 3121 O O . ASP B 1 145 ? -3.799 -12.375 1.576 1 98.56 145 ASP B O 1
ATOM 3125 N N . ILE B 1 146 ? -2.779 -11.773 -0.358 1 98.5 146 ILE B N 1
ATOM 3126 C CA . ILE B 1 146 ? -1.609 -12.594 -0.056 1 98.5 146 ILE B CA 1
ATOM 3127 C C . ILE B 1 146 ? -0.918 -12.062 1.198 1 98.5 146 ILE B C 1
ATOM 3129 O O . ILE B 1 146 ? -0.476 -12.836 2.047 1 98.5 146 ILE B O 1
ATOM 3133 N N . ALA B 1 147 ? -0.78 -10.766 1.314 1 98.62 147 ALA B N 1
ATOM 3134 C CA . ALA B 1 147 ? -0.104 -10.172 2.463 1 98.62 147 ALA B CA 1
ATOM 3135 C C . ALA B 1 147 ? -0.827 -10.508 3.764 1 98.62 147 ALA B C 1
ATOM 3137 O O . ALA B 1 147 ? -0.19 -10.82 4.77 1 98.62 147 ALA B O 1
ATOM 3138 N N . LYS B 1 148 ? -2.115 -10.469 3.736 1 98.19 148 LYS B N 1
ATOM 3139 C CA . LYS B 1 148 ? -2.898 -10.797 4.922 1 98.19 148 LYS B CA 1
ATOM 3140 C C . LYS B 1 148 ? -2.777 -12.281 5.258 1 98.19 148 LYS B C 1
ATOM 3142 O O . LYS B 1 148 ? -2.582 -12.648 6.422 1 98.19 148 LYS B O 1
ATOM 3147 N N . HIS B 1 149 ? -2.85 -13.078 4.254 1 98 149 HIS B N 1
ATOM 3148 C CA . HIS B 1 149 ? -2.811 -14.523 4.465 1 98 149 HIS B CA 1
ATOM 3149 C C . HIS B 1 149 ? -1.453 -14.969 5 1 98 149 HIS B C 1
ATOM 3151 O O . HIS B 1 149 ? -1.381 -15.773 5.93 1 98 149 HIS B O 1
ATOM 3157 N N . ALA B 1 150 ? -0.407 -14.383 4.453 1 98.44 150 ALA B N 1
ATOM 3158 C CA . ALA B 1 150 ? 0.945 -14.844 4.754 1 98.44 150 ALA B CA 1
ATOM 3159 C C . ALA B 1 150 ? 1.601 -13.969 5.816 1 98.44 150 ALA B C 1
ATOM 3161 O O . ALA B 1 150 ? 2.77 -14.164 6.16 1 98.44 150 ALA B O 1
ATOM 3162 N N . ASP B 1 151 ? 0.858 -12.953 6.344 1 97.88 151 ASP B N 1
ATOM 3163 C CA . ASP B 1 151 ? 1.356 -12.031 7.363 1 97.88 151 ASP B CA 1
ATOM 3164 C C . ASP B 1 151 ? 2.604 -11.297 6.879 1 97.88 151 ASP B C 1
ATOM 3166 O O . ASP B 1 151 ? 3.65 -11.344 7.527 1 97.88 151 ASP B O 1
ATOM 3170 N N . LEU B 1 152 ? 2.459 -10.664 5.738 1 98.69 152 LEU B N 1
ATOM 3171 C CA . LEU B 1 152 ? 3.518 -9.844 5.164 1 98.69 152 LEU B CA 1
ATOM 3172 C C . LEU B 1 152 ? 3.305 -8.375 5.496 1 98.69 152 LEU B C 1
ATOM 3174 O O . LEU B 1 152 ? 2.398 -7.734 4.953 1 98.69 152 LEU B O 1
ATOM 3178 N N . PRO B 1 153 ? 4.117 -7.777 6.332 1 98.12 153 PRO B N 1
ATOM 3179 C CA . PRO B 1 153 ? 3.846 -6.445 6.871 1 98.12 153 PRO B CA 1
ATOM 3180 C C . PRO B 1 153 ? 4.422 -5.328 6 1 98.12 153 PRO B C 1
ATOM 3182 O O . PRO B 1 153 ? 5.172 -4.48 6.496 1 98.12 153 PRO B O 1
ATOM 3185 N N . TRP B 1 154 ? 3.984 -5.234 4.824 1 98.75 154 TRP B N 1
ATOM 3186 C CA . TRP B 1 154 ? 4.5 -4.242 3.893 1 98.75 154 TRP B CA 1
ATOM 3187 C C . TRP B 1 154 ? 4.211 -2.828 4.387 1 98.75 154 TRP B C 1
ATOM 3189 O O . TRP B 1 154 ? 3.15 -2.568 4.961 1 98.75 154 TRP B O 1
ATOM 3199 N N . ASP B 1 155 ? 5.129 -1.926 4.082 1 98.69 155 ASP B N 1
ATOM 3200 C CA . ASP B 1 155 ? 4.859 -0.508 4.301 1 98.69 155 ASP B CA 1
ATOM 3201 C C . ASP B 1 155 ? 4.012 0.071 3.168 1 98.69 155 ASP B C 1
ATOM 3203 O O . ASP B 1 155 ? 3.266 1.031 3.373 1 98.69 155 ASP B O 1
ATOM 3207 N N . ALA B 1 156 ? 4.156 -0.489 1.979 1 98.44 156 ALA B N 1
ATOM 3208 C CA . ALA B 1 156 ? 3.328 -0.177 0.816 1 98.44 156 ALA B CA 1
ATOM 3209 C C . ALA B 1 156 ? 3.299 -1.346 -0.166 1 98.44 156 ALA B C 1
ATOM 3211 O O . ALA B 1 156 ? 4.23 -2.15 -0.211 1 98.44 156 ALA B O 1
ATOM 3212 N N . VAL B 1 157 ? 2.227 -1.409 -0.875 1 98.81 157 VAL B N 1
ATOM 3213 C CA . VAL B 1 157 ? 2.055 -2.412 -1.922 1 98.81 157 VAL B CA 1
ATOM 3214 C C . VAL B 1 157 ? 2.006 -1.729 -3.287 1 98.81 157 VAL B C 1
ATOM 3216 O O . VAL B 1 157 ? 1.077 -0.971 -3.576 1 98.81 157 VAL B O 1
ATOM 3219 N N . LEU B 1 158 ? 3.014 -2.002 -4.086 1 98.69 158 LEU B N 1
ATOM 3220 C CA . LEU B 1 158 ? 3.062 -1.47 -5.445 1 98.69 158 LEU B CA 1
ATOM 3221 C C . LEU B 1 158 ? 2.764 -2.561 -6.465 1 98.69 158 LEU B C 1
ATOM 3223 O O . LEU B 1 158 ? 3.635 -3.371 -6.789 1 98.69 158 LEU B O 1
ATOM 3227 N N . SER B 1 159 ? 1.524 -2.516 -6.969 1 98.12 159 SER B N 1
ATOM 3228 C CA . SER B 1 159 ? 0.973 -3.471 -7.922 1 98.12 159 SER B CA 1
ATOM 3229 C C . SER B 1 159 ? 1.172 -2.996 -9.359 1 98.12 159 SER B C 1
ATOM 3231 O O . SER B 1 159 ? 1.248 -1.792 -9.617 1 98.12 159 SER B O 1
ATOM 3233 N N . VAL B 1 160 ? 1.176 -3.859 -10.266 1 95.31 160 VAL B N 1
ATOM 3234 C CA . VAL B 1 160 ? 1.281 -3.527 -11.68 1 95.31 160 VAL B CA 1
ATOM 3235 C C . VAL B 1 160 ? 0.037 -2.762 -12.125 1 95.31 160 VAL B C 1
ATOM 3237 O O . VAL B 1 160 ? 0.068 -2.045 -13.133 1 95.31 160 VAL B O 1
ATOM 3240 N N . ASP B 1 161 ? -1.042 -2.85 -11.375 1 94.94 161 ASP B N 1
ATOM 3241 C CA . ASP B 1 161 ? -2.225 -2.035 -11.633 1 94.94 161 ASP B CA 1
ATOM 3242 C C . ASP B 1 161 ? -1.862 -0.554 -11.719 1 94.94 161 ASP B C 1
ATOM 3244 O O . ASP B 1 161 ? -2.492 0.201 -12.469 1 94.94 161 ASP B O 1
ATOM 3248 N N . LEU B 1 162 ? -0.87 -0.226 -11.008 1 96.44 162 LEU B N 1
ATOM 3249 C CA . LEU B 1 162 ? -0.515 1.185 -10.906 1 96.44 162 LEU B CA 1
ATOM 3250 C C . LEU B 1 162 ? 0.242 1.646 -12.148 1 96.44 162 LEU B C 1
ATOM 3252 O O . LEU B 1 162 ? 0.353 2.848 -12.406 1 96.44 162 LEU B O 1
ATOM 3256 N N . PHE B 1 163 ? 0.744 0.648 -12.844 1 97.31 163 PHE B N 1
ATOM 3257 C CA . PHE B 1 163 ? 1.699 1.029 -13.875 1 97.31 163 PHE B CA 1
ATOM 3258 C C . PHE B 1 163 ? 1.167 0.677 -15.266 1 97.31 163 PHE B C 1
ATOM 3260 O O . PHE B 1 163 ? 1.694 1.146 -16.281 1 97.31 163 PHE B O 1
ATOM 3267 N N . GLY B 1 164 ? 0.167 -0.195 -15.383 1 97.31 164 GLY B N 1
ATOM 3268 C CA . GLY B 1 164 ? -0.444 -0.58 -16.641 1 97.31 164 GLY B CA 1
ATOM 3269 C C . GLY B 1 164 ? 0.413 -1.531 -17.453 1 97.31 164 GLY B C 1
ATOM 3270 O O . GLY B 1 164 ? 0.202 -1.691 -18.656 1 97.31 164 GLY B O 1
ATOM 3271 N N . THR B 1 165 ? 1.422 -2.031 -16.875 1 98.69 165 THR B N 1
ATOM 3272 C CA . THR B 1 165 ? 2.318 -3.021 -17.469 1 98.69 165 THR B CA 1
ATOM 3273 C C . THR B 1 165 ? 2.922 -3.91 -16.375 1 98.69 165 THR B C 1
ATOM 3275 O O . THR B 1 165 ? 2.475 -3.889 -15.234 1 98.69 165 THR B O 1
ATOM 3278 N N . CYS B 1 166 ? 3.885 -4.805 -16.781 1 98.81 166 CYS B N 1
ATOM 3279 C CA . CYS B 1 166 ? 4.449 -5.773 -15.852 1 98.81 166 CYS B CA 1
ATOM 3280 C C . CYS B 1 166 ? 5.965 -5.645 -15.781 1 98.81 166 CYS B C 1
ATOM 3282 O O . CYS B 1 166 ? 6.586 -5.047 -16.672 1 98.81 166 CYS B O 1
ATOM 3284 N N . LYS B 1 167 ? 6.512 -6.145 -14.664 1 98.62 167 LYS B N 1
ATOM 3285 C CA . LYS B 1 167 ? 7.934 -6.484 -14.672 1 98.62 167 LYS B CA 1
ATOM 3286 C C . LYS B 1 167 ? 8.25 -7.48 -15.789 1 98.62 167 LYS B C 1
ATOM 3288 O O . LYS B 1 167 ? 7.422 -8.328 -16.125 1 98.62 167 LYS B O 1
ATOM 3293 N N . PRO B 1 168 ? 9.336 -7.191 -16.484 1 98.69 168 PRO B N 1
ATOM 3294 C CA . PRO B 1 168 ? 10.477 -6.336 -16.141 1 98.69 168 PRO B CA 1
ATOM 3295 C C . PRO B 1 168 ? 10.477 -5.023 -16.922 1 98.69 168 PRO B C 1
ATOM 3297 O O . PRO B 1 168 ? 11.547 -4.469 -17.203 1 98.69 168 PRO B O 1
ATOM 3300 N N . ASN B 1 169 ? 9.328 -4.566 -17.438 1 98.88 169 ASN B N 1
ATOM 3301 C CA . ASN B 1 169 ? 9.305 -3.24 -18.047 1 98.88 169 ASN B CA 1
ATOM 3302 C C . ASN B 1 169 ? 9.898 -2.186 -17.125 1 98.88 169 ASN B C 1
ATOM 3304 O O . ASN B 1 169 ? 9.555 -2.133 -15.938 1 98.88 169 ASN B O 1
ATOM 3308 N N . PRO B 1 170 ? 10.773 -1.319 -17.609 1 98.75 170 PRO B N 1
ATOM 3309 C CA . PRO B 1 170 ? 11.422 -0.311 -16.766 1 98.75 170 PRO B CA 1
ATOM 3310 C C . PRO B 1 170 ? 10.414 0.611 -16.078 1 98.75 170 PRO B C 1
ATOM 3312 O O . PRO B 1 170 ? 10.68 1.113 -14.984 1 98.75 170 PRO B O 1
ATOM 3315 N N . LYS B 1 171 ? 9.281 0.755 -16.641 1 98.62 171 LYS B N 1
ATOM 3316 C CA . LYS B 1 171 ? 8.25 1.635 -16.109 1 98.62 171 LYS B CA 1
ATOM 3317 C C . LYS B 1 171 ? 7.875 1.237 -14.688 1 98.62 171 LYS B C 1
ATOM 3319 O O . LYS B 1 171 ? 7.57 2.098 -13.852 1 98.62 171 LYS B O 1
ATOM 3324 N N . VAL B 1 172 ? 7.902 0.001 -14.438 1 98.88 172 VAL B N 1
ATOM 3325 C CA . VAL B 1 172 ? 7.473 -0.519 -13.148 1 98.88 172 VAL B CA 1
ATOM 3326 C C . VAL B 1 172 ? 8.492 -0.14 -12.07 1 98.88 172 VAL B C 1
ATOM 3328 O O . VAL B 1 172 ? 8.125 0.398 -11.023 1 98.88 172 VAL B O 1
ATOM 3331 N N . TYR B 1 173 ? 9.734 -0.327 -12.352 1 98.88 173 TYR B N 1
ATOM 3332 C CA . TYR B 1 173 ? 10.797 -0.01 -11.398 1 98.88 173 TYR B CA 1
ATOM 3333 C C . TYR B 1 173 ? 10.93 1.496 -11.211 1 98.88 173 TYR B C 1
ATOM 3335 O O . TYR B 1 173 ? 11.07 1.979 -10.086 1 98.88 173 TYR B O 1
ATOM 3343 N N . GLN B 1 174 ? 10.859 2.217 -12.289 1 98.81 174 GLN B N 1
ATOM 3344 C CA . GLN B 1 174 ? 10.938 3.674 -12.227 1 98.81 174 GLN B CA 1
ATOM 3345 C C . GLN B 1 174 ? 9.758 4.258 -11.469 1 98.81 174 GLN B C 1
ATOM 3347 O O . GLN B 1 174 ? 9.898 5.246 -10.75 1 98.81 174 GLN B O 1
ATOM 3352 N N . GLY B 1 175 ? 8.594 3.66 -11.703 1 98.44 175 GLY B N 1
ATOM 3353 C CA . GLY B 1 175 ? 7.426 4.078 -10.945 1 98.44 175 GLY B CA 1
ATOM 3354 C C . GLY B 1 175 ? 7.586 3.896 -9.453 1 98.44 175 GLY B C 1
ATOM 3355 O O . GLY B 1 175 ? 7.199 4.77 -8.672 1 98.44 175 GLY B O 1
ATOM 3356 N N . ALA B 1 176 ? 8.148 2.76 -9.039 1 98.75 176 ALA B N 1
ATOM 3357 C CA . ALA B 1 176 ? 8.398 2.518 -7.621 1 98.75 176 ALA B CA 1
ATOM 3358 C C . ALA B 1 176 ? 9.328 3.574 -7.039 1 98.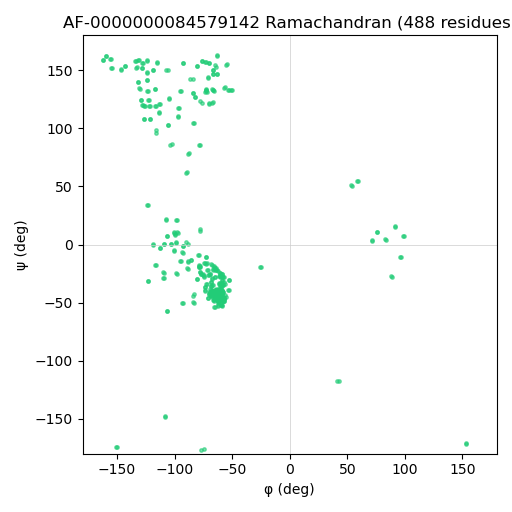75 176 ALA B C 1
ATOM 3360 O O . ALA B 1 176 ? 9.07 4.117 -5.965 1 98.75 176 ALA B O 1
ATOM 3361 N N . LEU B 1 177 ? 10.383 3.877 -7.785 1 98.75 177 LEU B N 1
ATOM 3362 C CA . LEU B 1 177 ? 11.344 4.887 -7.352 1 98.75 177 LEU B CA 1
ATOM 3363 C C . LEU B 1 177 ? 10.672 6.25 -7.223 1 98.75 177 LEU B C 1
ATOM 3365 O O . LEU B 1 177 ? 10.93 6.984 -6.262 1 98.75 177 LEU B O 1
ATOM 3369 N N . HIS B 1 178 ? 9.828 6.527 -8.148 1 98.38 178 HIS B N 1
ATOM 3370 C CA . HIS B 1 178 ? 9.102 7.793 -8.141 1 98.38 178 HIS B CA 1
ATOM 3371 C C . HIS B 1 178 ? 8.219 7.914 -6.902 1 98.38 178 HIS B C 1
ATOM 3373 O O . HIS B 1 178 ? 8.289 8.906 -6.18 1 9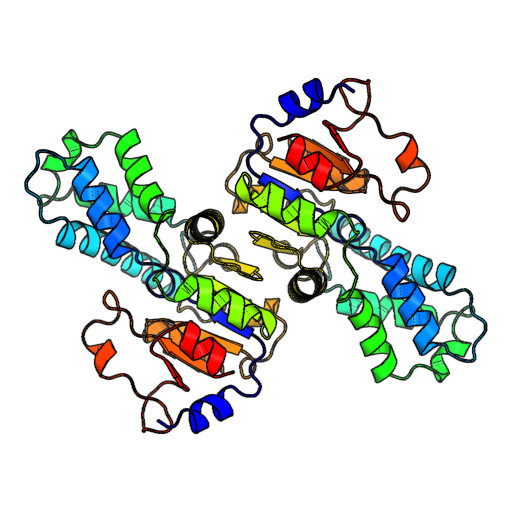8.38 178 HIS B O 1
ATOM 3379 N N . TYR B 1 179 ? 7.438 6.914 -6.566 1 98.12 179 TYR B N 1
ATOM 3380 C CA . TYR B 1 179 ? 6.504 6.953 -5.445 1 98.12 179 TYR B CA 1
ATOM 3381 C C . TYR B 1 179 ? 7.246 6.996 -4.117 1 98.12 179 TYR B C 1
ATOM 3383 O O . TYR B 1 179 ? 6.781 7.617 -3.158 1 98.12 179 TYR B O 1
ATOM 3391 N N . LEU B 1 180 ? 8.398 6.367 -4.074 1 98.5 180 LEU B N 1
ATOM 3392 C CA . LEU B 1 180 ? 9.164 6.305 -2.832 1 98.5 180 LEU B CA 1
ATOM 3393 C C . LEU B 1 180 ? 10.039 7.543 -2.666 1 98.5 180 LEU B C 1
ATOM 3395 O O . LEU B 1 180 ? 10.578 7.785 -1.585 1 98.5 180 LEU B O 1
ATOM 3399 N N . GLU B 1 181 ? 10.156 8.297 -3.797 1 98.31 181 GLU B N 1
ATOM 3400 C CA . GLU B 1 181 ? 10.977 9.508 -3.811 1 98.31 181 GLU B CA 1
ATOM 3401 C C . GLU B 1 181 ? 12.391 9.219 -3.314 1 98.31 181 GLU B C 1
ATOM 3403 O O . GLU B 1 181 ? 12.906 9.93 -2.449 1 98.31 181 GLU B O 1
ATOM 3408 N N . LEU B 1 182 ? 12.984 8.219 -3.883 1 98.69 182 LEU B N 1
ATOM 3409 C CA . LEU B 1 182 ? 14.352 7.82 -3.576 1 98.69 182 LEU B CA 1
ATOM 3410 C C . LEU B 1 182 ? 15.156 7.609 -4.855 1 98.69 182 LEU B C 1
ATOM 3412 O O . LEU B 1 182 ? 14.633 7.09 -5.844 1 98.69 182 LEU B O 1
ATOM 3416 N N . PRO B 1 183 ? 16.406 8.031 -4.871 1 98.69 183 PRO B N 1
ATOM 3417 C CA . PRO B 1 183 ? 17.25 7.613 -5.988 1 98.69 183 PRO B CA 1
ATOM 3418 C C . PRO B 1 183 ? 17.484 6.105 -6.016 1 98.69 183 PRO B C 1
ATOM 3420 O O . PRO B 1 183 ? 17.391 5.441 -4.984 1 98.69 183 PRO B O 1
ATOM 3423 N N . PRO B 1 184 ? 17.75 5.539 -7.145 1 98.75 184 PRO B N 1
ATOM 3424 C CA . PRO B 1 184 ? 17.812 4.082 -7.285 1 98.75 184 PRO B CA 1
ATOM 3425 C C . PRO B 1 184 ? 18.859 3.439 -6.379 1 98.75 184 PRO B C 1
ATOM 3427 O O . PRO B 1 184 ? 18.656 2.328 -5.883 1 98.75 184 PRO B O 1
ATOM 3430 N N . GLU B 1 185 ? 19.969 4.145 -6.078 1 98.38 185 GLU B N 1
ATOM 3431 C CA . GLU B 1 185 ? 21.047 3.553 -5.297 1 98.38 185 GLU B CA 1
ATOM 3432 C C . GLU B 1 185 ? 20.656 3.408 -3.832 1 98.38 185 GLU B C 1
ATOM 3434 O O . GLU B 1 185 ? 21.328 2.725 -3.064 1 98.38 185 GLU B O 1
ATOM 3439 N N . LYS B 1 186 ? 19.516 4.023 -3.416 1 98.81 186 LYS B N 1
ATOM 3440 C CA . LYS B 1 186 ? 19.031 3.9 -2.049 1 98.81 186 LYS B CA 1
ATOM 3441 C C . LYS B 1 186 ? 17.906 2.859 -1.96 1 98.81 186 LYS B C 1
ATOM 3443 O O . LYS B 1 186 ? 17.266 2.729 -0.923 1 98.81 186 LYS B O 1
ATOM 3448 N N . CYS B 1 187 ? 17.703 2.143 -3.039 1 98.88 187 CYS B N 1
ATOM 3449 C CA . CYS B 1 187 ? 16.688 1.093 -3.098 1 98.88 187 CYS B CA 1
ATOM 3450 C C . CYS B 1 187 ? 17.312 -0.24 -3.496 1 98.88 187 CYS B C 1
ATOM 3452 O O . CYS B 1 187 ? 18.188 -0.286 -4.355 1 98.88 187 CYS B O 1
ATOM 3454 N N . ALA B 1 188 ? 16.844 -1.299 -2.889 1 98.94 188 ALA B N 1
ATOM 3455 C CA . ALA B 1 188 ? 17.312 -2.641 -3.23 1 98.94 188 ALA B CA 1
ATOM 3456 C C . ALA B 1 188 ? 16.141 -3.533 -3.65 1 98.94 188 ALA B C 1
ATOM 3458 O O . ALA B 1 188 ? 15.156 -3.662 -2.92 1 98.94 188 ALA B O 1
ATOM 3459 N N . MET B 1 189 ? 16.266 -4.074 -4.816 1 98.94 189 MET B N 1
ATOM 3460 C CA . MET B 1 189 ? 15.32 -5.098 -5.254 1 98.94 189 MET B CA 1
ATOM 3461 C C . MET B 1 189 ? 15.711 -6.465 -4.699 1 98.94 189 MET B C 1
ATOM 3463 O O . MET B 1 189 ? 16.859 -6.891 -4.82 1 98.94 189 MET B O 1
ATOM 3467 N N . VAL B 1 190 ? 14.789 -7.137 -4.039 1 98.94 190 VAL B N 1
ATOM 3468 C CA . VAL B 1 190 ? 14.969 -8.469 -3.463 1 98.94 190 VAL B CA 1
ATOM 3469 C C . VAL B 1 190 ? 14.094 -9.477 -4.199 1 98.94 190 VAL B C 1
ATOM 3471 O O . VAL B 1 190 ? 12.867 -9.344 -4.223 1 98.94 190 VAL B O 1
ATOM 3474 N N . ALA B 1 191 ? 14.672 -10.477 -4.781 1 98.88 191 ALA B N 1
ATOM 3475 C CA . ALA B 1 191 ? 13.891 -11.422 -5.574 1 98.88 191 ALA B CA 1
ATOM 3476 C C . ALA B 1 191 ? 14.586 -12.773 -5.66 1 98.88 191 ALA B C 1
ATOM 3478 O O . ALA B 1 191 ? 15.805 -12.867 -5.469 1 98.88 191 ALA B O 1
ATOM 3479 N N . ALA B 1 192 ? 13.836 -13.758 -5.969 1 98.62 192 ALA B N 1
ATOM 3480 C CA . ALA B 1 192 ? 14.344 -15.086 -6.281 1 98.62 192 ALA B CA 1
ATOM 3481 C C . ALA B 1 192 ? 14.461 -15.289 -7.789 1 98.62 192 ALA B C 1
ATOM 3483 O O . ALA B 1 192 ? 14.617 -16.422 -8.258 1 98.62 192 ALA B O 1
ATOM 3484 N N . HIS B 1 193 ? 14.305 -14.242 -8.547 1 98.38 193 HIS B N 1
ATOM 3485 C CA . HIS B 1 193 ? 14.328 -14.258 -10 1 98.38 193 HIS B CA 1
ATOM 3486 C C . HIS B 1 193 ? 15.422 -13.344 -10.547 1 98.38 193 HIS B C 1
ATOM 3488 O O . HIS B 1 193 ? 15.336 -12.117 -10.422 1 98.38 193 HIS B O 1
ATOM 3494 N N . MET B 1 194 ? 16.344 -13.883 -11.258 1 98.38 194 MET B N 1
ATOM 3495 C CA . MET B 1 194 ? 17.453 -13.094 -11.781 1 98.38 194 MET B CA 1
ATOM 3496 C C . MET B 1 194 ? 16.969 -12.086 -12.812 1 98.38 194 MET B C 1
ATOM 3498 O O . MET B 1 194 ? 17.5 -10.977 -12.906 1 98.38 194 MET B O 1
ATOM 3502 N N . TRP B 1 195 ? 15.969 -12.43 -13.609 1 98.19 195 TRP B N 1
ATOM 3503 C CA . TRP B 1 195 ? 15.469 -11.492 -14.609 1 98.19 195 TRP B CA 1
ATOM 3504 C C . TRP B 1 195 ? 14.945 -10.219 -13.945 1 98.19 195 TRP B C 1
ATOM 3506 O O . TRP B 1 195 ? 15.055 -9.133 -14.508 1 98.19 195 TRP B O 1
ATOM 3516 N N . ASP B 1 196 ? 14.352 -10.344 -12.766 1 98.75 196 ASP B N 1
ATOM 3517 C CA . ASP B 1 196 ? 13.844 -9.211 -12 1 98.75 196 ASP B CA 1
ATOM 3518 C C . ASP B 1 196 ? 14.984 -8.336 -11.492 1 98.75 196 ASP B C 1
ATOM 3520 O O . ASP B 1 196 ? 14.953 -7.113 -11.641 1 98.75 196 ASP B O 1
ATOM 3524 N N . LEU B 1 197 ? 15.977 -8.977 -10.984 1 98.88 197 LEU B N 1
ATOM 3525 C CA . LEU B 1 197 ? 17.125 -8.273 -10.422 1 98.88 197 LEU B CA 1
ATOM 3526 C C . LEU B 1 197 ? 17.938 -7.586 -11.516 1 98.88 197 LEU B C 1
ATOM 3528 O O . LEU B 1 197 ? 18.406 -6.465 -11.328 1 98.88 197 LEU B O 1
ATOM 3532 N N . GLU B 1 198 ? 18.062 -8.242 -12.641 1 98.62 198 GLU B N 1
ATOM 3533 C CA . GLU B 1 198 ? 18.781 -7.641 -13.766 1 98.62 198 GLU B CA 1
ATOM 3534 C C . GLU B 1 198 ? 18.062 -6.387 -14.266 1 98.62 198 GLU B C 1
ATOM 3536 O O . GLU B 1 198 ? 18.703 -5.375 -14.555 1 98.62 198 GLU B O 1
ATOM 3541 N N . ALA B 1 199 ? 16.766 -6.453 -14.367 1 98.88 199 ALA B N 1
ATOM 3542 C CA . ALA B 1 199 ? 15.977 -5.297 -14.805 1 98.88 199 ALA B CA 1
ATOM 3543 C C . ALA B 1 199 ? 16.094 -4.148 -13.805 1 98.88 199 ALA B C 1
ATOM 3545 O O . ALA B 1 199 ? 16.25 -2.99 -14.203 1 98.88 199 ALA B O 1
ATOM 3546 N N . ALA B 1 200 ? 16.031 -4.461 -12.516 1 98.88 200 ALA B N 1
ATOM 3547 C CA . ALA B 1 200 ? 16.172 -3.447 -11.477 1 98.88 200 ALA B CA 1
ATOM 3548 C C . ALA B 1 200 ? 17.562 -2.801 -11.516 1 98.88 200 ALA B C 1
ATOM 3550 O O . ALA B 1 200 ? 17.688 -1.583 -11.383 1 98.88 200 ALA B O 1
ATOM 3551 N N . ALA B 1 201 ? 18.547 -3.621 -11.734 1 98.81 201 ALA B N 1
ATOM 3552 C CA . ALA B 1 201 ? 19.922 -3.129 -11.812 1 98.81 201 ALA B CA 1
ATOM 3553 C C . ALA B 1 201 ? 20.078 -2.129 -12.961 1 98.81 201 ALA B C 1
ATOM 3555 O O . ALA B 1 201 ? 20.797 -1.143 -12.828 1 98.81 201 ALA B O 1
ATOM 3556 N N . LYS B 1 202 ? 19.438 -2.391 -14.023 1 98.75 202 LYS B N 1
ATOM 3557 C CA . LYS B 1 202 ? 19.5 -1.5 -15.18 1 98.75 202 LYS B CA 1
ATOM 3558 C C . LYS B 1 202 ? 18.938 -0.124 -14.844 1 98.75 202 LYS B C 1
ATOM 3560 O O . LYS B 1 202 ? 19.203 0.854 -15.539 1 98.75 202 LYS B O 1
ATOM 3565 N N . GLN B 1 203 ? 18.078 -0.083 -13.781 1 98.81 203 GLN B N 1
ATOM 3566 C CA . GLN B 1 203 ? 17.531 1.198 -13.352 1 98.81 203 GLN B CA 1
ATOM 3567 C C . GLN B 1 203 ? 18.391 1.825 -12.258 1 98.81 203 GLN B C 1
ATOM 3569 O O . GLN B 1 203 ? 18.031 2.867 -11.703 1 98.81 203 GLN B O 1
ATOM 3574 N N . GLY B 1 204 ? 19.438 1.176 -11.844 1 98.56 204 GLY B N 1
ATOM 3575 C CA . GLY B 1 204 ? 20.375 1.736 -10.883 1 98.56 204 GLY B CA 1
ATOM 3576 C C . GLY B 1 204 ? 20.141 1.243 -9.469 1 98.56 204 GLY B C 1
ATOM 3577 O O . GLY B 1 204 ? 20.812 1.686 -8.531 1 98.56 204 GLY B O 1
ATOM 3578 N N . MET B 1 205 ? 19.266 0.294 -9.234 1 98.88 205 MET B N 1
ATOM 3579 C CA . MET B 1 205 ? 18.969 -0.226 -7.898 1 98.88 205 MET B CA 1
ATOM 3580 C C . MET B 1 205 ? 20.016 -1.239 -7.461 1 98.88 205 MET B C 1
ATOM 3582 O O . MET B 1 205 ? 20.672 -1.871 -8.297 1 98.88 205 MET B O 1
ATOM 3586 N N . LYS B 1 206 ? 20.188 -1.36 -6.188 1 98.75 206 LYS B N 1
ATOM 3587 C CA . LYS B 1 206 ? 20.906 -2.51 -5.652 1 98.75 206 LYS B CA 1
ATOM 3588 C C . LYS B 1 206 ? 20.094 -3.791 -5.801 1 98.75 206 LYS B C 1
ATOM 3590 O O . LYS B 1 206 ? 18.875 -3.742 -5.965 1 98.75 206 LYS B O 1
ATOM 3595 N N . THR B 1 207 ? 20.781 -4.895 -5.812 1 98.75 207 THR B N 1
ATOM 3596 C CA . THR B 1 207 ? 20.109 -6.16 -6.066 1 98.75 207 THR B CA 1
ATOM 3597 C C . THR B 1 207 ? 20.484 -7.199 -5.02 1 98.75 207 THR B C 1
ATOM 3599 O O . THR B 1 207 ? 21.656 -7.332 -4.668 1 98.75 207 THR B O 1
ATOM 3602 N N . ILE B 1 208 ? 19.469 -7.887 -4.516 1 98.88 208 ILE B N 1
ATOM 3603 C CA . ILE B 1 208 ? 19.641 -8.953 -3.535 1 98.88 208 ILE B CA 1
ATOM 3604 C C . ILE B 1 208 ? 18.922 -10.211 -4.008 1 98.88 208 ILE B C 1
ATOM 3606 O O . ILE B 1 208 ? 17.703 -10.211 -4.188 1 98.88 208 ILE B O 1
ATOM 3610 N N . TYR B 1 209 ? 19.688 -11.258 -4.168 1 98.75 209 TYR B N 1
ATOM 3611 C CA . TYR B 1 209 ? 19.125 -12.539 -4.57 1 98.75 209 TYR B CA 1
ATOM 3612 C C . TYR B 1 209 ? 18.828 -13.414 -3.357 1 98.75 209 TYR B C 1
ATOM 3614 O O . TYR B 1 209 ? 19.656 -13.531 -2.453 1 98.75 209 TYR B O 1
ATOM 3622 N N . VAL B 1 210 ? 17.672 -13.977 -3.293 1 98.5 210 VAL B N 1
ATOM 3623 C CA . VAL B 1 210 ? 17.297 -14.977 -2.303 1 98.5 210 VAL B CA 1
ATOM 3624 C C . VAL B 1 210 ? 16.875 -16.266 -3.01 1 98.5 210 VAL B C 1
ATOM 3626 O O . VAL B 1 210 ? 15.789 -16.312 -3.605 1 98.5 210 VAL B O 1
ATOM 3629 N N . PRO B 1 211 ? 17.656 -17.297 -2.955 1 98 211 PRO B N 1
ATOM 3630 C CA . PRO B 1 211 ? 17.281 -18.531 -3.656 1 98 211 PRO B CA 1
ATOM 3631 C C . PRO B 1 211 ? 16.047 -19.203 -3.059 1 98 211 PRO B C 1
ATOM 3633 O O . PRO B 1 211 ? 15.914 -19.266 -1.834 1 98 211 PRO B O 1
ATOM 3636 N N . ARG B 1 212 ? 15.164 -19.562 -3.904 1 98.19 212 ARG B N 1
ATOM 3637 C CA . ARG B 1 212 ? 14 -20.375 -3.547 1 98.19 212 ARG B CA 1
ATOM 3638 C C . ARG B 1 212 ? 13.938 -21.641 -4.391 1 98.19 212 ARG B C 1
ATOM 3640 O O . ARG B 1 212 ? 14.305 -21.625 -5.57 1 98.19 212 ARG B O 1
ATOM 3647 N N . PRO B 1 213 ? 13.445 -22.734 -3.887 1 95.38 213 PRO B N 1
ATOM 3648 C CA . PRO B 1 213 ? 13.492 -24.016 -4.594 1 95.38 213 PRO B CA 1
ATOM 3649 C C . PRO B 1 213 ? 12.609 -24.031 -5.836 1 95.38 213 PRO B C 1
ATOM 3651 O O . PRO B 1 213 ? 12.82 -24.844 -6.738 1 95.38 213 PRO B O 1
ATOM 3654 N N . THR B 1 214 ? 11.711 -23.141 -5.938 1 94.25 214 THR B N 1
ATOM 3655 C CA . THR B 1 214 ? 10.703 -23.234 -6.992 1 94.25 214 THR B CA 1
ATOM 3656 C C . THR B 1 214 ? 11.055 -22.312 -8.156 1 94.25 214 THR B C 1
ATOM 3658 O O . THR B 1 214 ? 10.367 -22.312 -9.18 1 94.25 214 THR B O 1
ATOM 3661 N N . ASP B 1 215 ? 12.062 -21.562 -8.039 1 94.19 215 ASP B N 1
ATOM 3662 C CA . ASP B 1 215 ? 12.281 -20.531 -9.047 1 94.19 215 ASP B CA 1
ATOM 3663 C C . ASP B 1 215 ? 13.734 -20.531 -9.516 1 94.19 215 ASP B C 1
ATOM 3665 O O . ASP B 1 215 ? 14.633 -20.953 -8.781 1 94.19 215 ASP B O 1
ATOM 3669 N N . ASP B 1 216 ? 14.016 -20.109 -10.758 1 95.94 216 ASP B N 1
ATOM 3670 C CA . ASP B 1 216 ? 15.289 -19.859 -11.43 1 95.94 216 ASP B CA 1
ATOM 3671 C C . ASP B 1 216 ? 16.016 -21.172 -11.742 1 95.94 216 ASP B C 1
ATOM 3673 O O . ASP B 1 216 ? 17.156 -21.156 -12.211 1 95.94 216 ASP B O 1
ATOM 3677 N N . GLY B 1 217 ? 15.43 -22.344 -11.469 1 93.06 217 GLY B N 1
ATOM 3678 C CA . GLY B 1 217 ? 16 -23.625 -11.859 1 93.06 217 GLY B CA 1
ATOM 3679 C C . GLY B 1 217 ? 17.5 -23.688 -11.656 1 93.06 217 GLY B C 1
ATOM 3680 O O . GLY B 1 217 ? 18 -23.406 -10.57 1 93.06 217 GLY B O 1
ATOM 3681 N N . ASP B 1 218 ? 18.156 -23.859 -12.734 1 91.5 218 ASP B N 1
ATOM 3682 C CA . ASP B 1 218 ? 19.594 -24.078 -12.68 1 91.5 218 ASP B CA 1
ATOM 3683 C C . ASP B 1 218 ? 20.344 -22.781 -12.398 1 91.5 218 ASP B C 1
ATOM 3685 O O . ASP B 1 218 ? 21.453 -22.797 -11.891 1 91.5 218 ASP B O 1
ATOM 3689 N N . ILE B 1 219 ? 19.766 -21.719 -12.727 1 92.94 219 ILE B N 1
ATOM 3690 C CA . ILE B 1 219 ? 20.375 -20.422 -12.523 1 92.94 219 ILE B CA 1
ATOM 3691 C C . ILE B 1 219 ? 20.625 -20.203 -11.031 1 92.94 219 ILE B C 1
ATOM 3693 O O . ILE B 1 219 ? 21.625 -19.578 -10.641 1 92.94 219 ILE B O 1
ATOM 3697 N N . ARG B 1 220 ? 19.766 -20.719 -10.203 1 93.88 220 ARG B N 1
ATOM 3698 C CA . ARG B 1 220 ? 19.75 -20.484 -8.766 1 93.88 220 ARG B CA 1
ATOM 3699 C C . ARG B 1 220 ? 21.109 -20.797 -8.148 1 93.88 220 ARG B C 1
ATOM 3701 O O . ARG B 1 220 ? 21.609 -20.031 -7.324 1 93.88 220 ARG B O 1
ATOM 3708 N N . ASP B 1 221 ? 21.75 -21.859 -8.633 1 91.88 221 ASP B N 1
ATOM 3709 C CA . ASP B 1 221 ? 22.969 -22.344 -8.016 1 91.88 221 ASP B CA 1
ATOM 3710 C C . ASP B 1 221 ? 24.188 -21.641 -8.609 1 91.88 221 ASP B C 1
ATOM 3712 O O . ASP B 1 221 ? 25.312 -21.812 -8.133 1 91.88 221 ASP B O 1
ATOM 3716 N N . ARG B 1 222 ? 23.953 -20.719 -9.555 1 95.5 222 ARG B N 1
ATOM 3717 C CA . ARG B 1 222 ? 25.062 -20.078 -10.242 1 95.5 222 ARG B CA 1
ATOM 3718 C C . ARG B 1 222 ? 25.141 -18.594 -9.891 1 95.5 222 ARG B C 1
ATOM 3720 O O . ARG B 1 222 ? 26.078 -17.906 -10.312 1 95.5 222 ARG B O 1
ATOM 3727 N N . VAL B 1 223 ? 24.234 -18.172 -9.133 1 96.88 223 VAL B N 1
ATOM 3728 C CA . VAL B 1 223 ? 24.219 -16.75 -8.781 1 96.88 223 VAL B CA 1
ATOM 3729 C C . VAL B 1 223 ? 25.344 -16.453 -7.801 1 96.88 223 VAL B C 1
ATOM 3731 O O . VAL B 1 223 ? 25.578 -17.219 -6.859 1 96.88 223 VAL B O 1
ATOM 3734 N N . LYS B 1 224 ? 26.078 -15.391 -8.078 1 96.19 224 LYS B N 1
ATOM 3735 C CA . LYS B 1 224 ? 27.156 -14.93 -7.211 1 96.19 224 LYS B CA 1
ATOM 3736 C C . LYS B 1 224 ? 27.078 -13.422 -6.992 1 96.19 224 LYS B C 1
ATOM 3738 O O . LYS B 1 224 ? 26.453 -12.703 -7.773 1 96.19 224 LYS B O 1
ATOM 3743 N N . THR B 1 225 ? 27.656 -13 -5.965 1 96.69 225 THR B N 1
ATOM 3744 C CA . THR B 1 225 ? 27.734 -11.57 -5.695 1 96.69 225 THR B CA 1
ATOM 3745 C C . THR B 1 225 ? 28.734 -10.898 -6.633 1 96.69 225 THR B C 1
ATOM 3747 O O . THR B 1 225 ? 29.641 -11.555 -7.16 1 96.69 225 THR B O 1
ATOM 3750 N N . LYS B 1 226 ? 28.562 -9.648 -6.805 1 94.75 226 LYS B N 1
ATOM 3751 C CA . LYS B 1 226 ? 29.516 -8.875 -7.594 1 94.75 226 LYS B CA 1
ATOM 3752 C C . LYS B 1 226 ? 30.922 -8.969 -7.004 1 94.75 226 LYS B C 1
ATOM 3754 O O . LYS B 1 226 ? 31.906 -9.055 -7.742 1 94.75 226 LYS B O 1
ATOM 3759 N N . ALA B 1 227 ? 31.047 -8.922 -5.73 1 91.44 227 ALA B N 1
ATOM 3760 C CA . ALA B 1 227 ? 32.344 -9.055 -5.062 1 91.44 227 ALA B CA 1
ATOM 3761 C C . ALA B 1 227 ? 33.031 -10.375 -5.438 1 91.44 227 ALA B C 1
ATOM 3763 O O . ALA B 1 227 ? 34.25 -10.461 -5.473 1 91.44 227 ALA B O 1
ATOM 3764 N N . ALA B 1 228 ? 32.25 -11.305 -5.742 1 94.12 228 ALA B N 1
ATOM 3765 C CA . ALA B 1 228 ? 32.75 -12.625 -6.109 1 94.12 228 ALA B CA 1
ATOM 3766 C C . ALA B 1 228 ? 32.75 -12.82 -7.621 1 94.12 228 ALA B C 1
ATOM 3768 O O . ALA B 1 228 ? 32.812 -13.945 -8.109 1 94.12 228 ALA B O 1
ATOM 3769 N N . GLY B 1 229 ? 32.5 -11.688 -8.367 1 93.75 229 GLY B N 1
ATOM 3770 C CA . GLY B 1 229 ? 32.531 -11.742 -9.82 1 93.75 229 GLY B CA 1
ATOM 3771 C C . GLY B 1 229 ? 31.203 -12.047 -10.453 1 93.75 229 GLY B C 1
ATOM 3772 O O . GLY B 1 229 ? 31.141 -12.461 -11.609 1 93.75 229 GLY B O 1
ATOM 3773 N N . GLY B 1 230 ? 30.125 -11.898 -9.648 1 94.81 230 GLY B N 1
ATOM 3774 C CA . GLY B 1 230 ? 28.812 -12.25 -10.164 1 94.81 230 GLY B CA 1
ATOM 3775 C C . GLY B 1 230 ? 27.938 -11.039 -10.438 1 94.81 230 GLY B C 1
ATOM 3776 O O . GLY B 1 230 ? 28.422 -10 -10.891 1 94.81 230 GLY B O 1
ATOM 3777 N N . GLN B 1 231 ? 26.625 -11.219 -10.273 1 93.19 231 GLN B N 1
ATOM 3778 C CA . GLN B 1 231 ? 25.656 -10.312 -10.891 1 93.19 231 GLN B CA 1
ATOM 3779 C C . GLN B 1 231 ? 24.969 -9.445 -9.836 1 93.19 231 GLN B C 1
ATOM 3781 O O . GLN B 1 231 ? 24.453 -8.367 -10.148 1 93.19 231 GLN B O 1
ATOM 3786 N N . VAL B 1 232 ? 24.938 -9.945 -8.57 1 98.25 232 VAL B N 1
ATOM 3787 C CA . VAL B 1 232 ? 24.062 -9.266 -7.613 1 98.25 232 VAL B CA 1
ATOM 3788 C C . VAL B 1 232 ? 24.906 -8.641 -6.508 1 98.25 232 VAL B C 1
ATOM 3790 O O . VAL B 1 232 ? 26.047 -9.039 -6.285 1 98.25 232 VAL B O 1
ATOM 3793 N N . ASP B 1 233 ? 24.391 -7.621 -5.855 1 98.06 233 ASP B N 1
ATOM 3794 C CA . ASP B 1 233 ? 25.109 -6.93 -4.789 1 98.06 233 ASP B CA 1
ATOM 3795 C C . ASP B 1 233 ? 25.188 -7.789 -3.533 1 98.06 233 ASP B C 1
ATOM 3797 O O . ASP B 1 233 ? 26.188 -7.734 -2.803 1 98.06 233 ASP B O 1
ATOM 3801 N N . ALA B 1 234 ? 24.141 -8.578 -3.291 1 98.12 234 ALA B N 1
ATOM 3802 C CA . ALA B 1 234 ? 24.125 -9.469 -2.133 1 98.12 234 ALA B CA 1
ATOM 3803 C C . ALA B 1 234 ? 23.359 -10.758 -2.439 1 98.12 234 ALA B C 1
ATOM 3805 O O . ALA B 1 234 ? 22.484 -10.773 -3.299 1 98.12 234 ALA B O 1
ATOM 3806 N N . LEU B 1 235 ? 23.75 -11.766 -1.819 1 97.75 235 LEU B N 1
ATOM 3807 C CA . LEU B 1 235 ? 23.125 -13.086 -1.819 1 97.75 235 LEU B CA 1
ATOM 3808 C C . LEU B 1 235 ? 22.828 -13.539 -0.396 1 97.75 235 LEU B C 1
ATOM 3810 O O . LEU B 1 235 ? 23.734 -13.625 0.437 1 97.75 235 LEU B O 1
ATOM 3814 N N . VAL B 1 236 ? 21.531 -13.758 -0.116 1 97.56 236 VAL B N 1
ATOM 3815 C CA . VAL B 1 236 ? 21.172 -14.172 1.235 1 97.56 236 VAL B CA 1
ATOM 3816 C C . VAL B 1 236 ? 20.328 -15.438 1.177 1 97.56 236 VAL B C 1
ATOM 3818 O O . VAL B 1 236 ? 19.562 -15.641 0.227 1 97.56 236 VAL B O 1
ATOM 3821 N N . ASP B 1 237 ? 20.328 -16.234 2.283 1 96.5 237 ASP B N 1
ATOM 3822 C CA . ASP B 1 237 ? 19.625 -17.516 2.293 1 96.5 237 ASP B CA 1
ATOM 3823 C C . ASP B 1 237 ? 18.219 -17.375 2.871 1 96.5 237 ASP B C 1
ATOM 3825 O O . ASP B 1 237 ? 17.406 -18.297 2.781 1 96.5 237 ASP B O 1
ATOM 3829 N N . SER B 1 238 ? 18 -16.219 3.521 1 98.25 238 SER B N 1
ATOM 3830 C CA . SER B 1 238 ? 16.703 -16 4.156 1 98.25 238 SER B CA 1
ATOM 3831 C C . SER B 1 238 ? 16.453 -14.516 4.387 1 98.25 238 SER B C 1
ATOM 3833 O O . SER B 1 238 ? 17.375 -13.703 4.332 1 98.25 238 SER B O 1
ATOM 3835 N N . PHE B 1 239 ? 15.195 -14.172 4.609 1 98.69 239 PHE B N 1
ATOM 3836 C CA . PHE B 1 239 ? 14.852 -12.797 4.953 1 98.69 239 PHE B CA 1
ATOM 3837 C C . PHE B 1 239 ? 15.391 -12.438 6.332 1 98.69 239 PHE B C 1
ATOM 3839 O O . PHE B 1 239 ? 15.727 -11.273 6.59 1 98.69 239 PHE B O 1
ATOM 3846 N N . GLU B 1 240 ? 15.516 -13.414 7.242 1 98.38 240 GLU B N 1
ATOM 3847 C CA . GLU B 1 240 ? 16.125 -13.18 8.547 1 98.38 240 GLU B CA 1
ATOM 3848 C C . GLU B 1 240 ? 17.594 -12.797 8.406 1 98.38 240 GLU B C 1
ATOM 3850 O O . GLU B 1 240 ? 18.062 -11.875 9.078 1 98.38 240 GLU B O 1
ATOM 3855 N N . ALA B 1 241 ? 18.234 -13.539 7.523 1 98 241 ALA B N 1
ATOM 3856 C CA . ALA B 1 241 ? 19.625 -13.203 7.254 1 98 241 ALA B CA 1
ATOM 3857 C C . ALA B 1 241 ? 19.75 -11.805 6.66 1 98 241 ALA B C 1
ATOM 3859 O O . ALA B 1 241 ? 20.688 -11.062 6.98 1 98 241 ALA B O 1
ATOM 3860 N N . LEU B 1 242 ? 18.828 -11.445 5.781 1 98.06 242 LEU B N 1
ATOM 3861 C CA . LEU B 1 242 ? 18.828 -10.102 5.203 1 98.06 242 LEU B CA 1
ATOM 3862 C C . LEU B 1 242 ? 18.688 -9.047 6.293 1 98.06 242 LEU B C 1
ATOM 3864 O O . LEU B 1 242 ? 19.406 -8.039 6.281 1 98.06 242 LEU B O 1
ATOM 3868 N N . ALA B 1 243 ? 17.766 -9.242 7.219 1 97.81 243 ALA B N 1
ATOM 3869 C CA . ALA B 1 243 ? 17.531 -8.289 8.297 1 97.81 243 ALA B CA 1
ATOM 3870 C C . ALA B 1 243 ? 18.781 -8.117 9.164 1 97.81 243 ALA B C 1
ATOM 3872 O O . ALA B 1 243 ? 19.047 -7.023 9.672 1 97.81 243 ALA B O 1
ATOM 3873 N N . GLN B 1 244 ? 19.531 -9.156 9.312 1 95.69 244 GLN B N 1
ATOM 3874 C CA . GLN B 1 244 ? 20.75 -9.117 10.117 1 95.69 244 GLN B CA 1
ATOM 3875 C C . GLN B 1 244 ? 21.875 -8.375 9.383 1 95.69 244 GLN B C 1
ATOM 3877 O O . GLN B 1 244 ? 22.766 -7.805 10.023 1 95.69 244 GLN B O 1
ATOM 3882 N N . LEU B 1 245 ? 21.75 -8.445 8.086 1 94.19 245 LEU B N 1
ATOM 3883 C CA . LEU B 1 245 ? 22.781 -7.848 7.25 1 94.19 245 LEU B CA 1
ATOM 3884 C C . LEU B 1 245 ? 22.734 -6.328 7.32 1 94.19 245 LEU B C 1
ATOM 3886 O O . LEU B 1 245 ? 23.75 -5.652 7.148 1 94.19 245 LEU B O 1
ATOM 3890 N N . VAL B 1 246 ? 21.625 -5.742 7.598 1 93.31 246 VAL B N 1
ATOM 3891 C CA . VAL B 1 246 ? 21.484 -4.301 7.457 1 93.31 246 VAL B CA 1
ATOM 3892 C C . VAL B 1 246 ? 21.125 -3.682 8.805 1 93.31 246 VAL B C 1
ATOM 3894 O O . VAL B 1 246 ? 20.531 -4.344 9.664 1 93.31 246 VAL B O 1
#

Foldseek 3Di:
DDLVQLLVLQVQAFEEEEEPPLFFFDLQVLLLVLCCVLQPPDDDPSNVVSVQLVVQLVVVQVVQLVVQADDLAVLVSSLVSVVVQCVDPRNVVCDVSADPVNSSVSSCSSLQTATDPQRQVLQVLQVVRHAYEYQYSHDDVSVVSNCVNHVRDHPYYQYCVVRRHHPPRLSSLVVVCVVVVHQQSNYEYEYCAVSNQQSSVVSVHAYEHEHGPPDPVPVSVVADDVVVVGDHSYYDPHSNSVSVSD/DPLVQLLVLQVQAFEEEEEPPLFFFDLQVLLLVLCCVLQPPDDDPSNVVSVQLVVQLVVVQVVQLVVQADDLAVLVSSLVSVVVQCVDPRNVVCVVSADPVNSSVSSCSSLQTATDPQRQVLQVLQVVRHAYEYQYSHDDVSVVSNCVNHVRDHPYYQYCVVRRHHPPRLSSLVVVCVVVVHQQSNYEYEYCAVSNQQSSVVSVHAYEHEHGPPDPVPVNVVADDVVVVGDHPYYDPHSNSVSVSD

Organism: Pycnoporus cinnabarinus (NCBI:txid5643)

pLDDT: mean 96.81, std 5.03, range [48.31, 98.94]

Nearest PDB structures (foldseek):
  3umc-assembly1_C  TM=8.933E-01  e=1.140E-22  Pseudomonas aeruginosa
  8wbo-assembly1_A-2  TM=8.938E-01  e=1.156E-21  Rhodococcus opacus
  8wbk-assembly1_A  TM=8.987E-01  e=4.530E-21  Rhodococcus opacus
  8wbm-assembly1_A  TM=8.862E-01  e=5.745E-21  Rhodococcus opacus
  8wmt-assembly1_B  TM=8.825E-01  e=1.040E-20  Bradyrhizobium mercantei

Sequence (492 aa):
MSTSAASEALHDVQAFIFDVFGTTVDWYGNITRTLAEYGTGTDEDWDEFAKEWRKGYFKHSRSVAEAGQGNTNMDVVHRQILNAMLDSPRWKHLAALWDDNKRHELVLAWHRSDGWPDVTRGLYALKKKKMIIALSNGNMRFLVDIAKHADLPWDAVLSVDLFGTCKPNPKVYQGALHYLELPPEKCAMVAAHMWDLEAAAKQGMKTIYVPRPTDDGDIRDRVKTKAAGGQVDALVDSFEALAQLVMSTSAASEALHDVQAFIFDVFGTTVDWYGNITRTLAEYGTGTDEDWDEFAKEWRKGYFKHSRSVAEAGQGNTNMDVVHRQILNAMLDSPRWKHLAALWDDNKRHELVLAWHRSDGWPDVTRGLYALKKKKMIIALSNGNMRFLVDIAKHADLPWDAVLSVDLFGTCKPNPKVYQGALHYLELPPEKCAMVAAHMWDLEAAAKQGMKTIYVPRPTDDGDIRDRVKTKAAGGQVDALVDSFEALAQLV

Secondary structure (DSSP, 8-state):
--HHHHHHHTTT--EEEE--BTTTB-HHHHHHHHHHHHTTT----HHHHHHHHHHHHHHHHHHHHHHT-----HHHHHHHHHHHHHHSTTTGGGTTT--HHHHHHHHHGGGGPPBPTTHHHHHHHHHTTSEEEEEESS-HHHHHHHHHHHT---SEEEEGGGTTS-TTSHHHHHHHHHHHT--GGGEEEEES-HHHHHHHHHTT-EEEE---TTSSGGGGGG--BGGGTSSBSEE-S-HHHHHHH-/--HHHHHHHTTT--EEEE--BTTTB-HHHHHHHHHHHHTTT----HHHHHHHHHHHHHHHHHHHHHHT-----HHHHHHHHHHHHHHSTTTGGGTTT--HHHHHHHHHGGGGPPBPTTHHHHHHHHHTTSEEEEEESS-HHHHHHHHHHHT---SEEEEGGGTTS-TTSHHHHHHHHHHHT--GGGEEEEES-HHHHHHHHHTT-EEEE---TTSSGGGGGG--BGGGTSSBSEE-S-HHHHHHH-

Radius of gyration: 24.26 Å; Cα contacts (8 Å, |Δi|>4): 919; chains: 2; bounding box: 64×80×47 Å